Protein AF-G4MP58-F1 (afdb_monomer)

Secondary structure (DSSP, 8-state):
----------------SSSTTTHHHHHHHHHHHHHHHHHHHHHHHHHHHHHHHTT-----------HHHHHHHHHHH-TTHHHHHHHHHHHHHHHHHHHHHHHHHHHHHHHHH--TTS-SSS---HHHHHHHHHHHHHHHHHHHHHHHHHHHHH-SS-----HHHHHHHHHHHHHHHHHHHHHHHHHHHHHHHTT--TTS-SEEEEEEEEE-TTSEEEEEEEEEETTTTEEEEEEEEEEE-SEEEEEETTTTEEEEEEP-S-SEE-EEEETTTTEEEETTS-EETT----S-TTSSS-HHHHHHHHHHHHHHHHHHHHHHHHHHHHHHHHHHHHHHHHHHHHHHHHHHHHHHHHHHHHHHHHHHHHHHTSS---GGGTSGGG--

Organism: Pyricularia oryzae (strain 70-15 / ATCC MYA-4617 / FGSC 8958) (NCBI:txid242507)

Nearest PDB structures (foldseek):
  7o7f-assembly1_C  TM=4.870E-01  e=1.177E+00  Homo sapiens
  4xes-assembly1_A  TM=5.404E-01  e=9.059E+00  Rattus norvegicus
  9auc-assembly1_R  TM=3.483E-01  e=4.834E+00  Homo sapiens

pLDDT: mean 77.24, std 17.96, range [37.91, 98.25]

Structure (mmCIF, N/CA/C/O backbone):
data_AF-G4MP58-F1
#
_entry.id   AF-G4MP58-F1
#
loop_
_atom_site.group_PDB
_atom_site.id
_atom_site.type_symbol
_atom_site.label_atom_id
_atom_site.label_alt_id
_atom_site.label_comp_id
_atom_site.label_asym_id
_atom_site.label_entity_id
_atom_site.label_seq_id
_atom_site.pdbx_PDB_ins_code
_atom_site.Cartn_x
_atom_site.Cartn_y
_atom_site.Cartn_z
_atom_site.occupancy
_atom_site.B_iso_or_equiv
_atom_site.auth_seq_id
_atom_site.auth_comp_id
_atom_site.auth_asym_id
_atom_site.auth_atom_id
_atom_site.pdbx_PDB_model_num
ATOM 1 N N . MET A 1 1 ? 48.056 29.514 14.356 1.00 40.78 1 MET A N 1
ATOM 2 C CA . MET A 1 1 ? 47.279 30.771 14.443 1.00 40.78 1 MET A CA 1
ATOM 3 C C . MET A 1 1 ? 45.844 30.420 14.074 1.00 40.78 1 MET A C 1
ATOM 5 O O . MET A 1 1 ? 45.669 29.938 12.973 1.00 40.78 1 MET A O 1
ATOM 9 N N . ALA A 1 2 ? 44.801 30.498 14.892 1.00 39.44 2 ALA A N 1
ATOM 10 C CA . ALA A 1 2 ? 44.613 30.860 16.290 1.00 39.44 2 ALA A CA 1
ATOM 11 C C . ALA A 1 2 ? 43.508 29.929 16.838 1.00 39.44 2 ALA A C 1
ATOM 13 O O . ALA A 1 2 ? 42.524 29.681 16.146 1.00 39.44 2 ALA A O 1
ATOM 14 N N . ALA A 1 3 ? 43.703 29.382 18.038 1.00 37.91 3 ALA A N 1
ATOM 15 C CA . ALA A 1 3 ? 42.713 28.570 18.738 1.00 37.91 3 ALA A CA 1
ATOM 16 C C . ALA A 1 3 ? 41.927 29.475 19.692 1.00 37.91 3 ALA A C 1
ATOM 18 O O . ALA A 1 3 ? 42.525 30.169 20.513 1.00 37.91 3 ALA A O 1
ATOM 19 N N . THR A 1 4 ? 40.602 29.475 19.573 1.00 50.53 4 THR A N 1
ATOM 20 C CA . THR A 1 4 ? 39.703 30.228 20.450 1.00 50.53 4 THR A CA 1
ATOM 21 C C . THR A 1 4 ? 39.086 29.263 21.454 1.00 50.53 4 THR A C 1
ATOM 23 O O . THR A 1 4 ? 38.201 28.481 21.125 1.00 50.53 4 THR A O 1
ATOM 26 N N . THR A 1 5 ? 39.593 29.295 22.682 1.00 51.03 5 THR A N 1
ATOM 27 C CA . THR A 1 5 ? 39.024 28.622 23.854 1.00 51.03 5 THR A CA 1
ATOM 28 C C . THR A 1 5 ? 37.969 29.510 24.510 1.00 51.03 5 THR A C 1
ATOM 30 O O . THR A 1 5 ? 38.253 30.661 24.839 1.00 51.03 5 THR A O 1
ATOM 33 N N . THR A 1 6 ? 36.774 28.967 24.742 1.00 50.72 6 THR A N 1
ATOM 34 C CA . THR A 1 6 ? 35.695 29.588 25.529 1.00 50.72 6 THR A CA 1
ATOM 35 C C . THR A 1 6 ? 35.582 28.865 26.878 1.00 50.72 6 THR A C 1
ATOM 37 O O . THR A 1 6 ? 35.662 27.635 26.889 1.00 50.72 6 THR A O 1
ATOM 40 N N . PRO A 1 7 ? 35.415 29.567 28.015 1.00 54.19 7 PRO A N 1
ATOM 41 C CA . PRO A 1 7 ? 35.364 28.926 29.323 1.00 54.19 7 PRO A CA 1
ATOM 42 C C . PRO A 1 7 ? 33.952 28.456 29.696 1.00 54.19 7 PRO A C 1
ATOM 44 O O . PRO A 1 7 ? 32.957 29.146 29.482 1.00 54.19 7 PRO A O 1
ATOM 47 N N . SER A 1 8 ? 33.906 27.270 30.300 1.00 38.12 8 SER A N 1
ATOM 48 C CA . SER A 1 8 ? 32.749 26.651 30.940 1.00 38.12 8 SER A CA 1
ATOM 49 C C . SER A 1 8 ? 32.519 27.232 32.339 1.00 38.12 8 SER A C 1
ATOM 51 O O . SER A 1 8 ? 33.384 27.088 33.201 1.00 38.12 8 SER A O 1
ATOM 53 N N . ASN A 1 9 ? 31.334 27.788 32.594 1.00 42.69 9 ASN A N 1
ATOM 54 C CA . ASN A 1 9 ? 30.827 28.028 33.946 1.00 42.69 9 ASN A CA 1
ATOM 55 C C . ASN A 1 9 ? 29.668 27.065 34.210 1.00 42.69 9 ASN A C 1
ATOM 57 O O . ASN A 1 9 ? 28.653 27.098 33.519 1.00 42.69 9 ASN A O 1
ATOM 61 N N . THR A 1 10 ? 29.845 26.193 35.203 1.00 38.75 10 THR A N 1
ATOM 62 C CA . THR A 1 10 ? 28.802 25.307 35.732 1.00 38.75 10 THR A CA 1
ATOM 63 C C . THR A 1 10 ? 28.532 25.736 37.167 1.00 38.75 10 THR A C 1
ATOM 65 O O . THR A 1 10 ? 29.265 25.355 38.075 1.00 38.75 10 THR A O 1
ATOM 68 N N . GLU A 1 11 ? 27.497 26.543 37.370 1.00 41.00 11 GLU A N 1
ATOM 69 C CA . GLU A 1 11 ? 26.975 26.874 38.694 1.00 41.00 11 GLU A CA 1
ATOM 70 C C . GLU A 1 11 ? 25.640 26.138 38.845 1.00 41.00 11 GLU A C 1
ATOM 72 O O . GLU A 1 11 ? 24.614 26.525 38.290 1.00 41.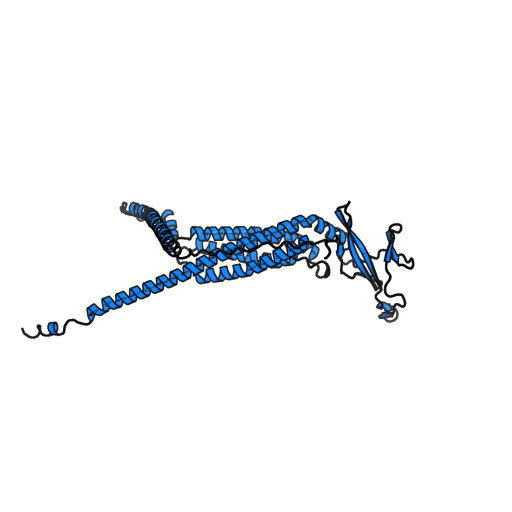00 11 GLU A O 1
ATOM 77 N N . LYS A 1 12 ? 25.683 24.975 39.505 1.00 40.84 12 LYS A N 1
ATOM 78 C CA . LYS A 1 12 ? 24.521 24.112 39.730 1.00 40.84 12 LYS A CA 1
ATOM 79 C C . LYS A 1 12 ? 23.925 24.466 41.092 1.00 40.84 12 LYS A C 1
ATOM 81 O O . LYS A 1 12 ? 24.332 23.927 42.120 1.00 40.84 12 LYS A O 1
ATOM 86 N N . GLY A 1 13 ? 23.003 25.425 41.081 1.00 39.62 13 GLY A N 1
ATOM 87 C CA . GLY A 1 13 ? 22.169 25.787 42.222 1.00 39.62 13 GLY A CA 1
ATOM 88 C C . GLY A 1 13 ? 21.176 24.672 42.554 1.00 39.62 13 GLY A C 1
ATOM 89 O O . GLY A 1 13 ? 20.479 24.162 41.681 1.00 39.62 13 GLY A O 1
ATOM 90 N N . LYS A 1 14 ? 21.167 24.284 43.830 1.00 47.88 14 LYS A N 1
ATOM 91 C CA . LYS A 1 14 ? 20.120 23.507 44.500 1.00 47.88 14 LYS A CA 1
ATOM 92 C C . LYS A 1 14 ? 18.781 24.221 44.330 1.00 47.88 14 LYS A C 1
ATOM 94 O O . LYS A 1 14 ? 18.704 25.336 44.811 1.00 47.88 14 LYS A O 1
ATOM 99 N N . ASP A 1 15 ? 17.784 23.568 43.735 1.00 50.00 15 ASP A N 1
ATOM 100 C CA . ASP A 1 15 ? 16.348 23.808 43.969 1.00 50.00 15 ASP A CA 1
ATOM 101 C C . ASP A 1 15 ? 15.516 22.716 43.265 1.00 50.00 15 ASP A C 1
ATOM 103 O O . ASP A 1 15 ? 14.826 22.951 42.282 1.00 50.00 15 ASP A O 1
ATOM 107 N N . GLU A 1 16 ? 15.579 21.479 43.762 1.00 46.53 16 GLU A N 1
ATOM 108 C CA . GLU A 1 16 ? 14.643 20.415 43.368 1.00 46.53 16 GLU A CA 1
ATOM 109 C C . GLU A 1 16 ? 14.211 19.645 44.617 1.00 46.53 16 GLU A C 1
ATOM 111 O O . GLU A 1 16 ? 14.842 18.669 45.014 1.00 46.53 16 GLU A O 1
ATOM 116 N N . HIS A 1 17 ? 13.149 20.103 45.289 1.00 47.22 17 HIS A N 1
ATOM 117 C CA . HIS A 1 17 ? 12.419 19.229 46.218 1.00 47.22 17 HIS A CA 1
ATOM 118 C C . HIS A 1 17 ? 10.927 19.563 46.424 1.00 47.22 17 HIS A C 1
ATOM 120 O O . HIS A 1 17 ? 10.299 19.044 47.350 1.00 47.22 17 HIS A O 1
ATOM 126 N N . ILE A 1 18 ? 10.316 20.386 45.562 1.00 51.88 18 ILE A N 1
ATOM 127 C CA . ILE A 1 18 ? 8.889 20.747 45.647 1.00 51.88 18 ILE A CA 1
ATOM 128 C C . ILE A 1 18 ? 8.255 20.652 44.249 1.00 51.88 18 ILE A C 1
ATOM 130 O O . ILE A 1 18 ? 7.964 21.663 43.627 1.00 51.88 18 ILE A O 1
ATOM 134 N N . SER A 1 19 ? 8.066 19.438 43.723 1.00 49.84 19 SER A N 1
ATOM 135 C CA . SER A 1 19 ? 7.298 19.227 42.476 1.00 49.84 19 SER A CA 1
ATOM 136 C C . SER A 1 19 ? 6.335 18.030 42.562 1.00 49.84 19 SER A C 1
ATOM 138 O O . SER A 1 19 ? 5.187 18.122 42.139 1.00 49.84 19 SER A O 1
ATOM 140 N N . ASP A 1 20 ? 6.692 16.964 43.287 1.00 47.28 20 ASP A N 1
ATOM 141 C CA . ASP A 1 20 ? 5.914 15.706 43.297 1.00 47.28 20 ASP A CA 1
ATOM 142 C C . ASP A 1 20 ? 4.552 15.728 44.026 1.00 47.28 20 ASP A C 1
ATOM 144 O O . ASP A 1 20 ? 3.834 14.724 44.051 1.00 47.28 20 ASP A O 1
ATOM 148 N N . LYS A 1 21 ? 4.147 16.847 44.643 1.00 47.84 21 LYS A N 1
ATOM 149 C CA . LYS A 1 21 ? 2.822 16.965 45.293 1.00 47.84 21 LYS A CA 1
ATOM 150 C C . LYS A 1 21 ? 1.748 17.617 44.422 1.00 47.84 21 LYS A C 1
ATOM 152 O O . LYS A 1 21 ? 0.570 17.455 44.736 1.00 47.84 21 LYS A O 1
ATOM 157 N N . SER A 1 22 ? 2.126 18.305 43.346 1.00 51.09 22 SER A N 1
ATOM 158 C CA . SER A 1 22 ? 1.184 18.984 42.445 1.00 51.09 22 SER A CA 1
ATOM 159 C C . SER A 1 22 ? 0.425 17.990 41.553 1.00 51.09 22 SER A C 1
ATOM 161 O O . SER A 1 22 ? -0.795 18.083 41.395 1.00 51.09 22 SER A O 1
ATOM 163 N N . ASP A 1 23 ? 1.108 16.954 41.066 1.00 47.44 23 ASP A N 1
ATOM 164 C CA . ASP A 1 23 ? 0.542 16.066 40.042 1.00 47.44 23 ASP A CA 1
ATOM 165 C C . ASP A 1 23 ? -0.533 15.108 40.581 1.00 47.44 23 ASP A C 1
ATOM 167 O O . ASP A 1 23 ? -1.490 14.774 39.881 1.00 47.44 23 ASP A O 1
ATOM 171 N N . ARG A 1 24 ? -0.478 14.746 41.872 1.00 47.56 24 ARG A N 1
ATOM 172 C CA . ARG A 1 24 ? -1.517 13.909 42.509 1.00 47.56 24 ARG A CA 1
ATOM 173 C C . ARG A 1 24 ? -2.845 14.631 42.751 1.00 47.56 24 ARG A C 1
ATOM 175 O O . ARG A 1 24 ? -3.857 13.964 42.976 1.00 47.56 24 ARG A O 1
ATOM 182 N N . VAL A 1 25 ? -2.863 15.965 42.750 1.00 51.78 25 VAL A N 1
ATOM 183 C CA . VAL A 1 25 ? -4.094 16.748 42.953 1.00 51.78 25 VAL A CA 1
ATOM 184 C C . VAL A 1 25 ? -4.828 16.953 41.625 1.00 51.78 25 VAL A C 1
ATOM 186 O O . VAL A 1 25 ? -6.053 16.838 41.588 1.00 51.78 25 VAL A O 1
ATOM 189 N N . SER A 1 26 ? -4.091 17.136 40.524 1.00 48.72 26 SER A N 1
ATOM 190 C CA . SER A 1 26 ? -4.660 17.264 39.174 1.00 48.72 26 SER A CA 1
ATOM 191 C C . SER A 1 26 ? -5.391 15.987 38.719 1.00 48.72 26 SER A C 1
ATOM 193 O O . SER A 1 26 ? -6.506 16.044 38.199 1.00 48.72 26 SER A O 1
ATOM 195 N N . GLU A 1 27 ? -4.847 14.805 39.031 1.00 48.44 27 GLU A N 1
ATOM 196 C CA . GLU A 1 27 ? -5.461 13.522 38.650 1.00 48.44 27 GLU A CA 1
ATOM 197 C C . GLU A 1 27 ? -6.789 13.231 39.391 1.00 48.44 27 GLU A C 1
ATOM 199 O O . GLU A 1 27 ? -7.676 12.555 38.862 1.00 48.44 27 GLU A O 1
ATOM 204 N N . LYS A 1 28 ? -6.976 13.781 40.603 1.00 49.88 28 LYS A N 1
ATOM 205 C CA . LYS A 1 28 ? -8.247 13.681 41.345 1.00 49.88 28 LYS A CA 1
ATOM 206 C C . LYS A 1 28 ? -9.328 14.614 40.798 1.00 49.88 28 LYS A C 1
ATOM 208 O O . LYS A 1 28 ? -10.492 14.225 40.810 1.00 49.88 28 LYS A O 1
ATOM 213 N N . GLY A 1 29 ? -8.960 15.797 40.304 1.00 50.78 29 GLY A N 1
ATOM 214 C CA . GLY A 1 29 ? -9.909 16.745 39.707 1.00 50.78 29 GLY A CA 1
ATOM 215 C C . GLY A 1 29 ? -10.576 16.191 38.445 1.00 50.78 29 GLY A C 1
ATOM 216 O O . GLY A 1 29 ? -11.798 16.246 38.319 1.00 50.78 29 GLY A O 1
ATOM 217 N N . ASN A 1 30 ? -9.798 15.551 37.565 1.00 49.34 30 ASN A N 1
ATOM 218 C CA . ASN A 1 30 ? -10.330 14.966 36.328 1.00 49.34 30 ASN A CA 1
ATOM 219 C C . ASN A 1 30 ? -11.277 13.781 36.579 1.00 49.34 30 ASN A C 1
ATOM 221 O O . ASN A 1 30 ? -12.274 13.642 35.874 1.00 49.34 30 ASN A O 1
ATOM 225 N N . ARG A 1 31 ? -11.037 12.962 37.616 1.00 47.88 31 ARG A N 1
ATOM 226 C CA . ARG A 1 31 ? -11.961 11.869 37.977 1.00 47.88 31 ARG A CA 1
ATOM 227 C C . ARG A 1 31 ? -13.327 12.360 38.454 1.00 47.88 31 ARG A C 1
ATOM 229 O O . ARG A 1 31 ? -14.321 11.709 38.159 1.00 47.88 31 ARG A O 1
ATOM 236 N N . VAL A 1 32 ? -13.377 13.481 39.175 1.00 53.56 32 VAL A N 1
ATOM 237 C CA . VAL A 1 32 ? -14.640 14.036 39.692 1.00 53.56 32 VAL A CA 1
ATOM 238 C C . VAL A 1 32 ? -15.472 14.651 38.561 1.00 53.56 32 VAL A C 1
ATOM 240 O O . VAL A 1 32 ? -16.690 14.491 38.552 1.00 53.56 32 VAL A O 1
ATOM 243 N N . SER A 1 33 ? -14.834 15.274 37.561 1.00 53.00 33 SER A N 1
ATOM 244 C CA . SER A 1 33 ? -15.548 15.839 36.405 1.00 53.00 33 SER A CA 1
ATOM 245 C C . SER A 1 33 ? -16.165 14.761 35.497 1.00 53.00 33 SER A C 1
ATOM 247 O O . SER A 1 33 ? -17.271 14.937 34.998 1.00 53.00 33 SER A O 1
ATOM 249 N N . GLU A 1 34 ? -15.511 13.605 35.326 1.00 53.31 34 GLU A N 1
ATOM 250 C CA . GLU A 1 34 ? -16.088 12.473 34.574 1.00 53.31 34 GLU A CA 1
ATOM 251 C C . GLU A 1 34 ? -17.274 11.793 35.291 1.00 53.31 34 GLU A C 1
ATOM 253 O O . GLU A 1 34 ? -18.053 11.063 34.659 1.00 53.31 34 GLU A O 1
ATOM 258 N N . GLU A 1 35 ? -17.398 12.000 36.606 1.00 55.09 35 GLU A N 1
ATOM 259 C CA . GLU A 1 35 ? -18.453 11.438 37.453 1.00 55.09 35 GLU A CA 1
ATOM 260 C C . GLU A 1 35 ? -19.699 12.343 37.495 1.00 55.09 35 GLU A C 1
ATOM 262 O O . GLU A 1 35 ? -20.822 11.833 37.497 1.00 55.09 35 GLU A O 1
ATOM 267 N N . SER A 1 36 ? -19.538 13.673 37.423 1.00 56.28 36 SER A N 1
ATOM 268 C CA . SER A 1 36 ? -20.666 14.616 37.333 1.00 56.28 36 SER A CA 1
ATOM 269 C C . SER A 1 36 ? -21.409 14.536 35.997 1.00 56.28 36 SER A C 1
ATOM 271 O O . SER A 1 36 ? -22.641 14.546 35.982 1.00 56.28 36 SER A O 1
ATOM 273 N N . ASP A 1 37 ? -20.688 14.362 34.886 1.00 54.09 37 ASP A N 1
ATOM 274 C CA . ASP A 1 37 ? -21.308 14.205 33.561 1.00 54.09 37 ASP A CA 1
ATOM 275 C C . ASP A 1 37 ? -22.105 12.894 33.468 1.00 54.09 37 ASP A C 1
ATOM 277 O O . ASP A 1 37 ? -23.165 12.831 32.843 1.00 54.09 37 ASP A O 1
ATOM 281 N N . TYR A 1 38 ? -21.653 11.854 34.178 1.00 53.78 38 TYR A N 1
ATOM 282 C CA . TYR A 1 38 ? -22.357 10.576 34.282 1.00 53.78 38 TYR A CA 1
ATOM 283 C C . TYR A 1 38 ? -23.684 10.682 35.048 1.00 53.78 38 TYR A C 1
ATOM 285 O O . TYR A 1 38 ? -24.653 10.010 34.691 1.00 53.78 38 TYR A O 1
ATOM 293 N N . ALA A 1 39 ? -23.750 11.512 36.092 1.00 58.34 39 ALA A N 1
ATOM 294 C CA . ALA A 1 39 ? -24.976 11.704 36.865 1.00 58.34 39 ALA A CA 1
ATOM 295 C C . ALA A 1 39 ? -26.045 12.476 36.071 1.00 58.34 39 ALA A C 1
ATOM 297 O O . ALA A 1 39 ? -27.224 12.128 36.147 1.00 58.34 39 ALA A O 1
ATOM 298 N N . SER A 1 40 ? -25.624 13.466 35.277 1.00 56.88 40 SER A N 1
ATOM 299 C CA . SER A 1 40 ? -26.513 14.267 34.428 1.00 56.88 40 SER A CA 1
ATOM 300 C C . SER A 1 40 ? -27.143 13.428 33.305 1.00 56.88 40 SER A C 1
ATOM 302 O O . SER A 1 40 ? -28.365 13.368 33.185 1.00 56.88 40 SER A O 1
ATOM 304 N N . GLU A 1 41 ? -26.340 12.656 32.558 1.00 55.91 41 GLU A N 1
ATOM 305 C CA . GLU A 1 41 ? -26.834 11.850 31.422 1.00 55.91 41 GLU A CA 1
ATOM 306 C C . GLU A 1 41 ? -27.778 10.709 31.851 1.00 55.91 41 GLU A C 1
ATOM 308 O O . GLU A 1 41 ? -28.645 10.268 31.091 1.00 55.91 41 GLU A O 1
ATOM 313 N N . LYS A 1 42 ? -27.640 10.216 33.090 1.00 57.06 42 LYS A N 1
ATOM 314 C CA . LYS A 1 42 ? -28.527 9.180 33.637 1.00 57.06 42 LYS A CA 1
ATOM 315 C C . LYS A 1 42 ? -29.927 9.724 33.940 1.00 57.06 42 LYS A C 1
ATOM 317 O O . LYS A 1 42 ? -30.887 8.957 33.877 1.00 57.06 42 LYS A O 1
ATOM 322 N N . GLY A 1 43 ? -30.050 11.020 34.241 1.00 59.00 43 GLY A N 1
ATOM 323 C CA . GLY A 1 43 ? -31.330 11.687 34.488 1.00 59.00 43 GLY A CA 1
ATOM 324 C C . GLY A 1 43 ? -32.251 11.671 33.266 1.00 59.00 43 GLY A C 1
ATOM 325 O O . GLY A 1 43 ? -33.442 11.386 33.403 1.00 59.00 43 GLY A O 1
ATOM 326 N N . ASP A 1 44 ? -31.691 11.852 32.069 1.00 58.16 44 ASP A N 1
ATOM 327 C CA . ASP A 1 44 ? -32.460 11.942 30.821 1.00 58.16 44 ASP A CA 1
ATOM 328 C C . ASP A 1 44 ? -33.077 10.600 30.393 1.00 58.16 44 ASP A C 1
ATOM 330 O O . ASP A 1 44 ? -34.242 10.545 30.000 1.00 58.16 44 ASP A O 1
ATOM 334 N N . CYS A 1 45 ? -32.357 9.481 30.545 1.00 56.16 45 CYS A N 1
ATOM 335 C CA . CYS A 1 45 ? -32.939 8.153 30.290 1.00 56.16 45 CYS A CA 1
ATOM 336 C C . CYS A 1 45 ? -33.964 7.737 31.369 1.00 56.16 45 CYS A C 1
ATOM 338 O O . CYS A 1 45 ? -34.838 6.909 31.100 1.00 56.16 45 CYS A O 1
ATOM 340 N N . ILE A 1 46 ? -33.869 8.272 32.595 1.00 58.31 46 ILE A N 1
ATOM 341 C CA . ILE A 1 46 ? -34.807 7.962 33.688 1.00 58.31 46 ILE A CA 1
ATOM 342 C C . ILE A 1 46 ? -36.100 8.781 33.557 1.00 58.31 46 ILE A C 1
ATOM 344 O O . ILE A 1 46 ? -37.176 8.231 33.804 1.00 58.31 46 ILE A O 1
ATOM 348 N N . SER A 1 47 ? -36.035 10.043 33.118 1.00 56.75 47 SER A N 1
ATOM 349 C CA . SER A 1 47 ? -37.226 10.889 32.934 1.00 56.75 47 SER A CA 1
ATOM 350 C C . SER A 1 47 ? -38.176 10.328 31.864 1.00 56.75 47 SER A C 1
ATOM 352 O O . SER A 1 47 ? -39.388 10.273 32.082 1.00 56.75 47 SER A O 1
ATOM 354 N N . ALA A 1 48 ? -37.633 9.772 30.774 1.00 55.41 48 ALA A N 1
ATOM 355 C CA . ALA A 1 48 ? -38.414 9.085 29.744 1.00 55.41 48 ALA A CA 1
ATOM 356 C C . ALA A 1 48 ? -39.175 7.863 30.297 1.00 55.41 48 ALA A C 1
ATOM 358 O O . ALA A 1 48 ? -40.314 7.596 29.915 1.00 55.41 48 ALA A O 1
ATOM 359 N N . LYS A 1 49 ? -38.584 7.142 31.260 1.00 54.06 49 LYS A N 1
ATOM 360 C CA . LYS A 1 49 ? -39.219 5.981 31.902 1.00 54.06 49 LYS A CA 1
ATOM 361 C C . LYS A 1 49 ? -40.275 6.379 32.938 1.00 54.06 49 LYS A C 1
ATOM 363 O O . LYS A 1 49 ? -41.257 5.658 33.100 1.00 54.06 49 LYS A O 1
ATOM 368 N N . ALA A 1 50 ? -40.097 7.509 33.623 1.00 56.84 50 ALA A N 1
ATOM 369 C CA . ALA A 1 50 ? -41.068 8.020 34.590 1.00 56.84 50 ALA A CA 1
ATOM 370 C C . ALA A 1 50 ? -42.372 8.479 33.910 1.00 56.84 50 ALA A C 1
ATOM 372 O O . ALA A 1 50 ? -43.455 8.190 34.414 1.00 56.84 50 ALA A O 1
ATOM 373 N N . ASN A 1 51 ? -42.279 9.083 32.721 1.00 54.47 51 ASN A N 1
ATOM 374 C CA . ASN A 1 51 ? -43.452 9.527 31.959 1.00 54.47 51 ASN A CA 1
ATOM 375 C C . ASN A 1 51 ? -44.273 8.364 31.368 1.00 54.47 51 ASN A C 1
ATOM 377 O O . ASN A 1 51 ? -45.476 8.499 31.179 1.00 54.47 51 ASN A O 1
ATOM 381 N N . SER A 1 52 ? -43.663 7.194 31.152 1.00 52.72 52 SER A N 1
ATOM 382 C CA . SER A 1 52 ? -44.353 5.983 30.672 1.00 52.72 52 SER A CA 1
ATOM 383 C C . SER A 1 52 ? -45.187 5.270 31.752 1.00 52.72 52 SER A C 1
ATOM 385 O O . SER A 1 52 ? -46.095 4.505 31.428 1.00 52.72 52 SER A O 1
ATOM 387 N N . ILE A 1 53 ? -44.908 5.491 33.041 1.00 55.50 53 ILE A N 1
ATOM 388 C CA . ILE A 1 53 ? -45.568 4.761 34.142 1.00 55.50 53 ILE A CA 1
ATOM 389 C C . ILE A 1 53 ? -46.890 5.422 34.570 1.00 55.50 53 ILE A C 1
ATOM 391 O O . ILE A 1 53 ? -47.718 4.766 35.203 1.00 55.50 53 ILE A O 1
ATOM 395 N N . SER A 1 54 ? -47.134 6.675 34.177 1.00 53.34 54 SER A N 1
ATOM 396 C CA . SER A 1 54 ? -48.345 7.414 34.554 1.00 53.34 54 SER A CA 1
ATOM 397 C C . SER A 1 54 ? -49.610 7.016 33.776 1.00 53.34 54 SER A C 1
ATOM 399 O O . SER A 1 54 ? -50.682 7.496 34.133 1.00 53.34 54 SER A O 1
ATOM 401 N N . ASP A 1 55 ? -49.522 6.144 32.764 1.00 51.41 55 ASP A N 1
ATOM 402 C CA . ASP A 1 55 ? -50.626 5.898 31.817 1.00 51.41 55 ASP A CA 1
ATOM 403 C C . ASP A 1 55 ? -51.045 4.416 31.736 1.00 51.41 55 ASP A C 1
ATOM 405 O O . ASP A 1 55 ? -51.301 3.842 30.678 1.00 51.41 55 ASP A O 1
ATOM 409 N N . LYS A 1 56 ? -51.099 3.737 32.890 1.00 50.53 56 LYS A N 1
ATOM 410 C CA . LYS A 1 56 ? -51.627 2.365 32.989 1.00 50.53 56 LYS A CA 1
ATOM 411 C C . LYS A 1 56 ? -53.151 2.364 33.109 1.00 50.53 56 LYS A C 1
ATOM 413 O O . LYS A 1 56 ? -53.703 2.059 34.162 1.00 50.53 56 LYS A O 1
ATOM 418 N N . GLY A 1 57 ? -53.817 2.645 31.994 1.00 48.12 57 GLY A N 1
ATOM 419 C CA . GLY A 1 57 ? -55.240 2.398 31.793 1.00 48.12 57 GLY A CA 1
ATOM 420 C C . GLY A 1 57 ? -55.479 1.615 30.505 1.00 48.12 57 GLY A C 1
ATOM 421 O O . GLY A 1 57 ? -55.659 2.218 29.463 1.00 48.12 57 GLY A O 1
ATOM 422 N N . SER A 1 58 ? -55.497 0.279 30.604 1.00 49.03 58 SER A N 1
ATOM 423 C CA . SER A 1 58 ? -56.126 -0.663 29.658 1.00 49.03 58 SER A CA 1
ATOM 424 C C . SER A 1 58 ? -55.842 -0.460 28.160 1.00 49.03 58 SER A C 1
ATOM 426 O O . SER A 1 58 ? -56.578 0.268 27.519 1.00 49.03 58 SER A O 1
ATOM 428 N N . HIS A 1 59 ? -54.910 -1.218 27.569 1.00 43.19 59 HIS A N 1
ATOM 429 C CA . HIS A 1 59 ? -55.137 -1.918 26.290 1.00 43.19 59 HIS A CA 1
ATOM 430 C C . HIS A 1 59 ? -53.949 -2.836 25.946 1.00 43.19 59 HIS A C 1
ATOM 432 O O . HIS A 1 59 ? -52.799 -2.406 25.899 1.00 43.19 59 HIS A O 1
ATOM 438 N N . ASN A 1 60 ? -54.246 -4.114 25.685 1.00 59.25 60 ASN A N 1
ATOM 439 C CA . ASN A 1 60 ? -53.335 -5.046 25.023 1.00 59.25 60 ASN A CA 1
ATOM 440 C C . ASN A 1 60 ? -53.075 -4.525 23.605 1.00 59.25 60 ASN A C 1
ATOM 442 O O . ASN A 1 60 ? -53.935 -4.665 22.738 1.00 59.25 60 ASN A O 1
ATOM 446 N N . SER A 1 61 ? -51.919 -3.913 23.376 1.00 47.44 61 SER A N 1
ATOM 447 C CA . SER A 1 61 ? -51.428 -3.625 22.032 1.00 47.44 61 SER A CA 1
ATOM 448 C C . SER A 1 61 ? -49.985 -4.087 21.927 1.00 47.44 61 SER A C 1
ATOM 450 O O . SER A 1 61 ? -49.222 -4.061 22.895 1.00 47.44 61 SER A O 1
ATOM 452 N N . GLU A 1 62 ? -49.697 -4.652 20.765 1.00 53.94 62 GLU A N 1
ATOM 453 C CA . GLU A 1 62 ? -48.439 -5.267 20.393 1.00 53.94 62 GLU A CA 1
ATOM 454 C C . GLU A 1 62 ? -47.256 -4.335 20.636 1.00 53.94 62 GLU A C 1
ATOM 456 O O . GLU A 1 62 ? -47.372 -3.115 20.649 1.00 53.94 62 GLU A O 1
ATOM 461 N N . THR A 1 63 ? -46.112 -4.972 20.854 1.00 53.59 63 THR A N 1
ATOM 462 C CA . THR A 1 63 ? -44.791 -4.418 21.134 1.00 53.59 63 THR A CA 1
ATOM 463 C C . THR A 1 63 ? -44.351 -3.364 20.118 1.00 53.59 63 THR A C 1
ATOM 465 O O . THR A 1 63 ? -43.505 -3.636 19.268 1.00 53.59 63 THR A O 1
ATOM 468 N N . ASP A 1 64 ? -44.871 -2.149 20.240 1.00 56.44 64 ASP A N 1
ATOM 469 C CA . ASP A 1 64 ? -44.280 -0.964 19.638 1.00 56.44 64 ASP A CA 1
ATOM 470 C C . ASP A 1 64 ? -43.132 -0.542 20.558 1.00 56.44 64 ASP A C 1
ATOM 472 O O . ASP A 1 64 ? -43.283 0.194 21.536 1.00 56.44 64 ASP A O 1
ATOM 476 N N . SER A 1 65 ? -41.969 -1.161 20.340 1.00 63.28 65 SER A N 1
ATOM 477 C CA . SER A 1 65 ? -40.746 -0.820 21.057 1.00 63.28 65 SER A CA 1
ATOM 478 C C . SER A 1 65 ? -40.352 0.600 20.675 1.00 63.28 65 SER A C 1
ATOM 480 O O . SER A 1 65 ? -39.727 0.808 19.634 1.00 63.28 65 SER A O 1
ATOM 482 N N . ASP A 1 66 ? -40.740 1.557 21.515 1.00 75.06 66 ASP A N 1
ATOM 483 C CA . ASP A 1 66 ? -40.409 2.968 21.375 1.00 75.06 66 ASP A CA 1
ATOM 484 C C . ASP A 1 66 ? -38.902 3.107 21.062 1.00 75.06 66 ASP A C 1
ATOM 486 O O . ASP A 1 66 ? -38.070 2.665 21.869 1.00 75.06 66 ASP A O 1
ATOM 490 N N . PRO A 1 67 ? -38.510 3.660 19.896 1.00 71.00 67 PRO A N 1
ATOM 491 C CA . PRO A 1 67 ? -37.116 3.708 19.450 1.00 71.00 67 PRO A CA 1
ATOM 492 C C . PRO A 1 67 ? -36.186 4.396 20.461 1.00 71.00 67 PRO A C 1
ATOM 494 O O . PRO A 1 67 ? -34.985 4.115 20.485 1.00 71.00 67 PRO A O 1
ATOM 497 N N . SER A 1 68 ? -36.727 5.240 21.345 1.00 72.69 68 SER A N 1
ATOM 498 C CA . SER A 1 68 ? -35.993 5.857 22.453 1.00 72.69 68 SER A CA 1
ATOM 499 C C . SER A 1 68 ? -35.461 4.836 23.478 1.00 72.69 68 SER A C 1
ATOM 501 O O . SER A 1 68 ? -34.347 4.988 23.990 1.00 72.69 68 SER A O 1
ATOM 503 N N . THR A 1 69 ? -36.183 3.736 23.726 1.00 78.38 69 THR A N 1
ATOM 504 C CA . THR A 1 69 ? -35.758 2.697 24.681 1.00 78.38 69 THR A CA 1
ATOM 505 C C . THR A 1 69 ? -34.580 1.863 24.183 1.00 78.38 69 THR A C 1
ATOM 507 O O . THR A 1 69 ? -33.741 1.454 24.993 1.00 78.38 69 THR A O 1
ATOM 510 N N . ILE A 1 70 ? -34.455 1.661 22.867 1.00 78.44 70 ILE A N 1
ATOM 511 C CA . ILE A 1 70 ? -33.344 0.904 22.269 1.00 78.44 70 ILE A CA 1
ATOM 512 C C . ILE A 1 70 ? -32.018 1.638 22.502 1.00 78.44 70 ILE A C 1
ATOM 514 O O . ILE A 1 70 ? -31.041 1.035 22.948 1.00 78.44 70 ILE A O 1
ATOM 518 N N . TRP A 1 71 ? -31.984 2.954 22.281 1.00 77.88 71 TRP A N 1
ATOM 519 C CA . TRP A 1 71 ? -30.768 3.750 22.464 1.00 77.88 71 TRP A CA 1
ATOM 520 C C . TRP A 1 71 ? -30.312 3.819 23.924 1.00 77.88 71 TRP A C 1
ATOM 522 O O . TRP A 1 71 ? -29.114 3.692 24.187 1.00 77.88 71 TRP A O 1
ATOM 532 N N . CYS A 1 72 ? -31.238 3.940 24.883 1.00 79.81 72 CYS A N 1
ATOM 533 C CA . CYS A 1 72 ? -30.882 3.877 26.304 1.00 79.81 72 CYS A CA 1
ATOM 534 C C . CYS A 1 72 ? -30.346 2.488 26.699 1.00 79.81 72 CYS A C 1
ATOM 536 O O . CYS A 1 72 ? -29.397 2.412 27.478 1.00 79.81 72 CYS A O 1
ATOM 538 N N . GLN A 1 73 ? -30.872 1.388 26.137 1.00 78.50 73 GLN A N 1
ATOM 539 C CA . GLN A 1 73 ? -30.316 0.047 26.379 1.00 78.50 73 GLN A CA 1
ATOM 540 C C . GLN A 1 73 ? -28.898 -0.110 25.814 1.00 78.50 73 GLN A C 1
ATOM 542 O O . GLN A 1 73 ? -28.027 -0.655 26.492 1.00 78.50 73 GLN A O 1
ATOM 547 N N . VAL A 1 74 ? -28.640 0.398 24.604 1.00 76.19 74 VAL A N 1
ATOM 548 C CA . VAL A 1 74 ? -27.303 0.356 23.987 1.00 76.19 74 VAL A CA 1
ATOM 549 C C . VAL A 1 74 ? -26.302 1.190 24.791 1.00 76.19 74 VAL A C 1
ATOM 551 O O . VAL A 1 74 ? -25.220 0.694 25.114 1.00 76.19 74 VAL A O 1
ATOM 554 N N . LYS A 1 75 ? -26.670 2.419 25.181 1.00 80.06 75 LYS A N 1
ATOM 555 C CA . LYS A 1 75 ? -25.827 3.278 26.031 1.00 80.06 75 LYS A CA 1
ATOM 556 C C . LYS A 1 75 ? -25.543 2.645 27.397 1.00 80.06 75 LYS A C 1
ATOM 558 O O . LYS A 1 75 ? -24.419 2.738 27.883 1.00 80.06 75 LYS A O 1
ATOM 563 N N . ALA A 1 76 ? -26.532 1.983 28.002 1.00 80.31 76 ALA A N 1
ATOM 564 C CA . ALA A 1 76 ? -26.363 1.307 29.287 1.00 80.31 76 ALA A CA 1
ATOM 565 C C . ALA A 1 76 ? -25.432 0.084 29.202 1.00 80.31 76 ALA A C 1
ATOM 567 O O . ALA A 1 76 ? -24.701 -0.191 30.151 1.00 80.31 76 ALA A O 1
ATOM 568 N N . ALA A 1 77 ? -25.439 -0.638 28.077 1.00 82.00 77 ALA A N 1
ATOM 569 C CA . ALA A 1 77 ? -24.606 -1.824 27.884 1.00 82.00 77 ALA A CA 1
ATOM 570 C C . ALA A 1 77 ? -23.133 -1.492 27.580 1.00 82.00 77 ALA A C 1
ATOM 572 O O . ALA A 1 77 ? -22.235 -2.229 27.988 1.00 82.00 77 ALA A O 1
ATOM 573 N N . ASP A 1 78 ? -22.864 -0.395 26.866 1.00 84.12 78 ASP A N 1
ATOM 574 C CA . ASP A 1 78 ? -21.504 0.063 26.575 1.00 84.12 78 ASP A CA 1
ATOM 575 C C . ASP A 1 78 ? -21.446 1.596 26.512 1.00 84.12 78 ASP A C 1
ATOM 577 O O . ASP A 1 78 ? -21.770 2.212 25.494 1.00 84.12 78 ASP A O 1
ATOM 581 N N . ARG A 1 79 ? -20.947 2.205 27.600 1.00 83.81 79 ARG A N 1
ATOM 582 C CA . ARG A 1 79 ? -20.794 3.665 27.766 1.00 83.81 79 ARG A CA 1
ATOM 583 C C . ARG A 1 79 ? -20.079 4.330 26.588 1.00 83.81 79 ARG A C 1
ATOM 585 O O . ARG A 1 79 ? -20.309 5.495 26.295 1.00 83.81 79 ARG A O 1
ATOM 592 N N . PHE A 1 80 ? -19.199 3.599 25.907 1.00 89.19 80 PHE A N 1
ATOM 593 C CA . PHE A 1 80 ? -18.349 4.141 24.851 1.00 89.19 80 PHE A CA 1
ATOM 594 C C . PHE A 1 80 ? -18.668 3.582 23.468 1.00 89.19 80 PHE A C 1
ATOM 596 O O . PHE A 1 80 ? -17.835 3.669 22.561 1.00 89.19 80 PHE A O 1
ATOM 603 N N . TRP A 1 81 ? -19.857 3.009 23.293 1.00 88.31 81 TRP A N 1
ATOM 604 C CA . TRP A 1 81 ? -20.257 2.364 22.049 1.00 88.31 81 TRP A CA 1
ATOM 605 C C . TRP A 1 81 ? -20.169 3.298 20.837 1.00 88.31 81 TRP A C 1
ATOM 607 O O . TRP A 1 81 ? -19.598 2.919 19.812 1.00 88.31 81 TRP A O 1
ATOM 617 N N . ALA A 1 82 ? -20.664 4.534 20.964 1.00 90.75 82 ALA A N 1
ATOM 618 C CA . ALA A 1 82 ? -20.662 5.510 19.872 1.00 90.75 82 ALA A CA 1
ATOM 619 C C . ALA A 1 82 ? -19.233 5.852 19.427 1.00 90.75 82 ALA A C 1
ATOM 621 O O . ALA A 1 82 ? -18.909 5.759 18.246 1.00 90.75 82 ALA A O 1
ATOM 622 N N . TYR A 1 83 ? -18.345 6.144 20.381 1.00 93.69 83 TYR A N 1
ATOM 623 C CA . TYR A 1 83 ? -16.939 6.446 20.107 1.00 93.69 83 TYR A CA 1
ATOM 624 C C . TYR A 1 83 ? -16.201 5.266 19.458 1.00 93.69 83 TYR A C 1
ATOM 626 O O . TYR A 1 83 ? -15.512 5.434 18.452 1.00 93.69 83 TYR A O 1
ATOM 634 N N . LYS A 1 84 ? -16.374 4.047 19.988 1.00 92.81 84 LYS A N 1
ATOM 635 C CA . LYS A 1 84 ? -15.757 2.842 19.411 1.00 92.81 84 LYS A CA 1
ATOM 636 C C . LYS A 1 84 ? -16.258 2.582 17.993 1.00 92.81 84 LYS A C 1
ATOM 638 O O . LYS A 1 84 ? -15.495 2.091 17.166 1.00 92.81 84 LYS A O 1
ATOM 643 N N . SER A 1 85 ? -17.535 2.842 17.724 1.00 93.75 85 SER A N 1
ATOM 644 C CA . SER A 1 85 ? -18.132 2.653 16.399 1.00 93.75 85 SER A CA 1
ATOM 645 C C . SER A 1 85 ? -17.667 3.732 15.424 1.00 93.75 85 SER A C 1
ATOM 647 O O . SER A 1 85 ? -17.343 3.407 14.287 1.00 93.75 85 SER A O 1
ATOM 649 N N . ALA A 1 86 ? -17.509 4.977 15.883 1.00 96.06 86 ALA A N 1
ATOM 650 C CA . ALA A 1 86 ? -16.947 6.068 15.091 1.00 96.06 86 ALA A CA 1
ATOM 651 C C . ALA A 1 86 ? -15.492 5.795 14.674 1.00 96.06 86 ALA A C 1
ATOM 653 O O . ALA A 1 86 ? -15.173 5.902 13.492 1.00 96.06 86 ALA A O 1
ATOM 654 N N . ILE A 1 87 ? -14.624 5.357 15.599 1.00 96.56 87 ILE A N 1
ATOM 655 C CA . ILE A 1 87 ? -13.247 4.958 15.248 1.00 96.56 87 ILE A CA 1
ATOM 656 C C . ILE A 1 87 ? -13.255 3.815 14.235 1.00 96.56 87 ILE A C 1
ATOM 658 O O . ILE A 1 87 ? -12.460 3.818 13.299 1.00 96.56 87 ILE A O 1
ATOM 662 N N . ARG A 1 88 ? -14.146 2.832 14.406 1.00 96.19 88 ARG A N 1
ATOM 663 C CA . ARG A 1 88 ? -14.218 1.682 13.502 1.00 96.19 88 ARG A CA 1
ATOM 664 C C . ARG A 1 88 ? -14.674 2.075 12.101 1.00 96.19 88 ARG A C 1
ATOM 666 O O . ARG A 1 88 ? -14.093 1.615 11.124 1.00 96.19 88 ARG A O 1
ATOM 673 N N . ALA A 1 89 ? -15.661 2.963 12.003 1.00 97.31 89 ALA A N 1
ATOM 674 C CA . ALA A 1 89 ? -16.103 3.531 10.736 1.00 97.31 89 ALA A CA 1
ATOM 675 C C . ALA A 1 89 ? -14.978 4.328 10.059 1.00 97.31 89 ALA A C 1
ATOM 677 O O . ALA A 1 89 ? -14.731 4.146 8.869 1.00 97.31 89 ALA A O 1
ATOM 678 N N . LEU A 1 90 ? -14.238 5.137 10.826 1.00 97.50 90 LEU A N 1
ATOM 679 C CA . LEU A 1 90 ? -13.072 5.863 10.324 1.00 97.50 90 LEU A CA 1
ATOM 680 C C . LEU A 1 90 ? -11.975 4.905 9.830 1.00 97.50 90 LEU A C 1
ATOM 682 O O . LEU A 1 90 ? -11.417 5.117 8.759 1.00 97.50 90 LEU A O 1
ATOM 686 N N . GLN A 1 91 ? -11.705 3.820 10.559 1.00 97.75 91 GLN A N 1
ATOM 687 C CA . GLN A 1 91 ? -10.755 2.782 10.145 1.00 97.75 91 GLN A CA 1
ATOM 688 C C . GLN A 1 91 ? -11.188 2.096 8.842 1.00 97.75 91 GLN A C 1
ATOM 690 O O . GLN A 1 91 ? -10.351 1.896 7.965 1.00 97.75 91 GLN A O 1
ATOM 695 N N . CYS A 1 92 ? -12.480 1.798 8.672 1.00 98.12 92 CYS A N 1
ATOM 696 C CA . CYS A 1 92 ? -13.009 1.256 7.417 1.00 98.12 92 CYS A CA 1
ATOM 697 C C . CYS A 1 92 ? -12.836 2.241 6.255 1.00 98.12 92 CYS A C 1
ATOM 699 O O . CYS A 1 92 ? -12.426 1.839 5.170 1.00 98.12 92 CYS A O 1
ATOM 701 N N . LEU A 1 93 ? -13.103 3.531 6.480 1.00 98.25 93 LEU A N 1
ATOM 702 C CA . LEU A 1 93 ? -12.931 4.572 5.467 1.00 98.25 93 LEU A CA 1
ATOM 703 C C . LEU A 1 93 ? -11.468 4.690 5.020 1.00 98.25 93 LEU A C 1
ATOM 705 O O . LEU A 1 93 ? -11.183 4.679 3.825 1.00 98.25 93 LEU A O 1
ATOM 709 N N . VAL A 1 94 ? -10.539 4.746 5.977 1.00 98.12 94 VAL A N 1
ATOM 710 C CA . VAL A 1 94 ? -9.092 4.795 5.713 1.00 98.12 94 VAL A CA 1
ATOM 711 C C . VAL A 1 94 ? -8.633 3.548 4.953 1.00 98.12 94 VAL A C 1
ATOM 713 O O . VAL A 1 94 ? -7.904 3.665 3.968 1.00 98.12 94 VAL A O 1
ATOM 716 N N . ALA A 1 95 ? -9.090 2.361 5.363 1.00 97.81 95 ALA A N 1
ATOM 717 C CA . ALA A 1 95 ? -8.755 1.112 4.686 1.00 97.81 95 ALA A CA 1
ATOM 718 C C . ALA A 1 95 ? -9.307 1.060 3.254 1.00 97.81 95 ALA A C 1
ATOM 720 O O . ALA A 1 95 ? -8.618 0.585 2.356 1.00 97.81 95 ALA A O 1
ATOM 721 N N . LEU A 1 96 ? -10.512 1.587 3.018 1.00 98.06 96 LEU A N 1
ATOM 722 C CA . LEU A 1 96 ? -11.114 1.663 1.688 1.00 98.06 96 LEU A CA 1
ATOM 723 C C . LEU A 1 96 ? -10.332 2.601 0.759 1.00 98.06 96 LEU A C 1
ATOM 725 O O . LEU A 1 96 ? -10.063 2.239 -0.382 1.00 98.06 96 LEU A O 1
ATOM 729 N N . ILE A 1 97 ? -9.927 3.779 1.246 1.00 98.00 97 ILE A N 1
ATOM 730 C CA . ILE A 1 97 ? -9.101 4.719 0.470 1.00 98.00 97 ILE A CA 1
ATOM 731 C C . ILE A 1 97 ? -7.751 4.074 0.132 1.00 98.00 97 ILE A C 1
ATOM 733 O O . ILE A 1 97 ? -7.350 4.065 -1.032 1.00 98.00 97 ILE A O 1
ATOM 737 N N . GLY A 1 98 ? -7.085 3.474 1.125 1.00 97.19 98 GLY A N 1
ATOM 738 C CA . GLY A 1 98 ? -5.829 2.747 0.925 1.00 97.19 98 GLY A CA 1
ATOM 739 C C . GLY A 1 98 ? -5.959 1.604 -0.086 1.00 97.19 98 GLY A C 1
ATOM 740 O O . GLY A 1 98 ? -5.109 1.463 -0.965 1.00 97.19 98 GLY A O 1
ATOM 741 N N . LEU A 1 99 ? -7.058 0.845 -0.025 1.00 96.88 99 LEU A N 1
ATOM 742 C CA . LEU A 1 99 ? -7.375 -0.227 -0.968 1.00 96.88 99 LEU A CA 1
ATOM 743 C C . LEU A 1 99 ? -7.549 0.295 -2.398 1.00 96.88 99 LEU A C 1
ATOM 745 O O . LEU A 1 99 ? -6.973 -0.277 -3.319 1.00 96.88 99 LEU A O 1
ATOM 749 N N . CYS A 1 100 ? -8.303 1.380 -2.594 1.00 97.31 100 CYS A N 1
ATOM 750 C CA . CYS A 1 100 ? -8.494 1.986 -3.913 1.00 97.31 100 CYS A CA 1
ATOM 751 C C . CYS A 1 100 ? -7.167 2.468 -4.517 1.00 97.31 100 CYS A C 1
ATOM 753 O O . CYS A 1 100 ? -6.904 2.218 -5.693 1.00 97.31 100 CYS A O 1
ATOM 755 N N . CYS A 1 101 ? -6.305 3.103 -3.717 1.00 96.50 101 CYS A N 1
ATOM 756 C CA . CYS A 1 101 ? -4.969 3.517 -4.151 1.00 96.50 101 CYS A CA 1
ATOM 757 C C . CYS A 1 101 ? -4.082 2.317 -4.518 1.00 96.50 101 CYS A C 1
ATOM 759 O O . CYS A 1 101 ? -3.453 2.317 -5.574 1.00 96.50 101 CYS A O 1
ATOM 761 N N . ALA A 1 102 ? -4.060 1.272 -3.686 1.00 94.06 102 ALA A N 1
ATOM 762 C CA . ALA A 1 102 ? -3.269 0.071 -3.951 1.00 94.06 102 ALA A CA 1
ATOM 763 C C . ALA A 1 102 ? -3.774 -0.694 -5.188 1.00 94.06 102 ALA A C 1
ATOM 765 O O . ALA A 1 102 ? -2.976 -1.179 -5.987 1.00 94.06 102 ALA A O 1
ATOM 766 N N . ALA A 1 103 ? -5.094 -0.751 -5.390 1.00 93.94 103 ALA A N 1
ATOM 767 C CA . ALA A 1 103 ? -5.706 -1.339 -6.577 1.00 93.94 103 ALA A CA 1
ATOM 768 C C . ALA A 1 103 ? -5.394 -0.538 -7.849 1.00 93.94 103 ALA A C 1
ATOM 770 O O . ALA A 1 103 ? -5.182 -1.135 -8.902 1.00 93.94 103 ALA A O 1
ATOM 771 N N . TRP A 1 104 ? -5.334 0.795 -7.761 1.00 94.56 104 TRP A N 1
ATOM 772 C CA . TRP A 1 104 ? -4.913 1.648 -8.873 1.00 94.56 104 TRP A CA 1
ATOM 773 C C . TRP A 1 104 ? -3.464 1.351 -9.283 1.00 94.56 104 TRP A C 1
ATOM 775 O O . TRP A 1 104 ? -3.224 1.086 -10.460 1.00 94.56 104 TRP A O 1
ATOM 785 N N . ILE A 1 105 ? -2.532 1.280 -8.318 1.00 91.19 105 ILE A N 1
ATOM 786 C CA . ILE A 1 105 ? -1.135 0.896 -8.592 1.00 91.19 105 ILE A CA 1
ATOM 787 C C . ILE A 1 105 ? -1.092 -0.487 -9.235 1.00 91.19 105 ILE A C 1
ATOM 7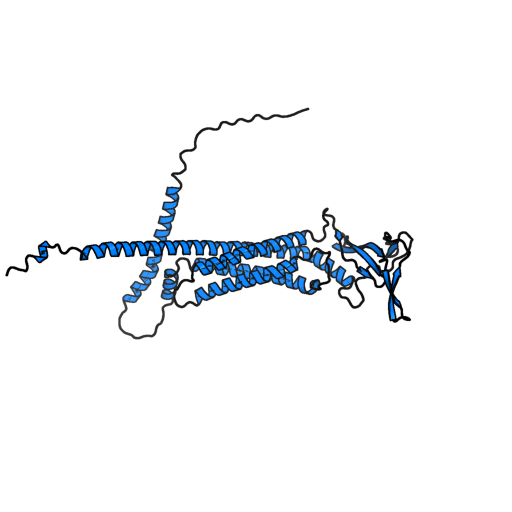89 O O . ILE A 1 105 ? -0.470 -0.658 -10.279 1.00 91.19 105 ILE A O 1
ATOM 793 N N . LEU A 1 106 ? -1.786 -1.473 -8.657 1.00 89.38 106 LEU A N 1
ATOM 794 C CA . LEU A 1 106 ? -1.783 -2.833 -9.187 1.00 89.38 106 LEU A CA 1
ATOM 795 C C . LEU A 1 106 ? -2.358 -2.886 -10.605 1.00 89.38 106 LEU A C 1
ATOM 797 O O . LEU A 1 106 ? -1.837 -3.607 -11.439 1.00 89.38 106 LEU A O 1
ATOM 801 N N . LYS A 1 107 ? -3.402 -2.117 -10.920 1.00 91.12 107 LYS A N 1
ATOM 802 C CA . LYS A 1 107 ? -3.965 -2.081 -12.273 1.00 91.12 107 LYS A CA 1
ATOM 803 C C . LYS A 1 107 ? -2.967 -1.519 -13.287 1.00 91.12 107 LYS A C 1
ATOM 805 O O . LYS A 1 107 ? -2.816 -2.113 -14.349 1.00 91.12 107 LYS A O 1
ATOM 810 N N . ASN A 1 108 ? -2.302 -0.414 -12.955 1.00 87.38 108 ASN A N 1
ATOM 811 C CA . ASN A 1 108 ? -1.370 0.248 -13.872 1.00 87.38 108 ASN A CA 1
ATOM 812 C C . ASN A 1 108 ? -0.009 -0.456 -13.951 1.00 87.38 108 ASN A C 1
ATOM 814 O O . ASN A 1 108 ? 0.718 -0.267 -14.918 1.00 87.38 108 ASN A O 1
ATOM 818 N N . THR A 1 109 ? 0.317 -1.315 -12.978 1.00 81.12 109 THR A N 1
ATOM 819 C CA . THR A 1 109 ? 1.558 -2.104 -12.989 1.00 81.12 109 THR A CA 1
ATOM 820 C C . THR A 1 109 ? 1.362 -3.550 -13.484 1.00 81.12 109 THR A C 1
ATOM 822 O O . THR A 1 109 ? 2.189 -4.115 -14.192 1.00 81.12 109 THR A O 1
ATOM 825 N N . ASN A 1 110 ? 0.251 -4.209 -13.172 1.00 68.81 110 ASN A N 1
ATOM 826 C CA . ASN A 1 110 ? 0.100 -5.643 -13.444 1.00 68.81 110 ASN A CA 1
ATOM 827 C C . ASN A 1 110 ? -0.196 -5.958 -14.925 1.00 68.81 110 ASN A C 1
ATOM 829 O O . ASN A 1 110 ? 0.159 -7.035 -15.403 1.00 68.81 110 ASN A O 1
ATOM 833 N N . SER A 1 111 ? -0.822 -5.046 -15.680 1.00 66.25 111 SER A N 1
ATOM 834 C CA . SER A 1 111 ? -1.109 -5.291 -17.105 1.00 66.25 111 SER A CA 1
ATOM 835 C C . SER A 1 111 ? 0.127 -5.188 -17.999 1.00 66.25 111 SER A C 1
ATOM 837 O O . SER A 1 111 ? 0.179 -5.869 -19.020 1.00 66.25 111 SER A O 1
ATOM 839 N N . LEU A 1 112 ? 1.106 -4.364 -17.620 1.00 65.44 112 LEU A N 1
ATOM 840 C CA . LEU A 1 112 ? 2.283 -4.070 -18.442 1.00 65.44 112 LEU A CA 1
ATOM 841 C C . LEU A 1 112 ? 3.531 -4.844 -17.989 1.00 65.44 112 LEU A C 1
ATOM 843 O O . LEU A 1 112 ? 4.339 -5.230 -18.828 1.00 65.44 112 LEU A O 1
ATOM 847 N N . TYR A 1 113 ? 3.661 -5.148 -16.690 1.00 66.00 113 TYR A N 1
ATOM 848 C CA . TYR A 1 113 ? 4.922 -5.634 -16.108 1.00 66.00 113 TYR A CA 1
ATOM 849 C C . TYR A 1 113 ? 4.865 -7.062 -15.525 1.00 66.00 113 TYR A C 1
ATOM 851 O O . TYR A 1 113 ? 5.848 -7.528 -14.955 1.00 66.00 113 TYR A O 1
ATOM 859 N N . SER A 1 114 ? 3.746 -7.791 -15.648 1.00 58.34 114 SER A N 1
ATOM 860 C CA . SER A 1 114 ? 3.568 -9.123 -15.022 1.00 58.34 114 SER A CA 1
ATOM 861 C C . SER A 1 114 ? 4.270 -10.291 -15.724 1.00 58.34 114 SER A C 1
ATOM 863 O O . SER A 1 114 ? 4.197 -11.434 -15.265 1.00 58.34 114 SER A O 1
ATOM 865 N N . GLY A 1 115 ? 4.982 -10.043 -16.825 1.00 61.31 115 GLY A N 1
ATOM 866 C CA . GLY A 1 115 ? 5.812 -11.069 -17.440 1.00 61.31 115 GLY A CA 1
ATOM 867 C C . GLY A 1 115 ? 6.977 -11.429 -16.518 1.00 61.31 115 GLY A C 1
ATOM 868 O O . GLY A 1 115 ? 7.844 -10.591 -16.302 1.00 61.31 115 GLY A O 1
ATOM 869 N N . ASN A 1 116 ? 7.053 -12.688 -16.058 1.00 57.62 116 ASN A N 1
ATOM 870 C CA . ASN A 1 116 ? 8.145 -13.284 -15.248 1.00 57.62 116 ASN A CA 1
ATOM 871 C C . ASN A 1 116 ? 9.586 -13.044 -15.772 1.00 57.62 116 ASN A C 1
ATOM 873 O O . ASN A 1 116 ? 10.551 -13.481 -15.153 1.00 57.62 116 ASN A O 1
ATOM 877 N N . TRP A 1 117 ? 9.734 -12.400 -16.926 1.00 51.84 117 TRP A N 1
ATOM 878 C CA . TRP A 1 117 ? 10.958 -12.257 -17.704 1.00 51.84 117 TRP A CA 1
ATOM 879 C C . TRP A 1 117 ? 11.350 -10.794 -17.938 1.00 51.84 117 TRP A C 1
ATOM 881 O O . TRP A 1 117 ? 12.423 -10.536 -18.477 1.00 51.84 117 TRP A O 1
ATOM 891 N N . ILE A 1 118 ? 10.490 -9.839 -17.572 1.00 53.12 118 ILE A N 1
ATOM 892 C CA . ILE A 1 118 ? 10.678 -8.422 -17.881 1.00 53.12 118 ILE A CA 1
ATOM 893 C C . ILE A 1 118 ? 11.409 -7.796 -16.685 1.00 53.12 118 ILE A C 1
ATOM 895 O O . ILE A 1 118 ? 10.802 -7.337 -15.725 1.00 53.12 118 ILE A O 1
ATOM 899 N N . TYR A 1 119 ? 12.743 -7.854 -16.764 1.00 53.91 119 TYR A N 1
ATOM 900 C CA . TYR A 1 119 ? 13.747 -7.248 -15.881 1.00 53.91 119 TYR A CA 1
ATOM 901 C C . TYR A 1 119 ? 14.026 -7.894 -14.515 1.00 53.91 119 TYR A C 1
ATOM 903 O O . TYR A 1 119 ? 13.419 -7.589 -13.492 1.00 53.91 119 TYR A O 1
ATOM 911 N N . SER A 1 120 ? 15.105 -8.678 -14.477 1.00 49.41 120 SER A N 1
ATOM 912 C CA . SER A 1 120 ? 15.883 -8.943 -13.259 1.00 49.41 120 SER A CA 1
ATOM 913 C C . SER A 1 120 ? 16.768 -7.758 -12.830 1.00 49.41 120 SER A C 1
ATOM 915 O O . SER A 1 120 ? 17.261 -7.769 -11.708 1.00 49.41 120 SER A O 1
ATOM 917 N N . GLY A 1 121 ? 16.977 -6.767 -13.712 1.00 50.19 121 GLY A N 1
ATOM 918 C CA . GLY A 1 121 ? 17.925 -5.657 -13.522 1.00 50.19 121 GLY A CA 1
ATOM 919 C C . GLY A 1 121 ? 17.319 -4.278 -13.245 1.00 50.19 121 GLY A C 1
ATOM 920 O O . GLY A 1 121 ? 17.936 -3.466 -12.563 1.00 50.19 121 GLY A O 1
ATOM 921 N N . LEU A 1 122 ? 16.101 -3.995 -13.727 1.00 57.16 122 LEU A N 1
ATOM 922 C CA . LEU A 1 122 ? 15.352 -2.850 -13.202 1.00 57.16 122 LEU A CA 1
ATOM 923 C C . LEU A 1 122 ? 14.938 -3.233 -11.785 1.00 57.16 122 LEU A C 1
ATOM 925 O O . LEU A 1 122 ? 14.430 -4.345 -11.611 1.00 57.16 122 LEU A O 1
ATOM 929 N N . PRO A 1 123 ? 15.184 -2.377 -10.777 1.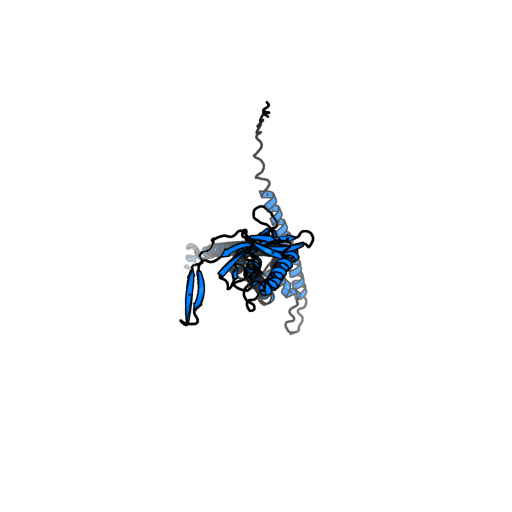00 53.28 123 PRO A N 1
ATOM 930 C CA . PRO A 1 123 ? 14.888 -2.691 -9.388 1.00 53.28 123 PRO A CA 1
ATOM 931 C C . PRO A 1 123 ? 13.448 -3.173 -9.337 1.00 53.28 123 PRO A C 1
ATOM 933 O O . PRO A 1 123 ? 12.562 -2.366 -9.604 1.00 53.28 123 PRO A O 1
ATOM 936 N N . HIS A 1 124 ? 13.250 -4.482 -9.092 1.00 57.62 124 HIS A N 1
ATOM 937 C CA . HIS A 1 124 ? 11.945 -5.141 -9.138 1.00 57.62 124 HIS A CA 1
ATOM 938 C C . HIS A 1 124 ? 10.907 -4.163 -8.626 1.00 57.62 124 HIS A C 1
ATOM 940 O O . HIS A 1 124 ? 11.035 -3.758 -7.467 1.00 57.62 124 HIS A O 1
ATOM 946 N N . PHE A 1 125 ? 9.995 -3.717 -9.498 1.00 64.69 125 PHE A N 1
ATOM 947 C CA . PHE A 1 125 ? 9.084 -2.631 -9.164 1.00 64.69 125 PHE A CA 1
ATOM 948 C C . PHE A 1 125 ? 8.351 -3.021 -7.892 1.00 64.69 125 PHE A C 1
ATOM 950 O O . PHE A 1 125 ? 7.455 -3.870 -7.892 1.00 64.69 125 PHE A O 1
ATOM 957 N N . ASP A 1 126 ? 8.793 -2.436 -6.778 1.00 69.94 126 ASP A N 1
ATOM 958 C CA . ASP A 1 126 ? 8.240 -2.740 -5.471 1.00 69.94 126 ASP A CA 1
ATOM 959 C C . ASP A 1 126 ? 6.781 -2.299 -5.435 1.00 69.94 126 ASP A C 1
ATOM 961 O O . ASP A 1 126 ? 6.059 -2.777 -4.582 1.00 69.94 126 ASP A O 1
ATOM 965 N N . ASP A 1 127 ? 6.309 -1.502 -6.395 1.00 75.62 127 ASP A N 1
ATOM 966 C CA . ASP A 1 127 ? 4.899 -1.197 -6.629 1.00 75.62 127 ASP A CA 1
ATOM 967 C C . ASP A 1 127 ? 4.040 -2.455 -6.800 1.00 75.62 127 ASP A C 1
ATOM 969 O O . ASP A 1 127 ? 2.960 -2.548 -6.211 1.00 75.62 127 ASP A O 1
ATOM 973 N N . PHE A 1 128 ? 4.539 -3.482 -7.500 1.00 81.12 128 PHE A N 1
ATOM 974 C CA . PHE A 1 128 ? 3.848 -4.771 -7.572 1.00 81.12 128 PHE A CA 1
ATOM 975 C C . PHE A 1 128 ? 3.815 -5.455 -6.201 1.00 81.12 128 PHE A C 1
ATOM 977 O O . PHE A 1 128 ? 2.791 -6.015 -5.802 1.00 81.12 128 PHE A O 1
ATOM 984 N N . ARG A 1 129 ? 4.914 -5.387 -5.439 1.00 83.69 129 ARG A N 1
ATOM 985 C CA . ARG A 1 129 ? 4.989 -5.957 -4.083 1.00 83.69 129 ARG A CA 1
ATOM 986 C C . ARG A 1 129 ? 4.116 -5.180 -3.098 1.00 83.69 129 ARG A C 1
ATOM 988 O O . ARG A 1 129 ? 3.446 -5.802 -2.283 1.00 83.69 129 ARG A O 1
ATOM 995 N N . ILE A 1 130 ? 4.054 -3.855 -3.214 1.00 86.94 130 ILE A N 1
ATOM 996 C CA . ILE A 1 130 ? 3.167 -2.971 -2.461 1.00 86.94 130 ILE A CA 1
ATOM 997 C C . ILE A 1 130 ? 1.734 -3.361 -2.767 1.00 86.94 130 ILE A C 1
ATOM 999 O O . ILE A 1 130 ? 0.997 -3.638 -1.834 1.00 86.94 130 ILE A O 1
ATOM 1003 N N . GLY A 1 131 ? 1.339 -3.452 -4.038 1.00 86.44 131 GLY A N 1
ATOM 1004 C CA . GLY A 1 131 ? -0.005 -3.887 -4.412 1.00 86.44 131 GLY A CA 1
ATOM 1005 C C . GLY A 1 131 ? -0.328 -5.273 -3.849 1.00 86.44 131 GLY A C 1
ATOM 1006 O O . GLY A 1 131 ? -1.342 -5.454 -3.182 1.00 86.44 131 GLY A O 1
ATOM 1007 N N . THR A 1 132 ? 0.576 -6.236 -4.028 1.00 88.88 132 THR A N 1
ATOM 1008 C CA . THR A 1 132 ? 0.382 -7.635 -3.610 1.00 88.88 132 THR A CA 1
ATOM 1009 C C . THR A 1 132 ? 0.314 -7.807 -2.091 1.00 88.88 132 THR A C 1
ATOM 1011 O O . THR A 1 132 ? -0.426 -8.661 -1.612 1.00 88.88 132 THR A O 1
ATOM 1014 N N . VAL A 1 133 ? 1.051 -7.006 -1.316 1.00 92.62 133 VAL A N 1
ATOM 1015 C CA . VAL A 1 133 ? 1.067 -7.077 0.156 1.00 92.62 133 VAL A CA 1
ATOM 1016 C C . VAL A 1 133 ? -0.001 -6.170 0.774 1.00 92.62 133 VAL A C 1
ATOM 1018 O O . VAL A 1 133 ? -0.735 -6.596 1.665 1.00 92.62 133 VAL A O 1
ATOM 1021 N N . ALA A 1 134 ? -0.128 -4.928 0.304 1.00 93.50 134 ALA A N 1
ATOM 1022 C CA . ALA A 1 134 ? -1.043 -3.943 0.872 1.00 93.50 134 ALA A CA 1
ATOM 1023 C C . ALA A 1 134 ? -2.511 -4.264 0.567 1.00 93.50 134 ALA A C 1
ATOM 1025 O O . ALA A 1 134 ? -3.349 -4.075 1.447 1.00 93.50 134 ALA A O 1
ATOM 1026 N N . VAL A 1 135 ? -2.844 -4.783 -0.626 1.00 95.38 135 VAL A N 1
ATOM 1027 C CA . VAL A 1 135 ? -4.240 -5.108 -0.980 1.00 95.38 135 VAL A CA 1
ATOM 1028 C C . VAL A 1 135 ? -4.841 -6.138 -0.013 1.00 95.38 135 VAL A C 1
ATOM 1030 O O . VAL A 1 135 ? -5.868 -5.820 0.591 1.00 95.38 135 VAL A O 1
ATOM 1033 N N . PRO A 1 136 ? -4.233 -7.319 0.233 1.00 95.94 136 PRO A N 1
ATOM 1034 C CA . PRO A 1 136 ? -4.759 -8.266 1.215 1.00 95.94 136 PRO A CA 1
ATOM 1035 C C . PRO A 1 136 ? -4.875 -7.671 2.620 1.00 95.94 136 PRO A C 1
ATOM 1037 O O . PRO A 1 136 ? -5.874 -7.902 3.294 1.00 95.94 136 PRO A O 1
ATOM 1040 N N . ILE A 1 137 ? -3.896 -6.870 3.056 1.00 96.50 137 ILE A N 1
ATOM 1041 C CA . ILE A 1 137 ? -3.909 -6.251 4.389 1.00 96.50 137 ILE A CA 1
ATOM 1042 C C . ILE A 1 137 ? -5.076 -5.262 4.525 1.00 96.50 137 ILE A C 1
ATOM 1044 O O . ILE A 1 137 ? -5.813 -5.325 5.511 1.00 96.50 137 ILE A O 1
ATOM 1048 N N . PHE A 1 138 ? -5.301 -4.390 3.536 1.00 97.25 138 PHE A N 1
ATOM 1049 C CA . PHE A 1 138 ? -6.438 -3.466 3.551 1.00 97.25 138 PHE A CA 1
ATOM 1050 C C . PHE A 1 138 ? -7.780 -4.192 3.443 1.00 97.25 138 PHE A C 1
ATOM 1052 O O . PHE A 1 138 ? -8.709 -3.833 4.162 1.00 97.25 138 PHE A O 1
ATOM 1059 N N . VAL A 1 139 ? -7.890 -5.239 2.618 1.00 97.75 139 VAL A N 1
ATOM 1060 C CA . VAL A 1 139 ? -9.111 -6.059 2.518 1.00 97.75 139 VAL A CA 1
ATOM 1061 C C . VAL A 1 139 ? -9.417 -6.748 3.847 1.00 97.75 139 VAL A C 1
ATOM 1063 O O . VAL A 1 139 ? -10.550 -6.688 4.324 1.00 97.75 139 VAL A O 1
ATOM 1066 N N . LEU A 1 140 ? -8.425 -7.369 4.489 1.00 96.56 140 LEU A N 1
ATOM 1067 C CA . LEU A 1 140 ? -8.606 -8.018 5.789 1.00 96.56 140 LEU A CA 1
ATOM 1068 C C . LEU A 1 140 ? -8.952 -6.998 6.886 1.00 96.56 140 LEU A C 1
ATOM 1070 O O . LEU A 1 140 ? -9.849 -7.241 7.689 1.00 96.56 140 LEU A O 1
ATOM 1074 N N . SER A 1 141 ? -8.307 -5.829 6.886 1.00 97.12 141 SER A N 1
ATOM 1075 C CA . SER A 1 141 ? -8.610 -4.741 7.827 1.00 97.12 141 SER A CA 1
ATOM 1076 C C . SER A 1 141 ? -10.033 -4.200 7.632 1.00 97.12 141 SER A C 1
ATOM 1078 O O . SER A 1 141 ? -10.772 -4.025 8.606 1.00 97.12 141 SER A O 1
ATOM 1080 N N . LEU A 1 142 ? -10.457 -3.990 6.381 1.00 97.69 142 LEU A N 1
ATOM 1081 C CA . LEU A 1 142 ? -11.797 -3.516 6.034 1.00 97.69 142 LEU A CA 1
ATOM 1082 C C . LEU A 1 142 ? -12.869 -4.547 6.402 1.00 97.69 142 LEU A C 1
ATOM 1084 O O . LEU A 1 142 ? -13.851 -4.205 7.055 1.00 97.69 142 LEU A O 1
ATOM 1088 N N . THR A 1 143 ? -12.674 -5.812 6.025 1.00 97.12 143 THR A N 1
ATOM 1089 C CA . THR A 1 143 ? -13.615 -6.897 6.348 1.00 97.12 143 THR A CA 1
ATOM 1090 C C . THR A 1 143 ? -13.759 -7.086 7.853 1.00 97.12 143 THR A C 1
ATOM 1092 O O . THR A 1 143 ? -14.879 -7.223 8.340 1.00 97.12 143 THR A O 1
ATOM 1095 N N . TRP A 1 144 ? -12.663 -7.008 8.609 1.00 97.00 144 TRP A N 1
ATOM 1096 C CA . TRP A 1 144 ? -12.697 -7.037 10.069 1.00 97.00 144 TRP A CA 1
ATOM 1097 C C . TRP A 1 144 ? -13.455 -5.847 10.670 1.00 97.00 144 TRP A C 1
ATOM 1099 O O . TRP A 1 144 ? -14.302 -6.036 11.544 1.00 97.00 144 TRP A O 1
ATOM 1109 N N . GLY A 1 145 ? -13.200 -4.630 10.181 1.00 95.56 145 GLY A N 1
ATOM 1110 C CA . GLY A 1 145 ? -13.904 -3.428 10.631 1.00 95.56 145 GLY A CA 1
ATOM 1111 C C . GLY A 1 145 ? -15.412 -3.493 10.361 1.00 95.56 145 GLY A C 1
ATOM 1112 O O . GLY A 1 145 ? -16.213 -3.206 11.253 1.00 95.56 145 GLY A O 1
ATOM 1113 N N . LEU A 1 146 ? -15.807 -3.949 9.168 1.00 96.88 146 LEU A N 1
ATOM 1114 C CA . LEU A 1 146 ? -17.208 -4.149 8.790 1.00 96.88 146 LEU A CA 1
ATOM 1115 C C . LEU A 1 146 ? -17.876 -5.270 9.592 1.00 96.88 146 LEU A C 1
ATOM 1117 O O . LEU A 1 146 ? -19.022 -5.113 10.005 1.00 96.88 146 LEU A O 1
ATOM 1121 N N . LEU A 1 147 ? -17.173 -6.378 9.848 1.00 95.31 147 LEU A N 1
ATOM 1122 C CA . LEU A 1 147 ? -17.683 -7.475 10.670 1.00 95.31 147 LEU A CA 1
ATOM 1123 C C . LEU A 1 147 ? -17.919 -7.014 12.110 1.00 95.31 147 LEU A C 1
ATOM 1125 O O . LEU A 1 147 ? -18.980 -7.283 12.665 1.00 95.31 147 LEU A O 1
ATOM 1129 N N . ASP A 1 148 ? -16.976 -6.287 12.712 1.00 93.75 148 ASP A N 1
ATOM 1130 C CA . ASP A 1 148 ? -17.132 -5.746 14.066 1.00 93.75 148 ASP A CA 1
ATOM 1131 C C . ASP A 1 148 ? -18.277 -4.719 14.146 1.00 93.75 148 ASP A C 1
ATOM 1133 O O . ASP A 1 148 ? -19.086 -4.777 15.074 1.00 93.75 148 ASP A O 1
ATOM 1137 N N . LEU A 1 149 ? -18.422 -3.836 13.149 1.00 94.56 149 LEU A N 1
ATOM 1138 C CA . LEU A 1 149 ? -19.578 -2.936 13.046 1.00 94.56 149 LEU A CA 1
ATOM 1139 C C . LEU A 1 149 ? -20.893 -3.714 12.897 1.00 94.56 149 LEU A C 1
ATOM 1141 O O . LEU A 1 149 ? -21.835 -3.473 13.650 1.00 94.56 149 LEU A O 1
ATOM 1145 N N . GLY A 1 150 ? -20.951 -4.684 11.985 1.00 93.75 150 GLY A N 1
ATOM 1146 C CA . GLY A 1 150 ? -22.126 -5.526 11.765 1.00 93.75 150 GLY A CA 1
ATOM 1147 C C . GLY A 1 150 ? -22.532 -6.283 13.027 1.00 93.75 150 GLY A C 1
ATOM 1148 O O . GLY A 1 150 ? -23.699 -6.274 13.407 1.00 93.75 150 GLY A O 1
ATOM 1149 N N . VAL A 1 151 ? -21.571 -6.859 13.753 1.00 91.88 151 VAL A N 1
ATOM 1150 C CA . VAL A 1 151 ? -21.816 -7.525 15.041 1.00 91.88 151 VAL A CA 1
ATOM 1151 C C . VAL A 1 151 ? -22.390 -6.553 16.079 1.00 91.88 151 VAL A C 1
ATOM 1153 O O . VAL A 1 151 ? -23.252 -6.951 16.863 1.00 91.88 151 VAL A O 1
ATOM 1156 N N . ARG A 1 152 ? -21.958 -5.286 16.091 1.00 88.50 152 ARG A N 1
ATOM 1157 C CA . ARG A 1 152 ? -22.491 -4.260 17.004 1.00 88.50 152 ARG A CA 1
ATOM 1158 C C . ARG A 1 152 ? -23.898 -3.797 16.635 1.00 88.50 152 ARG A C 1
ATOM 1160 O O . ARG A 1 152 ? -24.677 -3.544 17.547 1.00 88.50 152 ARG A O 1
ATOM 1167 N N . PHE A 1 153 ? -24.225 -3.702 15.347 1.00 89.44 153 PHE A N 1
ATOM 1168 C CA . PHE A 1 153 ? -25.546 -3.259 14.886 1.00 89.44 153 PHE A CA 1
ATOM 1169 C C . PHE A 1 153 ? -26.593 -4.383 14.844 1.00 89.44 153 PHE A C 1
ATOM 1171 O O . PHE A 1 153 ? -27.764 -4.130 15.111 1.00 89.44 153 PHE A O 1
ATOM 1178 N N . TRP A 1 154 ? -26.203 -5.628 14.545 1.00 89.69 154 TRP A N 1
ATOM 1179 C CA . TRP A 1 154 ? -27.143 -6.752 14.422 1.00 89.69 154 TRP A CA 1
ATOM 1180 C C . TRP A 1 154 ? -27.426 -7.501 15.723 1.00 89.69 154 TRP A C 1
ATOM 1182 O O . TRP A 1 154 ? -28.401 -8.254 15.796 1.00 89.69 154 TRP A O 1
ATOM 1192 N N . ARG A 1 155 ? -26.614 -7.334 16.772 1.00 81.88 155 ARG A N 1
ATOM 1193 C CA . ARG A 1 155 ? -26.883 -8.005 18.049 1.00 81.88 155 ARG A CA 1
ATOM 1194 C C . ARG A 1 155 ? -28.100 -7.392 18.741 1.00 81.88 155 ARG A C 1
ATOM 1196 O O . ARG A 1 155 ? -27.997 -6.387 19.431 1.00 81.88 155 ARG A O 1
ATOM 1203 N N . LYS A 1 156 ? -29.236 -8.092 18.642 1.00 76.06 156 LYS A N 1
ATOM 1204 C CA . LYS A 1 156 ? -30.493 -7.797 19.358 1.00 76.06 156 LYS A CA 1
ATOM 1205 C C . LYS A 1 156 ? -30.402 -7.893 20.893 1.00 76.06 156 LYS A C 1
ATOM 1207 O O . LYS A 1 156 ? -31.366 -7.559 21.569 1.00 76.06 156 LYS A O 1
ATOM 1212 N N . GLN A 1 157 ? -29.294 -8.369 21.468 1.00 58.72 157 GLN A N 1
ATOM 1213 C CA . GLN A 1 157 ? -29.143 -8.553 22.916 1.00 58.72 157 GLN A CA 1
ATOM 1214 C C . GLN A 1 157 ? -27.741 -8.132 23.359 1.00 58.72 157 GLN A C 1
ATOM 1216 O O . GLN A 1 157 ? -26.751 -8.626 22.817 1.00 58.72 157 GLN A O 1
ATOM 1221 N N . GLY A 1 158 ? -27.674 -7.233 24.347 1.00 62.31 158 GLY A N 1
ATOM 1222 C CA . GLY A 1 158 ? -26.495 -6.491 24.820 1.00 62.31 158 GLY A CA 1
ATOM 1223 C C . GLY A 1 158 ? -25.363 -7.305 25.456 1.00 62.31 158 GLY A C 1
ATOM 1224 O O . GLY A 1 158 ? -24.745 -6.849 26.413 1.00 62.31 158 GLY A O 1
ATOM 1225 N N . ARG A 1 159 ? -25.061 -8.506 24.952 1.00 74.62 159 ARG A N 1
ATOM 1226 C CA . ARG A 1 159 ? -23.860 -9.240 25.347 1.00 74.62 159 ARG A CA 1
ATOM 1227 C C . ARG A 1 159 ? -22.644 -8.605 24.663 1.00 74.62 159 ARG A C 1
ATOM 1229 O O . ARG A 1 159 ? -22.550 -8.661 23.427 1.00 74.62 159 ARG A O 1
ATOM 1236 N N . PRO A 1 160 ? -21.704 -8.022 25.430 1.00 71.44 160 PRO A N 1
ATOM 1237 C CA . PRO A 1 160 ? -20.518 -7.410 24.854 1.00 71.44 160 PRO A CA 1
ATOM 1238 C C . PRO A 1 160 ? -19.717 -8.457 24.074 1.00 71.44 160 PRO A C 1
ATOM 1240 O O . PRO A 1 160 ? -19.639 -9.624 24.464 1.00 71.44 160 PRO A O 1
ATOM 1243 N N . THR A 1 161 ? -19.120 -8.062 22.948 1.00 83.00 161 THR A N 1
ATOM 1244 C CA . THR A 1 161 ? -18.053 -8.861 22.332 1.00 83.00 161 THR A CA 1
ATOM 1245 C C . THR A 1 161 ? -16.980 -9.140 23.380 1.00 83.00 161 THR A C 1
ATOM 1247 O O . THR A 1 161 ? -16.702 -8.302 24.241 1.00 83.00 161 THR A O 1
ATOM 1250 N N . HIS A 1 162 ? -16.414 -10.349 23.354 1.00 88.12 162 HIS A N 1
ATOM 1251 C CA . HIS A 1 162 ? -15.378 -10.708 24.311 1.00 88.12 162 HIS A CA 1
ATOM 1252 C C . HIS A 1 162 ? -14.187 -9.751 24.116 1.00 88.12 162 HIS A C 1
ATOM 1254 O O . HIS A 1 162 ? -13.574 -9.772 23.043 1.00 88.12 162 HIS A O 1
ATOM 1260 N N . PRO A 1 163 ? -13.841 -8.908 25.108 1.00 88.69 163 PRO A N 1
ATOM 1261 C CA . PRO A 1 163 ? -12.903 -7.804 24.910 1.00 88.69 163 PRO A CA 1
ATOM 1262 C C . PRO A 1 163 ? -11.508 -8.304 24.528 1.00 88.69 163 PRO A C 1
ATOM 1264 O O . PRO A 1 163 ? -10.825 -7.666 23.734 1.00 88.69 163 PRO A O 1
ATOM 1267 N N . ALA A 1 164 ? -11.116 -9.493 25.004 1.00 90.25 164 ALA A N 1
ATOM 1268 C CA . ALA A 1 164 ? -9.835 -10.088 24.635 1.00 90.25 164 ALA A CA 1
ATOM 1269 C C . ALA A 1 164 ? -9.770 -10.514 23.158 1.00 90.25 164 ALA A C 1
ATOM 1271 O O . ALA A 1 164 ? -8.714 -10.394 22.553 1.00 90.25 164 ALA A O 1
ATOM 1272 N N . ALA A 1 165 ? -10.877 -10.978 22.561 1.00 91.06 165 ALA A N 1
ATOM 1273 C CA . ALA A 1 165 ? -10.869 -11.403 21.158 1.00 91.06 165 ALA A CA 1
ATOM 1274 C C . ALA A 1 165 ? -10.687 -10.196 20.226 1.00 91.06 165 ALA A C 1
ATOM 1276 O O . ALA A 1 165 ? -9.890 -10.245 19.294 1.00 91.06 165 ALA A O 1
ATOM 1277 N N . VAL A 1 166 ? -11.373 -9.089 20.538 1.00 93.38 166 VAL A N 1
ATOM 1278 C CA . VAL A 1 166 ? -11.218 -7.816 19.819 1.00 93.38 166 VAL A CA 1
ATOM 1279 C C . VAL A 1 166 ? -9.796 -7.276 19.983 1.00 93.38 166 VAL A C 1
ATOM 1281 O O . VAL A 1 166 ? -9.167 -6.926 18.990 1.00 93.38 166 VAL A O 1
ATOM 1284 N N . ALA A 1 167 ? -9.256 -7.288 21.210 1.00 95.00 167 ALA A N 1
ATOM 1285 C CA . ALA A 1 167 ? -7.892 -6.836 21.478 1.00 95.00 167 ALA A CA 1
ATOM 1286 C C . ALA A 1 167 ? -6.841 -7.636 20.688 1.00 95.00 167 ALA A C 1
ATOM 1288 O O . ALA A 1 167 ? -5.966 -7.043 20.067 1.00 95.00 167 ALA A O 1
ATOM 1289 N N . VAL A 1 168 ? -6.935 -8.971 20.673 1.00 96.31 168 VAL A N 1
ATOM 1290 C CA . VAL A 1 168 ? -5.987 -9.823 19.933 1.00 96.31 168 VAL A CA 1
ATOM 1291 C C . VAL A 1 168 ? -6.052 -9.545 18.432 1.00 96.31 168 VAL A C 1
ATOM 1293 O O . VAL A 1 168 ? -5.012 -9.378 17.802 1.00 96.31 168 VAL A O 1
ATOM 1296 N N . ALA A 1 169 ? -7.252 -9.453 17.857 1.00 95.31 169 ALA A N 1
ATOM 1297 C CA . ALA A 1 169 ? -7.403 -9.173 16.434 1.00 95.31 169 ALA A CA 1
ATOM 1298 C C . ALA A 1 169 ? -6.851 -7.788 16.055 1.00 95.31 169 ALA A C 1
ATOM 1300 O O . ALA A 1 169 ? -6.096 -7.675 15.091 1.00 95.31 169 ALA A O 1
ATOM 1301 N N . ASP A 1 170 ? -7.156 -6.743 16.831 1.00 96.56 170 ASP A N 1
ATOM 1302 C CA . ASP A 1 170 ? -6.632 -5.397 16.567 1.00 96.56 170 ASP A CA 1
ATOM 1303 C C . ASP A 1 170 ? -5.109 -5.309 16.753 1.00 96.56 170 ASP A C 1
ATOM 1305 O O . ASP A 1 170 ? -4.453 -4.594 15.998 1.00 96.56 170 ASP A O 1
ATOM 1309 N N . LEU A 1 171 ? -4.527 -6.080 17.679 1.00 97.00 171 LEU A N 1
ATOM 1310 C CA . LEU A 1 171 ? -3.073 -6.203 17.822 1.00 97.00 171 LEU A CA 1
ATOM 1311 C C . LEU A 1 171 ? -2.427 -6.867 16.597 1.00 97.00 171 LEU A C 1
ATOM 1313 O O . LEU A 1 171 ? -1.390 -6.403 16.126 1.00 97.00 171 LEU A O 1
ATOM 1317 N N . LEU A 1 172 ? -3.030 -7.937 16.066 1.00 97.38 172 LEU A N 1
ATOM 1318 C CA . LEU A 1 172 ? -2.537 -8.592 14.851 1.00 97.38 172 LEU A CA 1
ATOM 1319 C C . LEU A 1 172 ? -2.580 -7.634 13.658 1.00 97.38 172 LEU A C 1
ATOM 1321 O O . LEU A 1 172 ? -1.581 -7.494 12.954 1.00 97.38 172 LEU A O 1
ATOM 1325 N N . PHE A 1 173 ? -3.689 -6.912 13.471 1.00 95.75 173 PHE A N 1
ATOM 1326 C CA . PHE A 1 173 ? -3.783 -5.904 12.417 1.00 95.75 173 PHE A CA 1
ATOM 1327 C C . PHE A 1 173 ? -2.761 -4.784 12.595 1.00 95.75 173 PHE A C 1
ATOM 1329 O O . PHE A 1 173 ? -2.101 -4.413 11.626 1.00 95.75 173 PHE A O 1
ATOM 1336 N N . TRP A 1 174 ? -2.563 -4.306 13.825 1.00 97.06 174 TRP A N 1
ATOM 1337 C CA . TRP A 1 174 ? -1.525 -3.330 14.139 1.00 97.06 174 TRP A CA 1
ATOM 1338 C C . TRP A 1 174 ? -0.133 -3.816 13.702 1.00 97.06 174 TRP A C 1
ATOM 1340 O O . TRP A 1 174 ? 0.549 -3.118 12.957 1.00 97.06 174 TRP A O 1
ATOM 1350 N N . LEU A 1 175 ? 0.259 -5.047 14.051 1.00 97.25 175 LEU A N 1
ATOM 1351 C CA . LEU A 1 175 ? 1.543 -5.616 13.621 1.00 97.25 175 LEU A CA 1
ATOM 1352 C C . LEU A 1 175 ? 1.649 -5.738 12.092 1.00 97.25 175 LEU A C 1
ATOM 1354 O O . LEU A 1 175 ? 2.673 -5.378 11.515 1.00 97.25 175 LEU A O 1
ATOM 1358 N N . THR A 1 176 ? 0.597 -6.208 11.417 1.00 95.75 176 THR A N 1
ATOM 1359 C CA . THR A 1 176 ? 0.615 -6.356 9.948 1.00 95.75 176 THR A CA 1
ATOM 1360 C C . THR A 1 176 ? 0.679 -5.017 9.210 1.00 95.75 176 THR A C 1
ATOM 1362 O O . THR A 1 176 ? 1.323 -4.928 8.166 1.00 95.75 176 THR A O 1
ATOM 1365 N N . MET A 1 177 ? 0.090 -3.949 9.760 1.00 95.19 177 MET A N 1
ATOM 1366 C CA . MET A 1 177 ? 0.148 -2.613 9.158 1.00 95.19 177 MET A CA 1
ATOM 1367 C C . MET A 1 177 ? 1.568 -2.036 9.155 1.00 95.19 177 MET A C 1
ATOM 1369 O O . MET A 1 177 ? 1.915 -1.316 8.223 1.00 95.19 177 MET A O 1
ATOM 1373 N N . ILE A 1 178 ? 2.424 -2.398 10.121 1.00 96.88 178 ILE A N 1
ATOM 1374 C CA . ILE A 1 178 ? 3.847 -2.010 10.107 1.00 96.88 178 ILE A CA 1
ATOM 1375 C C . ILE A 1 178 ? 4.528 -2.538 8.838 1.00 96.88 178 ILE A C 1
ATOM 1377 O O . ILE A 1 178 ? 5.264 -1.803 8.182 1.00 96.88 178 ILE A O 1
ATOM 1381 N N . VAL A 1 179 ? 4.236 -3.783 8.451 1.00 95.38 179 VAL A N 1
ATOM 1382 C CA . VAL A 1 179 ? 4.777 -4.386 7.224 1.00 95.38 179 VAL A CA 1
ATOM 1383 C C . VAL A 1 179 ? 4.302 -3.612 5.994 1.00 95.38 179 VAL A C 1
ATOM 1385 O O . VAL A 1 179 ? 5.123 -3.251 5.154 1.00 95.38 179 VAL A O 1
ATOM 1388 N N . ALA A 1 180 ? 3.008 -3.283 5.910 1.00 93.88 180 ALA A N 1
ATOM 1389 C CA . ALA A 1 180 ? 2.468 -2.484 4.807 1.00 93.88 180 ALA A CA 1
ATOM 1390 C C . ALA A 1 180 ? 3.140 -1.102 4.697 1.00 93.88 180 ALA A C 1
ATOM 1392 O O . ALA A 1 180 ? 3.476 -0.676 3.593 1.00 93.88 180 ALA A O 1
ATOM 1393 N N . ILE A 1 181 ? 3.389 -0.430 5.828 1.00 96.06 181 ILE A N 1
ATOM 1394 C CA . ILE A 1 181 ? 4.079 0.869 5.868 1.00 96.06 181 ILE A CA 1
ATOM 1395 C C . ILE A 1 181 ? 5.510 0.737 5.345 1.00 96.06 181 ILE A C 1
ATOM 1397 O O . ILE A 1 181 ? 5.908 1.531 4.501 1.00 96.06 181 ILE A O 1
ATOM 1401 N N . VAL A 1 182 ? 6.268 -0.267 5.801 1.00 95.62 182 VAL A N 1
ATOM 1402 C CA . VAL A 1 182 ? 7.656 -0.488 5.358 1.00 95.62 182 VAL A CA 1
ATOM 1403 C C . VAL A 1 182 ? 7.724 -0.756 3.854 1.00 95.62 182 VAL A C 1
ATOM 1405 O O . VAL A 1 182 ? 8.553 -0.170 3.166 1.00 95.62 182 VAL A O 1
ATOM 1408 N N . TYR A 1 183 ? 6.839 -1.594 3.311 1.00 93.44 183 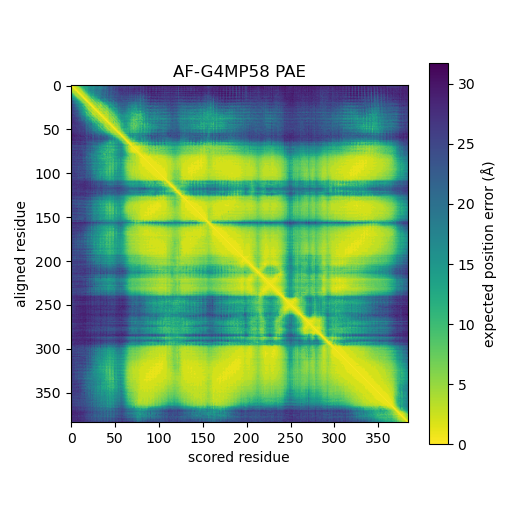TYR A N 1
ATOM 1409 C CA . TYR A 1 183 ? 6.811 -1.829 1.864 1.00 93.44 183 TYR A CA 1
ATOM 1410 C C . TYR A 1 183 ? 6.421 -0.571 1.083 1.00 93.44 183 TYR A C 1
ATOM 1412 O O . TYR A 1 183 ? 7.055 -0.269 0.074 1.00 93.44 183 TYR A O 1
ATOM 1420 N N . ALA A 1 184 ? 5.429 0.190 1.558 1.00 93.75 184 ALA A N 1
ATOM 1421 C CA . ALA A 1 184 ? 5.021 1.436 0.917 1.00 93.75 184 ALA A CA 1
ATOM 1422 C C . ALA A 1 184 ? 6.150 2.481 0.913 1.00 93.75 184 ALA A C 1
ATOM 1424 O O . ALA A 1 184 ? 6.381 3.127 -0.106 1.00 93.75 184 ALA A O 1
ATOM 1425 N N . THR A 1 185 ? 6.893 2.635 2.015 1.00 94.88 185 THR A N 1
ATOM 1426 C CA . THR A 1 185 ? 8.018 3.581 2.077 1.00 94.88 185 THR A CA 1
ATOM 1427 C C . THR A 1 185 ? 9.187 3.146 1.202 1.00 94.88 185 THR A C 1
ATOM 1429 O O . THR A 1 185 ? 9.767 3.995 0.527 1.00 94.88 185 THR A O 1
ATOM 1432 N N . ILE A 1 186 ? 9.506 1.846 1.160 1.00 93.12 186 ILE A N 1
ATOM 1433 C CA . ILE A 1 186 ? 10.544 1.311 0.270 1.00 93.12 186 ILE A CA 1
ATOM 1434 C C . ILE A 1 186 ? 10.170 1.563 -1.193 1.00 93.12 186 ILE A C 1
ATOM 1436 O O . ILE A 1 186 ? 11.000 2.088 -1.932 1.00 93.12 186 ILE A O 1
ATOM 1440 N N . GLY A 1 187 ? 8.938 1.259 -1.616 1.00 91.06 187 GLY A N 1
ATOM 1441 C CA . GLY A 1 187 ? 8.553 1.496 -3.010 1.00 91.06 187 GLY A CA 1
ATOM 1442 C C . GLY A 1 187 ? 8.483 2.979 -3.368 1.00 91.06 187 GLY A C 1
ATOM 1443 O O . GLY A 1 187 ? 8.970 3.350 -4.429 1.00 91.06 187 GLY A O 1
ATOM 1444 N N . VAL A 1 188 ? 8.041 3.861 -2.459 1.00 94.06 188 VAL A N 1
ATOM 1445 C CA . VAL A 1 188 ? 8.154 5.319 -2.668 1.00 94.06 188 VAL A CA 1
ATOM 1446 C C . VAL A 1 188 ? 9.614 5.736 -2.853 1.00 94.06 188 VAL A C 1
ATOM 1448 O O . VAL A 1 188 ? 9.915 6.460 -3.799 1.00 94.06 188 VAL A O 1
ATOM 1451 N N . ALA A 1 189 ? 10.525 5.277 -1.992 1.00 93.44 189 ALA A N 1
ATOM 1452 C CA . ALA A 1 189 ? 11.942 5.618 -2.090 1.00 93.44 189 ALA A CA 1
ATOM 1453 C C . ALA A 1 189 ? 12.562 5.102 -3.399 1.00 93.44 189 ALA A C 1
ATOM 1455 O O . ALA A 1 189 ? 13.291 5.836 -4.067 1.00 93.44 189 ALA A O 1
ATOM 1456 N N . ARG A 1 190 ? 12.230 3.871 -3.809 1.00 90.69 190 ARG A N 1
ATOM 1457 C CA . ARG A 1 190 ? 12.692 3.304 -5.081 1.00 90.69 190 ARG A CA 1
ATOM 1458 C C . ARG A 1 190 ? 12.121 4.035 -6.285 1.00 90.69 190 ARG A C 1
ATOM 1460 O O . ARG A 1 190 ? 12.876 4.338 -7.200 1.00 90.69 190 ARG A O 1
ATOM 1467 N N . MET A 1 191 ? 10.836 4.378 -6.273 1.00 91.06 191 MET A N 1
ATOM 1468 C CA . MET A 1 191 ? 10.224 5.110 -7.380 1.00 91.06 191 MET A CA 1
ATOM 1469 C C . MET A 1 191 ? 10.749 6.546 -7.468 1.00 91.06 191 MET A C 1
ATOM 1471 O O . MET A 1 191 ? 10.918 7.083 -8.557 1.00 91.06 191 MET A O 1
ATOM 1475 N N . GLN A 1 192 ? 11.095 7.171 -6.339 1.00 93.50 192 GLN A N 1
ATOM 1476 C CA . GLN A 1 192 ? 11.807 8.452 -6.337 1.00 93.50 192 GLN A CA 1
ATOM 1477 C C . GLN A 1 192 ? 13.211 8.330 -6.948 1.00 93.50 192 GLN A C 1
ATOM 1479 O O . GLN A 1 192 ? 13.597 9.198 -7.735 1.00 93.50 192 GLN A O 1
ATOM 1484 N N . ALA A 1 193 ? 13.928 7.247 -6.635 1.00 91.94 193 ALA A N 1
ATOM 1485 C CA . ALA A 1 193 ? 15.247 6.936 -7.186 1.00 91.94 193 ALA A CA 1
ATOM 1486 C C . ALA A 1 193 ? 15.213 6.419 -8.637 1.00 91.94 193 ALA A C 1
ATOM 1488 O O . ALA A 1 193 ? 16.254 6.368 -9.283 1.00 91.94 193 ALA A O 1
ATOM 1489 N N . PHE A 1 194 ? 14.042 6.059 -9.177 1.00 91.00 194 PHE A N 1
ATOM 1490 C CA . PHE A 1 194 ? 13.909 5.607 -10.562 1.00 91.00 194 PHE A CA 1
ATOM 1491 C C . PHE A 1 194 ? 14.459 6.660 -11.531 1.00 91.00 194 PHE A C 1
ATOM 1493 O O . PHE A 1 194 ? 14.080 7.833 -11.452 1.00 91.00 194 PHE A O 1
ATOM 1500 N N . GLY A 1 195 ? 15.349 6.235 -12.429 1.00 90.88 195 GLY A N 1
ATOM 1501 C CA . GLY A 1 195 ? 16.059 7.112 -13.360 1.00 90.88 195 GLY A CA 1
ATOM 1502 C C . GLY A 1 195 ? 17.341 7.738 -12.804 1.00 90.88 195 GLY A C 1
ATOM 1503 O O . GLY A 1 195 ? 17.941 8.547 -13.497 1.00 90.88 195 GLY A O 1
ATOM 1504 N N . TYR A 1 196 ? 17.777 7.385 -11.593 1.00 92.88 196 TYR A N 1
ATOM 1505 C CA . TYR A 1 196 ? 19.042 7.854 -11.028 1.00 92.88 196 TYR A CA 1
ATOM 1506 C C . TYR A 1 196 ? 19.964 6.684 -10.676 1.00 92.88 196 TYR A C 1
ATOM 1508 O O . TYR A 1 196 ? 19.523 5.678 -10.117 1.00 92.88 196 TYR A O 1
ATOM 1516 N N . ASP A 1 197 ? 21.255 6.823 -10.979 1.00 90.38 197 ASP A N 1
ATOM 1517 C CA . ASP A 1 197 ? 22.286 5.902 -10.499 1.00 90.38 197 ASP A CA 1
ATOM 1518 C C . ASP A 1 197 ? 22.668 6.193 -9.029 1.00 90.38 197 ASP A C 1
ATOM 1520 O O . ASP A 1 197 ? 22.178 7.134 -8.399 1.00 90.38 197 ASP A O 1
ATOM 1524 N N . ALA A 1 198 ? 23.577 5.393 -8.459 1.00 89.69 198 ALA A N 1
ATOM 1525 C CA . ALA A 1 198 ? 24.041 5.571 -7.077 1.00 89.69 198 ALA A CA 1
ATOM 1526 C C . ALA A 1 198 ? 24.766 6.911 -6.822 1.00 89.69 198 ALA A C 1
ATOM 1528 O O . ALA A 1 198 ? 24.898 7.322 -5.670 1.00 89.69 198 ALA A O 1
ATOM 1529 N N . ASN A 1 199 ? 25.228 7.583 -7.879 1.00 94.06 199 ASN A N 1
ATOM 1530 C CA . ASN A 1 199 ? 25.901 8.879 -7.822 1.00 94.06 199 ASN A CA 1
ATOM 1531 C C . ASN A 1 199 ? 24.937 10.050 -8.098 1.00 94.06 199 ASN A C 1
ATOM 1533 O O . ASN A 1 199 ? 25.360 11.203 -8.048 1.00 94.06 199 ASN A O 1
ATOM 1537 N N . GLY A 1 200 ? 23.659 9.773 -8.380 1.00 92.81 200 GLY A N 1
ATOM 1538 C CA . GLY A 1 200 ? 22.651 10.775 -8.720 1.00 92.81 200 GLY A CA 1
ATOM 1539 C C . GLY A 1 200 ? 22.657 11.215 -10.187 1.00 92.81 200 GLY A C 1
ATOM 1540 O O . GLY A 1 200 ? 22.014 12.211 -10.510 1.00 92.81 200 GLY A O 1
ATOM 1541 N N . ASN A 1 201 ? 23.353 10.508 -11.080 1.00 93.38 201 ASN A N 1
ATOM 1542 C CA . ASN A 1 201 ? 23.303 10.784 -12.516 1.00 93.38 201 ASN A CA 1
ATOM 1543 C C . ASN A 1 201 ? 22.018 10.216 -13.126 1.00 93.38 201 ASN A C 1
ATOM 1545 O O . ASN A 1 201 ? 21.576 9.134 -12.742 1.00 93.38 201 ASN A O 1
ATOM 1549 N N . GLU A 1 202 ? 21.462 10.905 -14.124 1.00 92.31 202 GLU A N 1
ATOM 1550 C CA . GLU A 1 202 ? 20.253 10.485 -14.845 1.00 92.31 202 GLU A CA 1
ATOM 1551 C C . GLU A 1 202 ? 20.551 9.350 -15.838 1.00 92.31 202 GLU A C 1
ATOM 1553 O O . GLU A 1 202 ? 20.648 9.545 -17.052 1.00 92.31 202 GLU A O 1
ATOM 1558 N N . VAL A 1 203 ? 20.751 8.149 -15.296 1.00 90.31 203 VAL A N 1
ATOM 1559 C CA . VAL A 1 203 ? 21.070 6.934 -16.047 1.00 90.31 203 VAL A CA 1
ATOM 1560 C C . VAL A 1 203 ? 20.238 5.778 -15.510 1.00 90.31 203 VAL A C 1
ATOM 1562 O O . VAL A 1 203 ? 20.272 5.474 -14.318 1.00 90.31 203 VAL A O 1
ATOM 1565 N N . LEU A 1 204 ? 19.539 5.083 -16.406 1.00 90.19 204 LEU A N 1
ATOM 1566 C CA . LEU A 1 204 ? 18.850 3.838 -16.085 1.00 90.19 204 LEU A CA 1
ATOM 1567 C C . LEU A 1 204 ? 19.663 2.676 -16.657 1.00 90.19 204 LEU A C 1
ATOM 1569 O O . LEU A 1 204 ? 19.724 2.482 -17.872 1.00 90.19 204 LEU A O 1
ATOM 1573 N N . SER A 1 205 ? 20.326 1.915 -15.790 1.00 84.19 205 SER A N 1
ATOM 1574 C CA . SER A 1 205 ? 21.072 0.736 -16.236 1.00 84.19 205 SER A CA 1
ATOM 1575 C C . SER A 1 205 ? 20.110 -0.404 -16.547 1.00 84.19 205 SER A C 1
ATOM 1577 O O . SER A 1 205 ? 19.323 -0.805 -15.694 1.00 84.19 205 SER A O 1
ATOM 1579 N N . ASP A 1 206 ? 20.179 -0.934 -17.764 1.00 81.12 206 ASP A N 1
ATOM 1580 C CA . ASP A 1 206 ? 19.439 -2.130 -18.147 1.00 81.12 206 ASP A CA 1
ATOM 1581 C C . ASP A 1 206 ? 20.361 -3.333 -17.982 1.00 81.12 206 ASP A C 1
ATOM 1583 O O . ASP A 1 206 ? 21.068 -3.665 -18.917 1.00 81.12 206 ASP A O 1
ATOM 1587 N N . GLU A 1 207 ? 20.401 -3.985 -16.819 1.00 71.62 207 GLU A N 1
ATOM 1588 C CA . GLU A 1 207 ? 21.274 -5.160 -16.610 1.00 71.62 207 GLU A CA 1
ATOM 1589 C C . GLU A 1 207 ? 20.861 -6.407 -17.408 1.00 71.62 207 GLU A C 1
ATOM 1591 O O . GLU A 1 207 ? 21.508 -7.450 -17.288 1.00 71.62 207 GLU A O 1
ATOM 1596 N N . THR A 1 208 ? 19.791 -6.354 -18.207 1.00 68.25 208 THR A N 1
ATOM 1597 C CA . THR A 1 208 ? 19.396 -7.522 -18.990 1.00 68.25 208 THR A CA 1
ATOM 1598 C C . THR A 1 208 ? 20.385 -7.750 -20.130 1.00 68.25 208 THR A C 1
ATOM 1600 O O . THR A 1 208 ? 20.681 -6.871 -20.941 1.00 68.25 208 THR A O 1
ATOM 1603 N N . SER A 1 209 ? 20.939 -8.962 -20.175 1.00 66.88 209 SER A N 1
ATOM 1604 C CA . SER A 1 209 ? 21.728 -9.423 -21.308 1.00 66.88 209 SER A CA 1
ATOM 1605 C C . SER A 1 209 ? 20.783 -9.940 -22.388 1.00 66.88 209 SER A C 1
ATOM 1607 O O . SER A 1 209 ? 20.147 -10.988 -22.252 1.00 66.88 209 SER A O 1
ATOM 1609 N N . TYR A 1 210 ? 20.678 -9.199 -23.488 1.00 66.50 210 TYR A N 1
ATOM 1610 C CA . TYR A 1 210 ? 19.927 -9.659 -24.653 1.00 66.50 210 TYR A CA 1
ATOM 1611 C C . TYR A 1 210 ? 20.817 -10.559 -25.493 1.00 66.50 210 TYR A C 1
ATOM 1613 O O . TYR A 1 210 ? 21.809 -10.087 -26.039 1.00 66.50 210 TYR A O 1
ATOM 1621 N N . ILE A 1 211 ? 20.465 -11.841 -25.600 1.00 62.78 211 ILE A N 1
ATOM 1622 C CA . ILE A 1 211 ? 21.164 -12.797 -26.462 1.00 62.78 211 ILE A CA 1
ATOM 1623 C C . ILE A 1 211 ? 20.514 -12.756 -27.841 1.00 62.78 211 ILE A C 1
ATOM 1625 O O . ILE A 1 211 ? 19.388 -13.223 -28.020 1.00 62.78 211 ILE A O 1
ATOM 1629 N N . SER A 1 212 ? 21.219 -12.219 -28.830 1.00 64.81 212 SER A N 1
ATOM 1630 C CA . SER A 1 212 ? 20.792 -12.325 -30.222 1.00 64.81 212 SER A CA 1
ATOM 1631 C C . SER A 1 212 ? 20.908 -13.774 -30.711 1.00 64.81 212 SER A C 1
ATOM 1633 O O . SER A 1 212 ? 21.735 -14.545 -30.217 1.00 64.81 212 SER A O 1
ATOM 1635 N N . ARG A 1 213 ? 20.157 -14.148 -31.758 1.00 59.66 213 ARG A N 1
ATOM 1636 C CA . ARG A 1 213 ? 20.327 -15.451 -32.442 1.00 59.66 213 ARG A CA 1
ATOM 1637 C C . ARG A 1 213 ? 21.762 -15.696 -32.922 1.00 59.66 213 ARG A C 1
ATOM 1639 O O . ARG A 1 213 ? 22.174 -16.838 -33.079 1.00 59.66 213 ARG A O 1
ATOM 1646 N N . ALA A 1 214 ? 22.529 -14.627 -33.138 1.00 58.25 214 ALA A N 1
ATOM 1647 C CA . ALA A 1 214 ? 23.929 -14.701 -33.529 1.00 58.25 214 ALA A CA 1
ATOM 1648 C C . ALA A 1 214 ? 24.885 -15.003 -32.355 1.00 58.25 214 ALA A C 1
ATOM 1650 O O . ALA A 1 214 ? 26.087 -15.127 -32.604 1.00 58.25 214 ALA A O 1
ATOM 1651 N N . GLY A 1 215 ? 24.375 -15.129 -31.121 1.00 63.34 215 GLY A N 1
ATOM 1652 C CA . GLY A 1 215 ? 25.154 -15.338 -29.896 1.00 63.34 215 GLY A CA 1
ATOM 1653 C C . GLY A 1 215 ? 25.720 -14.047 -29.300 1.00 63.34 215 GLY A C 1
ATOM 1654 O O . GLY A 1 215 ? 26.662 -14.097 -28.515 1.00 63.34 215 GLY A O 1
ATOM 1655 N N . ILE A 1 216 ? 25.193 -12.884 -29.687 1.00 66.00 216 ILE A N 1
ATOM 1656 C CA . ILE A 1 216 ? 25.689 -11.584 -29.224 1.00 66.00 216 ILE A CA 1
ATOM 1657 C C . ILE A 1 216 ? 24.895 -11.169 -27.989 1.00 66.00 216 ILE A C 1
ATOM 1659 O O . ILE A 1 216 ? 23.678 -11.056 -28.070 1.00 66.00 216 ILE A O 1
ATOM 1663 N N . HIS A 1 217 ? 25.579 -10.925 -26.875 1.00 72.50 217 HIS A N 1
ATOM 1664 C CA . HIS A 1 217 ? 25.026 -10.326 -25.663 1.00 72.50 217 HIS A CA 1
ATOM 1665 C C . HIS A 1 217 ? 25.269 -8.822 -25.683 1.00 72.50 217 HIS A C 1
ATOM 1667 O O . HIS A 1 217 ? 26.405 -8.376 -25.527 1.00 72.50 217 HIS A O 1
ATOM 1673 N N . SER A 1 218 ? 24.226 -8.019 -25.839 1.00 72.88 218 SER A N 1
ATOM 1674 C CA . SER A 1 218 ? 24.339 -6.567 -25.677 1.00 72.88 218 SER A CA 1
ATOM 1675 C C . SER A 1 218 ? 23.930 -6.144 -24.270 1.00 72.88 218 SER A C 1
ATOM 1677 O O . SER A 1 218 ? 22.937 -6.639 -23.739 1.00 72.88 218 SER A O 1
ATOM 1679 N N . TRP A 1 219 ? 24.673 -5.195 -23.703 1.00 78.06 219 TRP A N 1
ATOM 1680 C CA . TRP A 1 219 ? 24.320 -4.473 -22.488 1.00 78.06 219 TRP A CA 1
ATOM 1681 C C . TRP A 1 219 ? 24.197 -2.984 -22.804 1.00 78.06 219 TRP A C 1
ATOM 1683 O O . TRP A 1 219 ? 25.078 -2.412 -23.452 1.00 78.06 219 TRP A O 1
ATOM 1693 N N . GLY A 1 220 ? 23.123 -2.350 -22.348 1.00 82.75 220 GLY A N 1
ATOM 1694 C CA . GLY A 1 220 ? 22.861 -0.940 -22.597 1.00 82.75 220 GLY A CA 1
ATOM 1695 C C . GLY A 1 220 ? 22.379 -0.194 -21.368 1.00 82.75 220 GLY A C 1
ATOM 1696 O O . GLY A 1 220 ? 22.193 -0.746 -20.285 1.00 82.75 220 GLY A O 1
ATOM 1697 N N . GLN A 1 221 ? 22.237 1.107 -21.542 1.00 88.56 221 GLN A N 1
ATOM 1698 C CA . GLN A 1 221 ? 21.747 2.025 -20.529 1.00 88.56 221 GLN A CA 1
ATOM 1699 C C . GLN A 1 221 ? 20.824 3.021 -21.211 1.00 88.56 221 GLN A C 1
ATOM 1701 O O . GLN A 1 221 ? 21.084 3.421 -22.347 1.00 88.56 221 GLN A O 1
ATOM 1706 N N . TYR A 1 222 ? 19.769 3.438 -20.523 1.00 90.94 222 TYR A N 1
ATOM 1707 C CA . TYR A 1 222 ? 18.999 4.584 -20.970 1.00 90.94 222 TYR A CA 1
ATOM 1708 C C . TYR A 1 222 ? 19.634 5.867 -20.449 1.00 90.94 222 TYR A C 1
ATOM 1710 O O . TYR A 1 222 ? 20.023 5.959 -19.280 1.00 90.94 222 TYR A O 1
ATOM 1718 N N . HIS A 1 223 ? 19.685 6.861 -21.323 1.00 91.88 223 HIS A N 1
ATOM 1719 C CA . HIS A 1 223 ? 20.046 8.231 -21.004 1.00 91.88 223 HIS A CA 1
ATOM 1720 C C . HIS A 1 223 ? 18.839 9.129 -21.233 1.00 91.88 223 HIS A C 1
ATOM 1722 O O . HIS A 1 223 ? 18.123 8.971 -22.223 1.00 91.88 223 HIS A O 1
ATOM 1728 N N . ARG A 1 224 ? 18.610 10.075 -20.325 1.00 94.25 224 ARG A N 1
ATOM 1729 C CA . ARG A 1 224 ? 17.529 11.040 -20.488 1.00 94.25 224 ARG A CA 1
ATOM 1730 C C . ARG A 1 224 ? 17.947 12.124 -21.475 1.00 94.25 224 ARG A C 1
ATOM 1732 O O . ARG A 1 224 ? 18.963 12.791 -21.290 1.00 94.25 224 ARG A O 1
ATOM 1739 N N . ASN A 1 225 ? 17.147 12.312 -22.515 1.00 93.56 225 ASN A N 1
ATOM 1740 C CA . ASN A 1 225 ? 17.210 13.485 -23.366 1.00 93.56 225 ASN A CA 1
ATOM 1741 C C . ASN A 1 225 ? 16.437 14.615 -22.675 1.00 93.56 225 ASN A C 1
ATOM 1743 O O . ASN A 1 225 ? 15.213 14.555 -22.570 1.00 93.56 225 ASN A O 1
ATOM 1747 N N . ALA A 1 226 ? 17.157 15.628 -22.189 1.00 93.56 226 ALA A N 1
ATOM 1748 C CA . ALA A 1 226 ? 16.574 16.730 -21.428 1.00 93.56 226 ALA A CA 1
ATOM 1749 C C . ALA A 1 226 ? 15.587 17.587 -22.242 1.00 93.56 226 ALA A C 1
ATOM 1751 O O . ALA A 1 226 ? 14.653 18.134 -21.661 1.00 93.56 226 ALA A O 1
ATOM 1752 N N . ASP A 1 227 ? 15.765 17.680 -23.563 1.00 95.88 227 ASP A N 1
ATOM 1753 C CA . ASP A 1 227 ? 14.923 18.513 -24.430 1.00 95.88 227 ASP A CA 1
ATOM 1754 C C . ASP A 1 227 ? 13.570 17.853 -24.719 1.00 95.88 227 ASP A C 1
ATOM 1756 O O . ASP A 1 227 ? 12.552 18.532 -24.841 1.00 95.88 227 ASP A O 1
ATOM 1760 N N . LEU A 1 228 ? 13.562 16.521 -24.829 1.00 94.81 228 LEU A N 1
ATOM 1761 C CA . LEU A 1 228 ? 12.358 15.737 -25.115 1.00 94.81 228 LEU A CA 1
ATOM 1762 C C . LEU A 1 228 ? 11.687 15.185 -23.852 1.00 94.81 228 LEU A C 1
ATOM 1764 O O . LEU A 1 228 ? 10.542 14.752 -23.922 1.00 94.81 228 LEU A O 1
ATOM 1768 N N . ASP A 1 229 ? 12.397 15.184 -22.722 1.00 94.88 229 ASP A N 1
ATOM 1769 C CA . ASP A 1 229 ? 12.025 14.482 -21.487 1.00 94.88 229 ASP A CA 1
ATOM 1770 C C . ASP A 1 229 ? 11.749 12.982 -21.702 1.00 94.88 229 ASP A C 1
ATOM 1772 O O . ASP A 1 229 ? 10.869 12.385 -21.084 1.00 94.88 229 ASP A O 1
ATOM 1776 N N . LEU A 1 230 ? 12.527 12.374 -22.601 1.00 95.06 230 LEU A N 1
ATOM 1777 C CA . LEU A 1 230 ? 12.434 10.959 -22.953 1.00 95.06 230 LEU A CA 1
ATOM 1778 C C . LEU A 1 230 ? 13.741 10.233 -22.642 1.00 95.06 230 LEU A C 1
ATOM 1780 O O . LEU A 1 230 ? 14.838 10.763 -22.818 1.00 95.06 230 LEU A O 1
ATOM 1784 N N . TRP A 1 231 ? 13.619 8.985 -22.221 1.00 93.44 231 TRP A N 1
ATOM 1785 C CA . TRP A 1 231 ? 14.701 8.029 -22.080 1.00 93.44 231 TRP A CA 1
ATOM 1786 C C . TRP A 1 231 ? 15.022 7.401 -23.433 1.00 93.44 231 TRP A C 1
ATOM 1788 O O . TRP A 1 231 ? 14.170 6.776 -24.064 1.00 93.44 231 TRP A O 1
ATOM 1798 N N . LEU A 1 232 ? 16.276 7.550 -23.855 1.00 91.06 232 LEU A N 1
ATOM 1799 C CA . LEU A 1 232 ? 16.826 6.965 -25.071 1.00 91.06 232 LEU A CA 1
ATOM 1800 C C . LEU A 1 232 ? 17.790 5.842 -24.700 1.00 91.06 232 LEU A C 1
ATOM 1802 O O . LEU A 1 232 ? 18.703 6.038 -23.897 1.00 91.06 232 LEU A O 1
ATOM 1806 N N . TYR A 1 233 ? 17.600 4.664 -25.287 1.00 88.00 233 TYR A N 1
ATOM 1807 C CA . TYR A 1 233 ? 18.464 3.517 -25.034 1.00 88.00 233 TYR A CA 1
ATOM 1808 C C . TYR A 1 233 ? 19.777 3.613 -25.816 1.00 88.00 233 TYR A C 1
ATOM 1810 O O . TYR A 1 233 ? 19.797 3.888 -27.012 1.00 88.00 233 TYR A O 1
ATOM 1818 N N . THR A 1 234 ? 20.896 3.337 -25.154 1.00 84.06 234 THR A N 1
ATOM 1819 C CA . THR A 1 234 ? 22.240 3.337 -25.739 1.00 84.06 234 THR A CA 1
ATOM 1820 C C . THR A 1 234 ? 22.960 2.046 -25.350 1.00 84.06 234 THR A C 1
ATOM 1822 O O . THR A 1 234 ? 23.152 1.763 -24.168 1.00 84.06 234 THR A O 1
ATOM 1825 N N . VAL A 1 235 ? 23.390 1.250 -26.332 1.00 81.25 235 VAL A N 1
ATOM 1826 C CA . VAL A 1 235 ? 24.145 0.004 -26.102 1.00 81.25 235 VAL A CA 1
ATOM 1827 C C . VAL A 1 235 ? 25.563 0.339 -25.637 1.00 81.25 235 VAL A C 1
ATOM 1829 O O . VAL A 1 235 ? 26.375 0.811 -26.408 1.00 81.25 235 VAL A O 1
ATOM 1832 N N . LYS A 1 236 ? 25.924 0.085 -24.382 1.00 80.44 236 LYS A N 1
ATOM 1833 C CA . LYS A 1 236 ? 27.264 0.418 -23.872 1.00 80.44 236 LYS A CA 1
ATOM 1834 C C . LYS A 1 236 ? 28.308 -0.639 -24.183 1.00 80.44 236 LYS A C 1
ATOM 1836 O O . LYS A 1 236 ? 29.481 -0.310 -24.335 1.00 80.44 236 LYS A O 1
ATOM 1841 N N . ARG A 1 237 ? 27.921 -1.914 -24.185 1.00 74.00 237 ARG A N 1
ATOM 1842 C CA . ARG A 1 237 ? 28.851 -3.029 -24.386 1.00 74.00 237 ARG A CA 1
ATOM 1843 C C . ARG A 1 237 ? 28.203 -4.135 -25.180 1.00 74.00 237 ARG A C 1
ATOM 1845 O O . ARG A 1 237 ? 27.017 -4.415 -25.032 1.00 74.00 237 ARG A O 1
ATOM 1852 N N . VAL A 1 238 ? 29.026 -4.810 -25.963 1.00 70.38 238 VAL A N 1
ATOM 1853 C CA . VAL A 1 238 ? 28.633 -5.975 -26.738 1.00 70.38 238 VAL A CA 1
ATOM 1854 C C . VAL A 1 238 ? 29.626 -7.086 -26.422 1.00 70.38 238 VAL A C 1
ATOM 1856 O O . VAL A 1 238 ? 30.832 -6.921 -26.592 1.00 70.38 238 VAL A O 1
ATOM 1859 N N . HIS A 1 239 ? 29.121 -8.205 -25.922 1.00 72.25 239 HIS A N 1
ATOM 1860 C CA . HIS A 1 239 ? 29.888 -9.419 -25.688 1.00 72.25 239 HIS A CA 1
ATOM 1861 C C . HIS A 1 239 ? 29.485 -10.444 -26.738 1.00 72.25 239 HIS A C 1
ATOM 1863 O O . HIS A 1 239 ? 28.305 -10.710 -26.947 1.00 72.25 239 HIS A O 1
ATOM 1869 N N . LEU A 1 240 ? 30.459 -11.048 -27.400 1.00 66.88 240 LEU A N 1
ATOM 1870 C CA . LEU A 1 240 ? 30.211 -12.191 -28.269 1.00 66.88 240 LEU A CA 1
ATOM 1871 C C . LEU A 1 240 ? 30.324 -13.446 -27.405 1.00 66.88 240 LEU A C 1
ATOM 1873 O O . LEU A 1 240 ? 31.389 -13.709 -26.848 1.00 66.88 240 LEU A O 1
ATOM 1877 N N . ASN A 1 241 ? 29.232 -14.201 -27.250 1.00 61.84 241 ASN A N 1
ATOM 1878 C CA . ASN A 1 241 ? 29.313 -15.486 -26.568 1.00 61.84 241 ASN A CA 1
ATOM 1879 C C . ASN A 1 241 ? 30.178 -16.421 -27.416 1.00 61.84 241 ASN A C 1
ATOM 1881 O O . ASN A 1 241 ? 29.923 -16.590 -28.609 1.00 61.84 241 ASN A O 1
ATOM 1885 N N . GLN A 1 242 ? 31.200 -17.013 -26.802 1.00 57.81 242 GLN A N 1
ATOM 1886 C CA . GLN A 1 242 ? 32.212 -17.825 -27.490 1.00 57.81 242 GLN A CA 1
ATOM 1887 C C . GLN A 1 242 ? 31.648 -19.109 -28.105 1.00 57.81 242 GLN A C 1
ATOM 1889 O O . GLN A 1 242 ? 32.276 -19.705 -28.978 1.00 57.81 242 GLN A O 1
ATOM 1894 N N . GLU A 1 243 ? 30.465 -19.516 -27.654 1.00 61.09 243 GLU A N 1
ATOM 1895 C CA . GLU A 1 243 ? 29.793 -20.739 -28.051 1.00 61.09 243 GLU A CA 1
ATOM 1896 C C . GLU A 1 243 ? 28.544 -20.381 -28.851 1.00 61.09 243 GLU A C 1
ATOM 1898 O O . GLU A 1 243 ? 27.450 -20.198 -28.309 1.00 61.09 243 GLU A O 1
ATOM 1903 N N . ARG A 1 244 ? 28.705 -20.260 -30.172 1.00 62.72 244 ARG A N 1
ATOM 1904 C CA . ARG A 1 244 ? 27.546 -20.261 -31.060 1.00 62.72 244 ARG A CA 1
ATOM 1905 C C . ARG A 1 244 ? 27.076 -21.705 -31.188 1.00 62.72 244 ARG A C 1
ATOM 1907 O O . ARG A 1 244 ? 27.818 -22.569 -31.656 1.00 62.72 244 ARG A O 1
ATOM 1914 N N . LEU A 1 245 ? 25.840 -21.955 -30.769 1.00 64.62 245 LEU A N 1
ATOM 1915 C CA . LEU A 1 245 ? 25.137 -23.183 -31.110 1.00 64.62 245 LEU A CA 1
ATOM 1916 C C . LEU A 1 245 ? 24.706 -23.067 -32.573 1.00 64.62 245 LEU A C 1
ATOM 1918 O O . LEU A 1 245 ? 23.840 -22.260 -32.906 1.00 64.62 245 LEU A O 1
ATOM 1922 N N . GLU A 1 246 ? 25.321 -23.852 -33.448 1.00 76.44 246 GLU A N 1
ATOM 1923 C CA . GLU A 1 246 ? 24.893 -23.982 -34.840 1.00 76.44 246 GLU A CA 1
ATOM 1924 C C . GLU A 1 246 ? 24.168 -25.312 -35.025 1.00 76.44 246 GLU A C 1
ATOM 1926 O O . GLU A 1 246 ? 24.637 -26.364 -34.586 1.00 76.44 246 GLU A O 1
ATOM 1931 N N . TRP A 1 247 ? 22.992 -25.267 -35.654 1.00 80.31 247 TRP A N 1
ATOM 1932 C CA . TRP A 1 247 ? 22.268 -26.474 -36.026 1.00 80.31 247 TRP A CA 1
ATOM 1933 C C . TRP A 1 247 ? 22.910 -27.073 -37.271 1.00 80.31 247 TRP A C 1
ATOM 1935 O O . TRP A 1 247 ? 22.835 -26.509 -38.365 1.00 80.31 247 TRP A O 1
ATOM 1945 N N . ASN A 1 248 ? 23.540 -28.230 -37.116 1.00 81.69 248 ASN A N 1
ATOM 1946 C CA . ASN A 1 248 ? 24.139 -28.934 -38.231 1.00 81.69 248 ASN A CA 1
ATOM 1947 C C . ASN A 1 248 ? 23.052 -29.735 -38.965 1.00 81.69 248 ASN A C 1
ATOM 1949 O O . ASN A 1 248 ? 22.593 -30.772 -38.487 1.00 81.69 248 ASN A O 1
ATOM 1953 N N . LEU A 1 249 ? 22.646 -29.254 -40.146 1.00 85.75 249 LEU A N 1
ATOM 1954 C CA . LEU A 1 249 ? 21.620 -29.888 -40.988 1.00 85.75 249 LEU A CA 1
ATOM 1955 C C . LEU A 1 249 ? 21.983 -31.320 -41.409 1.00 85.75 249 LEU A C 1
ATOM 1957 O O . LEU A 1 249 ? 21.089 -32.127 -41.648 1.00 85.75 249 LEU A O 1
ATOM 1961 N N . THR A 1 250 ? 23.275 -31.642 -41.487 1.00 87.75 250 THR A N 1
ATOM 1962 C CA . THR A 1 250 ? 23.764 -32.963 -41.898 1.00 87.75 250 THR A CA 1
ATOM 1963 C C . THR A 1 250 ? 23.675 -33.978 -40.762 1.00 87.75 250 THR A C 1
ATOM 1965 O O . THR A 1 250 ? 23.360 -35.139 -41.004 1.00 87.75 250 THR A O 1
ATOM 1968 N N . THR A 1 251 ? 23.951 -33.564 -39.521 1.00 89.06 251 THR A N 1
ATOM 1969 C CA . THR A 1 251 ? 23.925 -34.464 -38.353 1.00 89.06 251 THR A CA 1
ATOM 1970 C C . THR A 1 251 ? 22.615 -34.408 -37.572 1.00 89.06 251 THR A C 1
ATOM 1972 O O . THR A 1 251 ? 22.361 -35.295 -36.760 1.00 89.06 251 THR A O 1
ATOM 1975 N N . GLY A 1 252 ? 21.785 -33.384 -37.790 1.00 90.56 252 GLY A N 1
ATOM 1976 C CA . GLY A 1 252 ? 20.578 -33.143 -37.000 1.00 90.56 252 GLY A CA 1
ATOM 1977 C C . GLY A 1 252 ? 20.882 -32.869 -35.523 1.00 90.56 252 GLY A C 1
ATOM 1978 O O . GLY A 1 252 ? 20.091 -33.237 -34.657 1.00 90.56 252 GLY A O 1
ATOM 1979 N N . GLN A 1 253 ? 22.049 -32.293 -35.223 1.00 87.38 253 GLN A N 1
ATOM 1980 C CA . GLN A 1 253 ? 22.486 -31.969 -33.865 1.00 87.38 253 GLN A CA 1
ATOM 1981 C C . GLN A 1 253 ? 22.965 -30.519 -33.777 1.00 87.38 253 GLN A C 1
ATOM 1983 O O . GLN A 1 253 ? 23.511 -29.967 -34.734 1.00 87.38 253 GLN A O 1
ATOM 1988 N N . TRP A 1 254 ? 22.794 -29.912 -32.603 1.00 76.62 254 TRP A N 1
ATOM 1989 C CA . TRP A 1 254 ? 23.442 -28.647 -32.269 1.00 76.62 254 TRP A CA 1
ATOM 1990 C C . TRP A 1 254 ? 24.929 -28.894 -31.998 1.00 76.62 254 TRP A C 1
ATOM 1992 O O . TRP A 1 254 ? 25.272 -29.740 -31.174 1.00 76.62 254 TRP A O 1
ATOM 2002 N N . SER A 1 255 ? 25.808 -28.156 -32.672 1.00 81.81 255 SER A N 1
ATOM 2003 C CA . SER A 1 255 ? 27.251 -28.160 -32.417 1.00 81.81 255 SER A CA 1
ATOM 2004 C C . SER A 1 255 ? 27.710 -26.799 -31.908 1.00 81.81 255 SER A C 1
ATOM 2006 O O . SER A 1 255 ? 27.274 -25.769 -32.421 1.00 81.81 255 SER A O 1
ATOM 2008 N N . ILE A 1 256 ? 28.606 -26.802 -30.919 1.00 78.12 256 ILE A N 1
ATOM 2009 C CA . ILE A 1 256 ? 29.274 -25.596 -30.424 1.00 78.12 256 ILE A CA 1
ATOM 2010 C C . ILE A 1 256 ? 30.456 -25.300 -31.346 1.00 78.12 256 ILE A C 1
ATOM 2012 O O . ILE A 1 256 ? 31.382 -26.108 -31.437 1.00 78.12 256 ILE A O 1
ATOM 2016 N N . VAL A 1 257 ? 30.432 -24.153 -32.024 1.00 75.12 257 VAL A N 1
ATOM 2017 C CA . VAL A 1 257 ? 31.574 -23.678 -32.816 1.00 75.12 257 VAL A CA 1
ATOM 2018 C C . VAL A 1 257 ? 32.318 -22.616 -31.999 1.00 75.12 257 VAL A C 1
ATOM 2020 O O . VAL A 1 257 ? 31.708 -21.598 -31.660 1.00 75.12 257 VAL A O 1
ATOM 2023 N N . PRO A 1 258 ? 33.605 -22.825 -31.655 1.00 66.44 258 PRO A N 1
ATOM 2024 C CA . PRO A 1 258 ? 34.369 -21.858 -30.879 1.00 66.44 258 PRO A CA 1
ATOM 2025 C C . PRO A 1 258 ? 34.645 -20.603 -31.711 1.00 66.44 258 PRO A C 1
ATOM 2027 O O . PRO A 1 258 ? 35.222 -20.669 -32.798 1.00 66.44 258 PRO A O 1
ATOM 2030 N N . TYR A 1 259 ? 34.253 -19.445 -31.189 1.00 63.84 259 TYR A N 1
ATOM 2031 C CA . TYR A 1 259 ? 34.569 -18.155 -31.795 1.00 63.84 259 TYR A CA 1
ATOM 2032 C C . TYR A 1 259 ? 36.055 -17.810 -31.599 1.00 63.84 259 TYR A C 1
ATOM 2034 O O . TYR A 1 259 ? 36.537 -17.731 -30.471 1.00 63.84 259 TYR A O 1
ATOM 2042 N N . THR A 1 260 ? 36.792 -17.572 -32.688 1.00 65.88 260 THR A N 1
ATOM 2043 C CA . THR A 1 260 ? 38.244 -17.289 -32.662 1.00 65.88 260 THR A CA 1
ATOM 2044 C C . THR A 1 260 ? 38.599 -15.792 -32.660 1.00 65.88 260 THR A C 1
ATOM 2046 O O . THR A 1 260 ? 39.762 -15.444 -32.855 1.00 65.88 260 THR A O 1
ATOM 2049 N N . GLY A 1 261 ? 37.626 -14.890 -32.490 1.00 60.62 261 GLY A N 1
ATOM 2050 C CA . GLY A 1 261 ? 37.841 -13.434 -32.477 1.00 60.62 261 GLY A CA 1
ATOM 2051 C C . GLY A 1 261 ? 38.050 -12.827 -31.074 1.00 60.62 261 GLY A C 1
ATOM 2052 O O . GLY A 1 261 ? 37.927 -13.528 -30.069 1.00 60.62 261 GLY A O 1
ATOM 2053 N N . PRO A 1 262 ? 38.358 -11.516 -30.977 1.00 56.97 262 PRO A N 1
ATOM 2054 C CA . PRO A 1 262 ? 38.537 -10.814 -29.699 1.00 56.97 262 PRO A CA 1
ATOM 2055 C C . PRO A 1 262 ? 37.258 -10.830 -28.835 1.00 56.97 262 PRO A C 1
ATOM 2057 O O . PRO A 1 262 ? 36.158 -10.625 -29.342 1.00 56.97 262 PRO A O 1
ATOM 2060 N N . MET A 1 263 ? 37.423 -11.077 -27.525 1.00 55.59 263 MET A N 1
ATOM 2061 C CA . MET A 1 263 ? 36.339 -11.337 -26.551 1.00 55.59 263 MET A CA 1
ATOM 2062 C C . MET A 1 263 ? 35.475 -10.122 -26.195 1.00 55.59 263 MET A C 1
ATOM 2064 O O . MET A 1 263 ? 34.307 -10.275 -25.846 1.00 55.59 263 MET A O 1
ATOM 2068 N N . PHE A 1 264 ? 36.050 -8.925 -26.257 1.00 55.94 264 PHE A N 1
ATOM 2069 C CA . PHE A 1 264 ? 35.365 -7.680 -25.944 1.00 55.94 264 PHE A CA 1
ATOM 2070 C C . PHE A 1 264 ? 35.698 -6.702 -27.046 1.00 55.94 264 PHE A C 1
ATOM 2072 O O . PHE A 1 264 ? 36.871 -6.471 -27.340 1.00 55.94 264 PHE A O 1
ATOM 2079 N N . LEU A 1 265 ? 34.667 -6.141 -27.654 1.00 62.94 265 LEU A N 1
ATOM 2080 C CA . LEU A 1 265 ? 34.837 -5.016 -28.544 1.00 62.94 265 LEU A CA 1
ATOM 2081 C C . LEU A 1 265 ? 34.047 -3.871 -27.934 1.00 62.94 265 LEU A C 1
ATOM 2083 O O . LEU A 1 265 ? 32.832 -3.967 -27.747 1.00 62.94 265 LEU A O 1
ATOM 2087 N N . THR A 1 266 ? 34.756 -2.806 -27.568 1.00 64.06 266 THR A N 1
ATOM 2088 C CA . THR A 1 266 ? 34.103 -1.536 -27.285 1.00 64.06 266 THR A CA 1
ATOM 2089 C C . THR A 1 266 ? 33.418 -1.110 -28.576 1.00 64.06 266 THR A C 1
ATOM 2091 O O . THR A 1 266 ? 34.031 -1.097 -29.648 1.00 64.06 266 THR A O 1
ATOM 2094 N N . ALA A 1 267 ? 32.128 -0.828 -28.485 1.00 64.94 267 ALA A N 1
ATOM 2095 C CA . ALA A 1 267 ? 31.386 -0.238 -29.577 1.00 64.94 267 ALA A CA 1
ATOM 2096 C C . ALA A 1 267 ? 31.204 1.242 -29.250 1.00 64.94 267 ALA A C 1
ATOM 2098 O O . ALA A 1 267 ? 30.866 1.578 -28.115 1.00 64.94 267 ALA A O 1
ATOM 2099 N N . ASN A 1 268 ? 31.420 2.108 -30.235 1.00 70.00 268 ASN A N 1
ATOM 2100 C CA . ASN A 1 268 ? 31.020 3.507 -30.162 1.00 70.00 268 ASN A CA 1
ATOM 2101 C C . ASN A 1 268 ? 29.825 3.708 -31.092 1.00 70.00 268 ASN A C 1
ATOM 2103 O O . ASN A 1 268 ? 29.770 3.121 -32.175 1.00 70.00 268 ASN A O 1
ATOM 2107 N N . TYR A 1 269 ? 28.851 4.500 -30.655 1.00 64.38 269 TYR A N 1
ATOM 2108 C CA . TYR A 1 269 ? 27.732 4.857 -31.512 1.00 64.38 269 TYR A CA 1
ATOM 2109 C C . TYR A 1 269 ? 28.214 5.905 -32.503 1.00 64.38 269 TYR A C 1
ATOM 2111 O O . TYR A 1 269 ? 28.758 6.931 -32.094 1.00 64.38 269 TYR A O 1
ATOM 2119 N N . ASP A 1 270 ? 28.058 5.622 -33.790 1.00 71.81 270 ASP A N 1
ATOM 2120 C CA . ASP A 1 270 ? 28.345 6.584 -34.840 1.00 71.81 270 ASP A CA 1
ATOM 2121 C C . ASP A 1 270 ? 27.033 7.259 -35.250 1.00 71.81 270 ASP A C 1
ATOM 2123 O O . ASP A 1 270 ? 26.212 6.669 -35.960 1.00 71.81 270 ASP A O 1
ATOM 2127 N N . ASP A 1 271 ? 26.842 8.503 -34.797 1.00 66.38 271 ASP A N 1
ATOM 2128 C CA . ASP A 1 271 ? 25.660 9.321 -35.102 1.00 66.38 271 ASP A CA 1
ATOM 2129 C C . ASP A 1 271 ? 25.440 9.490 -36.613 1.00 66.38 271 ASP A C 1
ATOM 2131 O O . ASP A 1 271 ? 24.304 9.646 -37.058 1.00 66.38 271 ASP A O 1
ATOM 2135 N N . SER A 1 272 ? 26.508 9.439 -37.419 1.00 74.25 272 SER A N 1
ATOM 2136 C CA . SER A 1 272 ? 26.416 9.591 -38.875 1.00 74.25 272 SER A CA 1
ATOM 2137 C C . SER A 1 272 ? 25.874 8.343 -39.572 1.00 74.25 272 SER A C 1
ATOM 2139 O O . SER A 1 272 ? 25.232 8.449 -40.618 1.00 74.25 272 SER A O 1
ATOM 2141 N N . LEU A 1 273 ? 26.103 7.166 -38.984 1.00 67.88 273 LEU A N 1
ATOM 2142 C CA . LEU A 1 273 ? 25.649 5.876 -39.504 1.00 67.88 273 LEU A CA 1
ATOM 2143 C C . LEU A 1 273 ? 24.363 5.390 -38.830 1.00 67.88 273 LEU A C 1
ATOM 2145 O O . LEU A 1 273 ? 23.769 4.419 -39.298 1.00 67.88 273 LEU A O 1
ATOM 2149 N N . GLY A 1 274 ? 23.953 6.021 -37.726 1.00 63.53 274 GLY A N 1
ATOM 2150 C CA . GLY A 1 274 ? 22.835 5.557 -36.904 1.00 63.53 274 GLY A CA 1
ATOM 2151 C C . GLY A 1 274 ? 23.059 4.143 -36.362 1.00 63.53 274 GLY A C 1
ATOM 2152 O O . GLY A 1 274 ? 22.108 3.386 -36.180 1.00 63.53 274 GLY A O 1
ATOM 2153 N N . SER A 1 275 ? 24.321 3.744 -36.183 1.00 64.19 275 SER A N 1
ATOM 2154 C CA . SER A 1 275 ? 24.687 2.364 -35.883 1.00 64.19 275 SER A CA 1
ATOM 2155 C C . SER A 1 275 ? 25.897 2.299 -34.965 1.00 64.19 275 SER A C 1
ATOM 2157 O O . SER A 1 275 ? 26.757 3.178 -34.948 1.00 64.19 275 SER A O 1
ATOM 2159 N N . TRP A 1 276 ? 25.983 1.210 -34.206 1.00 66.38 276 TRP A N 1
ATOM 2160 C CA . TRP A 1 276 ? 27.161 0.917 -33.404 1.00 66.38 276 TRP A CA 1
ATOM 2161 C C . TRP A 1 276 ? 28.288 0.455 -34.310 1.00 66.38 276 TRP A C 1
ATOM 2163 O O . TRP A 1 276 ? 28.113 -0.465 -35.108 1.00 66.38 276 TRP A O 1
ATOM 2173 N N . VAL A 1 277 ? 29.446 1.084 -34.170 1.00 71.44 277 VAL A N 1
ATOM 2174 C CA . VAL A 1 277 ? 30.658 0.713 -34.887 1.00 71.44 277 VAL A CA 1
ATOM 2175 C C . VAL A 1 277 ? 31.648 0.193 -33.859 1.00 71.44 277 VAL A C 1
ATOM 2177 O O . VAL A 1 277 ? 31.968 0.850 -32.867 1.00 71.44 277 VAL A O 1
ATOM 2180 N N . LEU A 1 278 ? 32.096 -1.038 -34.066 1.00 72.56 278 LEU A N 1
ATOM 2181 C CA . LEU A 1 278 ? 33.174 -1.624 -33.281 1.00 72.56 278 LEU A CA 1
ATOM 2182 C C . LEU A 1 278 ? 34.469 -0.846 -33.538 1.00 72.56 278 LEU A C 1
ATOM 2184 O O . LEU A 1 278 ? 34.645 -0.293 -34.619 1.00 72.56 278 LEU A O 1
ATOM 2188 N N . GLU A 1 279 ? 35.419 -0.851 -32.599 1.00 76.31 279 GLU A N 1
ATOM 2189 C CA . GLU A 1 279 ? 36.734 -0.196 -32.788 1.00 76.31 279 GLU A CA 1
ATOM 2190 C C . GLU A 1 279 ? 37.450 -0.596 -34.097 1.00 76.31 279 GLU A C 1
ATOM 2192 O O . GLU A 1 279 ? 38.254 0.164 -34.629 1.00 76.31 279 GLU A O 1
ATOM 2197 N N . ASN A 1 280 ? 37.138 -1.771 -34.653 1.00 74.56 280 ASN A N 1
ATOM 2198 C CA . ASN A 1 280 ? 37.670 -2.248 -35.930 1.00 74.56 280 ASN A CA 1
ATOM 2199 C C . ASN A 1 280 ? 36.905 -1.741 -37.177 1.00 74.56 280 ASN A C 1
ATOM 2201 O O . ASN A 1 280 ? 37.151 -2.237 -38.274 1.00 74.56 280 ASN A O 1
ATOM 2205 N N . GLY A 1 281 ? 35.961 -0.808 -37.023 1.00 75.44 281 GLY A N 1
ATOM 2206 C CA . GLY A 1 281 ? 35.141 -0.257 -38.107 1.00 75.44 281 GLY A CA 1
ATOM 2207 C C . GLY A 1 281 ? 33.949 -1.127 -38.517 1.00 75.44 281 GLY A C 1
ATOM 2208 O O . GLY A 1 281 ? 33.215 -0.766 -39.434 1.00 75.44 281 GLY A O 1
ATOM 2209 N N . THR A 1 282 ? 33.730 -2.274 -37.864 1.00 69.50 282 THR A N 1
ATOM 2210 C CA . THR A 1 282 ? 32.586 -3.137 -38.181 1.00 69.50 282 THR A CA 1
ATOM 2211 C C . THR A 1 282 ? 31.306 -2.485 -37.679 1.00 69.50 282 THR A C 1
ATOM 2213 O O . THR A 1 282 ? 31.114 -2.329 -36.472 1.00 69.50 282 THR A O 1
ATOM 2216 N N . VAL A 1 283 ? 30.423 -2.141 -38.612 1.00 64.81 283 VAL A N 1
ATOM 2217 C CA . VAL A 1 283 ? 29.073 -1.666 -38.317 1.00 64.81 283 VAL A CA 1
ATOM 2218 C C . VAL A 1 283 ? 28.258 -2.852 -37.808 1.00 64.81 283 VAL A C 1
ATOM 2220 O O . VAL A 1 283 ? 27.928 -3.771 -38.559 1.00 64.81 283 VAL A O 1
ATOM 2223 N N . LEU A 1 284 ? 27.961 -2.866 -36.515 1.00 61.66 284 LEU A N 1
ATOM 2224 C CA . LEU A 1 284 ? 26.992 -3.786 -35.947 1.00 61.66 284 LEU A CA 1
ATOM 2225 C C . LEU A 1 284 ? 25.596 -3.246 -36.277 1.00 61.66 284 LEU A C 1
ATOM 2227 O O . LEU A 1 284 ? 25.100 -2.352 -35.592 1.00 61.66 284 LEU A O 1
ATOM 2231 N N . GLY A 1 285 ? 24.976 -3.772 -37.334 1.00 55.38 285 GLY A N 1
ATOM 2232 C CA . GLY A 1 285 ? 23.572 -3.482 -37.630 1.00 55.38 285 GLY A CA 1
ATOM 2233 C C . GLY A 1 285 ? 22.672 -3.833 -36.439 1.00 55.38 285 GLY A C 1
ATOM 2234 O O . GLY A 1 285 ? 22.901 -4.850 -35.786 1.00 55.38 285 GLY A O 1
ATOM 2235 N N . GLU A 1 286 ? 21.704 -2.953 -36.150 1.00 55.62 286 GLU A N 1
ATOM 2236 C CA . GLU A 1 286 ? 20.601 -3.093 -35.175 1.00 55.62 286 GLU A CA 1
ATOM 2237 C C . GLU A 1 286 ? 20.895 -4.022 -33.978 1.00 55.62 286 GLU A C 1
ATOM 2239 O O . GLU A 1 286 ? 20.294 -5.077 -33.793 1.00 55.62 286 GLU A O 1
ATOM 2244 N N . VAL A 1 287 ? 21.859 -3.646 -33.133 1.00 57.59 287 VAL A N 1
ATOM 2245 C CA . VAL A 1 287 ? 22.356 -4.528 -32.049 1.00 57.59 287 VAL A CA 1
ATOM 2246 C C . VAL A 1 287 ? 21.404 -4.632 -30.868 1.00 57.59 287 VAL A C 1
ATOM 2248 O O . VAL A 1 287 ? 21.599 -5.473 -29.991 1.00 57.59 287 VAL A O 1
ATOM 2251 N N . ARG A 1 288 ? 20.369 -3.791 -30.812 1.00 67.06 288 ARG A N 1
ATOM 2252 C CA . ARG A 1 288 ? 19.338 -3.947 -29.795 1.00 67.06 288 ARG A CA 1
ATOM 2253 C C . ARG A 1 288 ? 18.401 -5.067 -30.226 1.00 67.06 288 ARG A C 1
ATOM 2255 O O . ARG A 1 288 ? 17.318 -4.839 -30.750 1.00 67.06 288 ARG A O 1
ATOM 2262 N N . ALA A 1 289 ? 18.840 -6.296 -29.992 1.00 62.50 289 ALA A N 1
ATOM 2263 C CA . ALA A 1 289 ? 18.014 -7.475 -30.162 1.00 62.50 289 ALA A CA 1
ATOM 2264 C C . ALA A 1 289 ? 17.038 -7.577 -28.981 1.00 62.50 289 ALA A C 1
ATOM 2266 O O . ALA A 1 289 ? 17.190 -8.441 -28.116 1.00 62.50 289 ALA A O 1
ATOM 2267 N N . CYS A 1 290 ? 16.023 -6.707 -28.924 1.00 67.81 290 CYS A N 1
ATOM 2268 C CA . CYS A 1 290 ? 14.840 -7.074 -28.151 1.00 67.81 290 CYS A CA 1
ATOM 2269 C C . CYS A 1 290 ? 14.309 -8.356 -28.784 1.00 67.81 290 CYS A C 1
ATOM 2271 O O . CYS A 1 290 ? 14.293 -8.499 -30.007 1.00 67.81 290 CYS A O 1
ATOM 2273 N N . LYS A 1 291 ? 14.062 -9.332 -27.917 1.00 59.34 291 LYS A N 1
ATOM 2274 C CA . LYS A 1 291 ? 13.862 -10.750 -28.220 1.00 59.34 291 LYS A CA 1
ATOM 2275 C C . LYS A 1 291 ? 12.941 -10.950 -29.437 1.00 59.34 291 LYS A C 1
ATOM 2277 O O . LYS A 1 291 ? 12.076 -10.124 -29.672 1.00 59.34 291 LYS A O 1
ATOM 2282 N N . GLU A 1 292 ? 13.172 -12.042 -30.177 1.00 56.44 292 GLU A N 1
ATOM 2283 C CA . GLU A 1 292 ? 12.549 -12.432 -31.462 1.00 56.44 292 GLU A CA 1
ATOM 2284 C C . GLU A 1 292 ? 11.136 -11.887 -31.733 1.00 56.44 292 GLU A C 1
ATOM 2286 O O . GLU A 1 292 ? 10.351 -11.762 -30.810 1.00 56.44 292 GLU A O 1
ATOM 2291 N N . GLU A 1 293 ? 10.766 -11.733 -33.008 1.00 55.34 293 GLU A N 1
ATOM 2292 C CA . GLU A 1 293 ? 9.472 -11.264 -33.564 1.00 55.34 293 GLU A CA 1
ATOM 2293 C C . GLU A 1 293 ? 8.168 -11.760 -32.870 1.00 55.34 293 GLU A C 1
ATOM 2295 O O . GLU A 1 293 ? 7.096 -11.199 -33.079 1.00 55.34 293 GLU A O 1
ATOM 2300 N N . TYR A 1 294 ? 8.242 -12.777 -32.004 1.00 56.94 294 TYR A N 1
ATOM 2301 C CA . TYR A 1 294 ? 7.134 -13.358 -31.236 1.00 56.94 294 TYR A CA 1
ATOM 2302 C C . TYR A 1 294 ? 7.219 -13.169 -29.706 1.00 56.94 294 TYR A C 1
ATOM 2304 O O . TYR A 1 294 ? 6.290 -13.546 -28.989 1.00 56.94 294 TYR A O 1
ATOM 2312 N N . ALA A 1 295 ? 8.305 -12.611 -29.173 1.00 57.56 295 ALA A N 1
ATOM 2313 C CA . ALA A 1 295 ? 8.502 -12.374 -27.750 1.00 57.56 295 ALA A CA 1
ATOM 2314 C C . ALA A 1 295 ? 8.140 -10.925 -27.398 1.00 57.56 295 ALA A C 1
ATOM 2316 O O . ALA A 1 295 ? 8.918 -10.007 -27.620 1.00 57.56 295 ALA A O 1
ATOM 2317 N N . ARG A 1 296 ? 6.953 -10.720 -26.817 1.00 63.59 296 ARG A N 1
ATOM 2318 C CA . ARG A 1 296 ? 6.579 -9.421 -26.240 1.00 63.59 296 ARG A CA 1
ATOM 2319 C C . ARG A 1 296 ? 7.347 -9.161 -24.933 1.00 63.59 296 ARG A C 1
ATOM 2321 O O . ARG A 1 296 ? 7.445 -10.098 -24.129 1.00 63.59 296 ARG A O 1
ATOM 2328 N N . PRO A 1 297 ? 7.809 -7.924 -24.671 1.00 72.62 297 PRO A N 1
ATOM 2329 C CA . PRO A 1 297 ? 7.679 -6.721 -25.508 1.00 72.62 297 PRO A CA 1
ATOM 2330 C C . PRO A 1 297 ? 8.810 -6.548 -26.547 1.00 72.62 297 PRO A C 1
ATOM 2332 O O . PRO A 1 297 ? 9.947 -6.954 -26.298 1.00 72.62 297 PRO A O 1
ATOM 2335 N N . ASN A 1 298 ? 8.507 -5.920 -27.693 1.00 81.81 298 ASN A N 1
ATOM 2336 C CA . ASN A 1 298 ? 9.525 -5.489 -28.670 1.00 81.81 298 ASN A CA 1
ATOM 2337 C C . ASN A 1 298 ? 10.291 -4.233 -28.171 1.00 81.81 298 ASN A C 1
ATOM 2339 O O . ASN A 1 298 ? 9.955 -3.679 -27.126 1.00 81.81 298 ASN A O 1
ATOM 2343 N N . CYS A 1 299 ? 11.334 -3.773 -28.880 1.00 82.81 299 CYS A N 1
ATOM 2344 C CA . CYS A 1 299 ? 12.133 -2.621 -28.416 1.00 82.81 299 CYS A CA 1
ATOM 2345 C C . CYS A 1 299 ? 11.346 -1.316 -28.315 1.00 82.81 299 CYS A C 1
ATOM 2347 O O . CYS A 1 299 ? 11.585 -0.534 -27.401 1.00 82.81 299 CYS A O 1
ATOM 2349 N N . GLU A 1 300 ? 10.432 -1.085 -29.249 1.00 86.44 300 GLU A N 1
ATOM 2350 C CA . GLU A 1 300 ? 9.611 0.122 -29.276 1.00 86.44 300 GLU A CA 1
ATOM 2351 C C . GLU A 1 300 ? 8.612 0.123 -28.112 1.00 86.44 300 GLU A C 1
ATOM 2353 O O . GLU A 1 300 ? 8.497 1.109 -27.392 1.00 86.44 300 GLU A O 1
ATOM 2358 N N . GLU A 1 301 ? 7.962 -1.014 -27.855 1.00 86.25 301 GLU A N 1
ATOM 2359 C CA . GLU A 1 301 ? 7.091 -1.236 -26.699 1.00 86.25 301 GLU A CA 1
ATOM 2360 C C . GLU A 1 301 ? 7.859 -1.066 -25.386 1.00 86.25 301 GLU A C 1
ATOM 2362 O O . GLU A 1 301 ? 7.335 -0.500 -24.429 1.00 86.25 301 GLU A O 1
ATOM 2367 N N . LEU A 1 302 ? 9.107 -1.530 -25.340 1.00 84.31 302 LEU A N 1
ATOM 2368 C CA . LEU A 1 302 ? 9.981 -1.400 -24.183 1.00 84.31 302 LEU A CA 1
ATOM 2369 C C . LEU A 1 302 ? 10.368 0.061 -23.911 1.00 84.31 302 LEU A C 1
ATOM 2371 O O . LEU A 1 302 ? 10.297 0.507 -22.766 1.00 84.31 302 LEU A O 1
ATOM 2375 N N . ASP A 1 303 ? 10.734 0.812 -24.950 1.00 89.19 303 ASP A N 1
ATOM 2376 C CA . ASP A 1 303 ? 11.032 2.243 -24.843 1.00 89.19 303 ASP A CA 1
ATOM 2377 C C . ASP A 1 303 ? 9.802 3.040 -24.436 1.00 89.19 303 ASP A C 1
ATOM 2379 O O . ASP A 1 303 ? 9.879 3.886 -23.545 1.00 89.19 303 ASP A O 1
ATOM 2383 N N . MET A 1 304 ? 8.660 2.749 -25.058 1.00 90.31 304 MET A N 1
ATOM 2384 C CA . MET A 1 304 ? 7.382 3.352 -24.705 1.00 90.31 304 MET A CA 1
ATOM 2385 C C . MET A 1 304 ? 7.061 3.084 -23.234 1.00 90.31 304 MET A C 1
ATOM 2387 O O . MET A 1 304 ? 6.755 4.014 -22.504 1.00 90.31 304 MET A O 1
ATOM 2391 N N . MET A 1 305 ? 7.252 1.855 -22.757 1.00 86.94 305 MET A N 1
ATOM 2392 C CA . MET A 1 305 ? 7.007 1.482 -21.365 1.00 86.94 305 MET A CA 1
ATOM 2393 C C . MET A 1 305 ? 7.923 2.219 -20.371 1.00 86.94 305 MET A C 1
ATOM 2395 O O . MET A 1 305 ? 7.445 2.702 -19.344 1.00 86.94 305 MET A O 1
ATOM 2399 N N . VAL A 1 306 ? 9.229 2.339 -20.651 1.00 89.81 306 VAL A N 1
ATOM 2400 C CA . VAL A 1 306 ? 10.160 3.102 -19.792 1.00 89.81 306 VAL A CA 1
ATOM 2401 C C . VAL A 1 306 ? 9.774 4.583 -19.746 1.00 89.81 306 VAL A C 1
ATOM 2403 O O . VAL A 1 306 ? 9.814 5.197 -18.677 1.00 89.81 306 VAL A O 1
ATOM 2406 N N . ASN A 1 307 ? 9.375 5.147 -20.885 1.00 93.38 307 ASN A N 1
ATOM 2407 C CA . ASN A 1 307 ? 8.954 6.540 -20.989 1.00 93.38 307 ASN A CA 1
ATOM 2408 C C . ASN A 1 307 ? 7.602 6.802 -20.315 1.00 93.38 307 ASN A C 1
ATOM 2410 O O . ASN A 1 307 ? 7.491 7.754 -19.546 1.00 93.38 307 ASN A O 1
ATOM 2414 N N . ASP A 1 308 ? 6.609 5.939 -20.512 1.00 91.81 308 ASP A N 1
ATOM 2415 C CA . ASP A 1 308 ? 5.306 6.027 -19.846 1.00 91.81 308 ASP A CA 1
ATOM 2416 C C . ASP A 1 308 ? 5.478 5.991 -18.328 1.00 91.81 308 ASP A C 1
ATOM 2418 O O . ASP A 1 308 ? 4.944 6.828 -17.602 1.00 91.81 308 ASP A O 1
ATOM 2422 N N . LEU A 1 309 ? 6.309 5.074 -17.834 1.00 89.50 309 LEU A N 1
ATOM 2423 C CA . LEU A 1 309 ? 6.613 4.982 -16.415 1.00 89.50 309 LEU A CA 1
ATOM 2424 C C . LEU A 1 309 ? 7.331 6.231 -15.881 1.00 89.50 309 LEU A C 1
ATOM 2426 O O . LEU A 1 309 ? 7.056 6.675 -14.763 1.00 89.50 309 LEU A O 1
ATOM 2430 N N . TRP A 1 310 ? 8.256 6.801 -16.658 1.00 93.12 310 TRP A N 1
ATOM 2431 C CA . TRP A 1 310 ? 8.915 8.057 -16.305 1.00 93.12 310 TRP A CA 1
ATOM 2432 C C . TRP A 1 310 ? 7.909 9.206 -16.191 1.00 93.12 310 TRP A C 1
ATOM 2434 O O . TRP A 1 310 ? 7.920 9.930 -15.194 1.00 93.12 310 TRP A O 1
ATOM 2444 N N . LEU A 1 311 ? 6.993 9.322 -17.152 1.00 93.75 311 LEU A N 1
ATOM 2445 C CA . LEU A 1 311 ? 5.935 10.331 -17.148 1.00 93.75 311 LEU A CA 1
A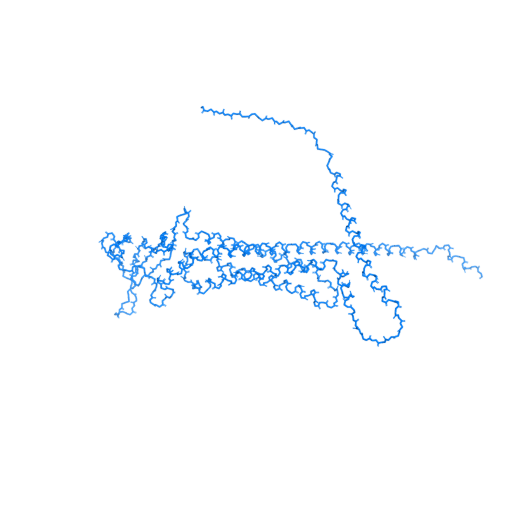TOM 2446 C C . LEU A 1 311 ? 4.950 10.125 -15.984 1.00 93.75 311 LEU A C 1
ATOM 2448 O O . LEU A 1 311 ? 4.498 11.091 -15.367 1.00 93.75 311 LEU A O 1
ATOM 2452 N N . GLU A 1 312 ? 4.652 8.875 -15.622 1.00 92.88 312 GLU A N 1
ATOM 2453 C CA . GLU A 1 312 ? 3.775 8.544 -14.495 1.00 92.88 312 GLU A CA 1
ATOM 2454 C C . GLU A 1 312 ? 4.468 8.598 -13.123 1.00 92.88 312 GLU A C 1
ATOM 2456 O O . GLU A 1 312 ? 3.787 8.559 -12.090 1.00 92.88 312 GLU A O 1
ATOM 2461 N N . LYS A 1 313 ? 5.802 8.718 -13.067 1.00 92.94 313 LYS A N 1
ATOM 2462 C CA . LYS A 1 313 ? 6.593 8.721 -11.824 1.00 92.94 313 LYS A CA 1
ATOM 2463 C C . LYS A 1 313 ? 6.024 9.631 -10.728 1.00 92.94 313 LYS A C 1
ATOM 2465 O O . LYS A 1 313 ? 5.898 9.157 -9.593 1.00 92.94 313 LYS A O 1
ATOM 2470 N N . PRO A 1 314 ? 5.649 10.902 -10.986 1.00 95.88 314 PRO A N 1
ATOM 2471 C CA . PRO A 1 314 ? 5.101 11.770 -9.944 1.00 95.88 314 PRO A CA 1
ATOM 2472 C C . PRO A 1 314 ? 3.804 11.215 -9.347 1.00 95.88 314 PRO A C 1
ATOM 2474 O O . PRO A 1 314 ? 3.596 11.295 -8.134 1.00 95.88 314 PRO A O 1
ATOM 2477 N N . THR A 1 315 ? 2.962 10.612 -10.187 1.00 95.19 315 THR A N 1
ATOM 2478 C CA . THR A 1 315 ? 1.693 10.006 -9.785 1.00 95.19 315 THR A CA 1
ATOM 2479 C C . THR A 1 315 ? 1.933 8.763 -8.934 1.00 95.19 315 THR A C 1
ATOM 2481 O O . THR A 1 315 ? 1.374 8.678 -7.841 1.00 95.19 315 THR A O 1
ATOM 2484 N N . HIS A 1 316 ? 2.815 7.846 -9.351 1.00 92.81 316 HIS A N 1
ATOM 2485 C CA . HIS A 1 316 ? 3.166 6.658 -8.553 1.00 92.81 316 HIS A CA 1
ATOM 2486 C C . HIS A 1 316 ? 3.741 7.040 -7.186 1.00 92.81 316 HIS A C 1
ATOM 2488 O O . HIS A 1 316 ? 3.292 6.532 -6.159 1.00 92.81 316 HIS A O 1
ATOM 2494 N N . VAL A 1 317 ? 4.648 8.022 -7.136 1.00 94.56 317 VAL A N 1
ATOM 2495 C CA . VAL A 1 317 ? 5.201 8.538 -5.871 1.00 94.56 317 VAL A CA 1
ATOM 2496 C C . VAL A 1 317 ? 4.109 9.151 -4.988 1.00 94.56 317 VAL A C 1
ATOM 2498 O O . VAL A 1 317 ? 4.094 8.919 -3.777 1.00 94.56 317 VAL A O 1
ATOM 2501 N N . ALA A 1 318 ? 3.192 9.936 -5.560 1.00 96.44 318 ALA A N 1
ATOM 2502 C CA . ALA A 1 318 ? 2.093 10.538 -4.811 1.00 96.44 318 ALA A CA 1
ATOM 2503 C C . ALA A 1 318 ? 1.142 9.473 -4.243 1.00 96.44 318 ALA A C 1
ATOM 2505 O O . ALA A 1 318 ? 0.828 9.505 -3.052 1.00 96.44 318 ALA A O 1
ATOM 2506 N N . VAL A 1 319 ? 0.734 8.495 -5.056 1.00 95.19 319 VAL A N 1
ATOM 2507 C CA . VAL A 1 319 ? -0.158 7.408 -4.630 1.00 95.19 319 VAL A CA 1
ATOM 2508 C C . VAL A 1 319 ? 0.526 6.519 -3.588 1.00 95.19 319 VAL A C 1
ATOM 2510 O O . VAL A 1 319 ? -0.085 6.212 -2.566 1.00 95.19 319 VAL A O 1
ATOM 2513 N N . GLY A 1 320 ? 1.806 6.183 -3.767 1.00 94.31 320 GLY A N 1
ATOM 2514 C CA . GLY A 1 320 ? 2.590 5.436 -2.780 1.00 94.31 320 GLY A CA 1
ATOM 2515 C C . GLY A 1 320 ? 2.671 6.150 -1.425 1.00 94.31 320 GLY A C 1
ATOM 2516 O O . GLY A 1 320 ? 2.479 5.528 -0.377 1.00 94.31 320 GLY A O 1
ATOM 2517 N N . LYS A 1 321 ? 2.851 7.480 -1.421 1.00 96.44 321 LYS A N 1
ATOM 2518 C CA . LYS A 1 321 ? 2.791 8.290 -0.191 1.00 96.44 321 LYS A CA 1
ATOM 2519 C C . LYS A 1 321 ? 1.411 8.242 0.456 1.00 96.44 321 LYS A C 1
ATOM 2521 O O . LYS A 1 321 ? 1.326 8.071 1.670 1.00 96.44 321 LYS A O 1
ATOM 2526 N N . VAL A 1 322 ? 0.335 8.355 -0.326 1.00 97.31 322 VAL A N 1
ATOM 2527 C CA . VAL A 1 322 ? -1.037 8.233 0.195 1.00 97.31 322 VAL A CA 1
ATOM 2528 C C . VAL A 1 322 ? -1.253 6.858 0.828 1.00 97.31 322 VAL A C 1
ATOM 2530 O O . VAL A 1 322 ? -1.772 6.793 1.938 1.00 97.31 322 VAL A O 1
ATOM 2533 N N . ILE A 1 323 ? -0.794 5.773 0.198 1.00 96.06 323 ILE A N 1
ATOM 2534 C CA . ILE A 1 323 ? -0.864 4.418 0.767 1.00 96.06 323 ILE A CA 1
ATOM 2535 C C . ILE A 1 323 ? -0.131 4.353 2.112 1.00 96.06 323 ILE A C 1
ATOM 2537 O O . ILE A 1 323 ? -0.703 3.863 3.086 1.00 96.06 323 ILE A O 1
ATOM 2541 N N . ALA A 1 324 ? 1.090 4.890 2.201 1.00 97.06 324 ALA A N 1
ATOM 2542 C CA . ALA A 1 324 ? 1.857 4.919 3.448 1.00 97.06 324 ALA A CA 1
ATOM 2543 C C . ALA A 1 324 ? 1.146 5.722 4.554 1.00 97.06 324 ALA A C 1
ATOM 2545 O O . ALA A 1 324 ? 1.099 5.286 5.708 1.00 97.06 324 ALA A O 1
ATOM 2546 N N . VAL A 1 325 ? 0.541 6.866 4.209 1.00 98.12 325 VAL A N 1
ATOM 2547 C CA . VAL A 1 325 ? -0.251 7.686 5.141 1.00 98.12 325 VAL A CA 1
ATOM 2548 C C . VAL A 1 325 ? -1.501 6.937 5.603 1.00 98.12 325 VAL A C 1
ATOM 2550 O O . VAL A 1 325 ? -1.752 6.867 6.804 1.00 98.12 325 VAL A O 1
ATOM 2553 N N . MET A 1 326 ? -2.261 6.327 4.690 1.00 98.06 326 MET A N 1
ATOM 2554 C CA . MET A 1 326 ? -3.463 5.562 5.039 1.00 98.06 326 MET A CA 1
ATOM 2555 C C . MET A 1 326 ? -3.127 4.342 5.900 1.00 98.06 326 MET A C 1
ATOM 2557 O O . MET A 1 326 ? -3.805 4.096 6.895 1.00 98.06 326 MET A O 1
ATOM 2561 N N . ALA A 1 327 ? -2.049 3.617 5.590 1.00 97.38 327 ALA A N 1
ATOM 2562 C CA . ALA A 1 327 ? -1.577 2.508 6.417 1.00 97.38 327 ALA A CA 1
ATOM 2563 C C . ALA A 1 327 ? -1.150 2.983 7.819 1.00 97.38 327 ALA A C 1
ATOM 2565 O O . ALA A 1 327 ? -1.476 2.336 8.813 1.00 97.38 327 ALA A O 1
ATOM 2566 N N . SER A 1 328 ? -0.504 4.149 7.923 1.00 98.06 328 SER A N 1
ATOM 2567 C CA . SER A 1 328 ? -0.124 4.763 9.207 1.00 98.06 328 SER A CA 1
ATOM 2568 C C . SER A 1 328 ? -1.338 5.206 10.030 1.00 98.06 328 SER A C 1
ATOM 2570 O O . SER A 1 328 ? -1.387 4.988 11.240 1.00 98.06 328 SER A O 1
ATOM 2572 N N . LEU A 1 329 ? -2.357 5.781 9.391 1.00 98.12 329 LEU A N 1
ATOM 2573 C CA . LEU A 1 329 ? -3.614 6.119 10.058 1.00 98.12 329 LEU A CA 1
ATOM 2574 C C . LEU A 1 329 ? -4.350 4.856 10.520 1.00 98.12 329 LEU A C 1
ATOM 2576 O O . LEU A 1 329 ? -4.789 4.793 11.666 1.00 98.12 329 LEU A O 1
ATOM 2580 N N . ALA A 1 330 ? -4.431 3.822 9.677 1.00 97.38 330 ALA A N 1
ATOM 2581 C CA . ALA A 1 330 ? -5.016 2.536 10.047 1.00 97.38 330 ALA A CA 1
ATOM 2582 C C . ALA A 1 330 ? -4.270 1.894 11.230 1.00 97.38 330 ALA A C 1
ATOM 2584 O O . ALA A 1 330 ? -4.913 1.406 12.160 1.00 97.38 330 ALA A O 1
ATOM 2585 N N . LEU A 1 331 ? -2.933 1.961 11.243 1.00 97.62 331 LEU A N 1
ATOM 2586 C CA . LEU A 1 331 ? -2.090 1.529 12.358 1.00 97.62 331 LEU A CA 1
ATOM 2587 C C . LEU A 1 331 ? -2.491 2.236 13.663 1.00 97.62 331 LEU A C 1
ATOM 2589 O O . LEU A 1 331 ? -2.769 1.571 14.660 1.00 97.62 331 LEU A O 1
ATOM 2593 N N . ILE A 1 332 ? -2.569 3.571 13.660 1.00 98.25 332 ILE A N 1
ATOM 2594 C CA . ILE A 1 332 ? -2.941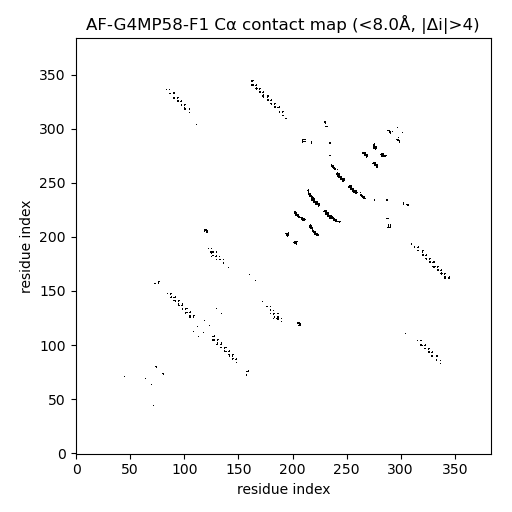 4.363 14.846 1.00 98.25 332 ILE A CA 1
ATOM 2595 C C . ILE A 1 332 ? -4.355 4.003 15.325 1.00 98.25 332 ILE A C 1
ATOM 2597 O O . ILE A 1 332 ? -4.576 3.832 16.525 1.00 98.25 332 ILE A O 1
ATOM 2601 N N . LEU A 1 333 ? -5.311 3.841 14.405 1.00 97.69 333 LEU A N 1
ATOM 2602 C CA . LEU A 1 333 ? -6.694 3.498 14.745 1.00 97.69 333 LEU A CA 1
ATOM 2603 C C . LEU A 1 333 ? -6.805 2.084 15.339 1.00 97.69 333 LEU A C 1
ATOM 2605 O O . LEU A 1 333 ? -7.480 1.908 16.355 1.00 97.69 333 LEU A O 1
ATOM 2609 N N . HIS A 1 334 ? -6.108 1.090 14.775 1.00 97.50 334 HIS A N 1
ATOM 2610 C CA . HIS A 1 334 ? -6.041 -0.256 15.356 1.00 97.50 334 HIS A CA 1
ATOM 2611 C C . HIS A 1 334 ? -5.383 -0.241 16.740 1.00 97.50 334 HIS A C 1
ATOM 2613 O O . HIS A 1 334 ? -5.905 -0.862 17.666 1.00 97.50 334 HIS A O 1
ATOM 2619 N N . PHE A 1 335 ? -4.301 0.523 16.921 1.00 97.75 335 PHE A N 1
ATOM 2620 C CA . PHE A 1 335 ? -3.652 0.671 18.224 1.00 97.75 335 PHE A CA 1
ATOM 2621 C C . PHE A 1 335 ? -4.586 1.287 19.272 1.00 97.75 335 PHE A C 1
ATOM 2623 O O . PHE A 1 335 ? -4.680 0.782 20.390 1.00 97.75 335 PHE A O 1
ATOM 2630 N N . ALA A 1 336 ? -5.317 2.347 18.913 1.00 96.94 336 ALA A N 1
ATOM 2631 C CA . ALA A 1 336 ? -6.260 3.005 19.813 1.00 96.94 336 ALA A CA 1
ATOM 2632 C C . ALA A 1 336 ? -7.379 2.051 20.267 1.00 96.94 336 ALA A C 1
ATOM 2634 O O . ALA A 1 336 ? -7.735 2.018 21.450 1.00 96.94 336 ALA A O 1
ATOM 2635 N N . LEU A 1 337 ? -7.910 1.237 19.349 1.00 95.50 337 LEU A N 1
ATOM 2636 C CA . LEU A 1 337 ? -8.913 0.217 19.664 1.00 95.50 337 LEU A CA 1
ATOM 2637 C C . LEU A 1 337 ? -8.340 -0.902 20.541 1.00 95.50 337 LEU A C 1
ATOM 2639 O O . LEU A 1 337 ? -8.967 -1.264 21.539 1.00 95.50 337 LEU A O 1
ATOM 2643 N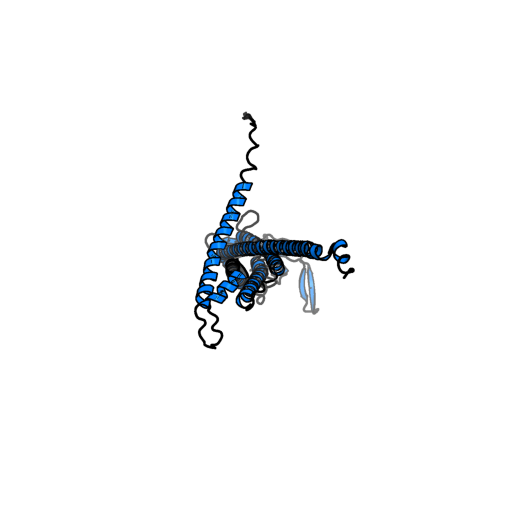 N . PHE A 1 338 ? -7.132 -1.381 20.236 1.00 96.56 338 PHE A N 1
ATOM 2644 C CA . PHE A 1 338 ? -6.416 -2.378 21.031 1.00 96.56 338 PHE A CA 1
ATOM 2645 C C . PHE A 1 338 ? -6.157 -1.905 22.469 1.00 96.56 338 PHE A C 1
ATOM 2647 O O . PHE A 1 338 ? -6.499 -2.606 23.428 1.00 96.56 338 PHE A O 1
ATOM 2654 N N . ALA A 1 339 ? -5.582 -0.710 22.634 1.00 96.62 339 ALA A N 1
ATOM 2655 C CA . ALA A 1 339 ? -5.279 -0.137 23.941 1.00 96.62 339 ALA A CA 1
ATOM 2656 C C . ALA A 1 339 ? -6.557 -0.010 24.775 1.00 96.62 339 ALA A C 1
ATOM 2658 O O . ALA A 1 339 ? -6.606 -0.429 25.933 1.00 96.62 339 ALA A O 1
ATOM 2659 N N . ARG A 1 340 ? -7.640 0.474 24.156 1.00 94.75 340 ARG A N 1
ATOM 2660 C CA . ARG A 1 340 ? -8.937 0.599 24.821 1.00 94.75 340 ARG A CA 1
ATOM 2661 C C . ARG A 1 340 ? -9.534 -0.754 25.205 1.00 94.75 340 ARG A C 1
ATOM 2663 O O . ARG A 1 340 ? -10.034 -0.896 26.319 1.00 94.75 340 ARG A O 1
ATOM 2670 N N . ALA A 1 341 ? -9.485 -1.745 24.317 1.00 93.44 341 ALA A N 1
ATOM 2671 C CA . ALA A 1 341 ? -9.971 -3.093 24.603 1.00 93.44 341 ALA A CA 1
ATOM 2672 C C . ALA A 1 341 ? -9.184 -3.747 25.753 1.00 93.44 341 ALA A C 1
ATOM 2674 O O . ALA A 1 341 ? -9.772 -4.417 26.603 1.00 93.44 341 ALA A O 1
ATOM 2675 N N . SER A 1 342 ? -7.879 -3.481 25.834 1.00 94.62 342 SER A N 1
ATOM 2676 C CA . SER A 1 342 ? -7.011 -3.947 26.919 1.00 94.62 342 SER A CA 1
ATOM 2677 C C . SER A 1 342 ? -7.350 -3.286 28.257 1.00 94.62 342 SER A C 1
ATOM 2679 O O . SER A 1 342 ? -7.505 -3.982 29.261 1.00 94.62 342 SER A O 1
ATOM 2681 N N . VAL A 1 343 ? -7.537 -1.960 28.276 1.00 94.69 343 VAL A N 1
ATOM 2682 C CA . VAL A 1 343 ? -7.977 -1.224 29.476 1.00 94.69 343 VAL A CA 1
ATOM 2683 C C . VAL A 1 343 ? -9.324 -1.752 29.970 1.00 94.69 343 VAL A C 1
ATOM 2685 O O . VAL A 1 343 ? -9.482 -2.016 31.160 1.00 94.69 343 VAL A O 1
ATOM 2688 N N . GLU A 1 344 ? -10.274 -1.975 29.062 1.00 91.81 344 GLU A N 1
ATOM 2689 C CA . GLU A 1 344 ? -11.589 -2.524 29.396 1.00 91.81 344 GLU A CA 1
ATOM 2690 C C . GLU A 1 344 ? -11.493 -3.951 29.956 1.00 91.81 344 GLU A C 1
ATOM 2692 O O . GLU A 1 344 ? -12.148 -4.272 30.946 1.00 91.81 344 GLU A O 1
ATOM 2697 N N . ALA A 1 345 ? -10.640 -4.804 29.382 1.00 91.69 345 ALA A N 1
ATOM 2698 C CA . ALA A 1 345 ? -10.414 -6.154 29.893 1.00 91.69 345 ALA A CA 1
ATOM 2699 C C . ALA A 1 345 ? -9.803 -6.146 31.307 1.00 91.69 345 ALA A C 1
ATOM 2701 O O . ALA A 1 345 ? -10.224 -6.921 32.168 1.00 91.69 345 ALA A O 1
ATOM 2702 N N . ILE A 1 346 ? -8.841 -5.254 31.573 1.00 94.12 346 ILE A N 1
ATOM 2703 C CA . ILE A 1 346 ? -8.249 -5.079 32.909 1.00 94.12 346 ILE A CA 1
ATOM 2704 C C . ILE A 1 346 ? -9.300 -4.562 33.894 1.00 94.12 346 ILE A C 1
ATOM 2706 O O . ILE A 1 346 ? -9.373 -5.057 35.020 1.00 94.12 346 ILE A O 1
ATOM 2710 N N . ARG A 1 347 ? -10.118 -3.587 33.480 1.00 93.12 347 ARG A N 1
ATOM 2711 C CA . ARG A 1 347 ? -11.186 -3.015 34.305 1.00 93.12 347 ARG A CA 1
ATOM 2712 C C . ARG A 1 347 ? -12.196 -4.083 34.720 1.00 93.12 347 ARG A C 1
ATOM 2714 O O . ARG A 1 347 ? -12.432 -4.226 35.914 1.00 93.12 347 ARG A O 1
ATOM 2721 N N . ARG A 1 348 ? -12.675 -4.904 33.780 1.00 90.25 348 ARG A N 1
ATOM 2722 C CA . ARG A 1 348 ? -13.600 -6.015 34.073 1.00 90.25 348 ARG A CA 1
ATOM 2723 C C . ARG A 1 348 ? -13.014 -7.033 35.042 1.00 90.25 348 ARG A C 1
ATOM 2725 O O . ARG A 1 348 ? -13.657 -7.370 36.023 1.00 90.25 348 ARG A O 1
ATOM 2732 N N . ARG A 1 349 ? -11.754 -7.443 34.850 1.00 93.88 349 ARG A N 1
ATOM 2733 C CA . ARG A 1 349 ? -11.077 -8.345 35.802 1.00 93.88 349 ARG A CA 1
ATOM 2734 C C . ARG A 1 349 ? -10.978 -7.748 37.208 1.00 93.88 349 ARG A C 1
ATOM 2736 O O . ARG A 1 349 ? -11.028 -8.479 38.193 1.00 93.88 349 ARG A O 1
ATOM 2743 N N . ARG A 1 350 ? -10.794 -6.426 37.320 1.00 95.81 350 ARG A N 1
ATOM 2744 C CA . ARG A 1 350 ? -10.781 -5.734 38.619 1.00 95.81 350 ARG A CA 1
ATOM 2745 C C . ARG A 1 350 ? -12.175 -5.697 39.241 1.00 95.81 350 ARG A C 1
ATOM 2747 O O . ARG A 1 350 ? -12.281 -5.975 40.428 1.00 95.81 350 ARG A O 1
ATOM 2754 N N . GLU A 1 351 ? -13.206 -5.389 38.459 1.00 93.50 351 GLU A N 1
ATOM 2755 C CA . GLU A 1 351 ? -14.607 -5.382 38.902 1.00 93.50 351 GLU A CA 1
ATOM 2756 C C . GLU A 1 351 ? -15.042 -6.775 39.383 1.00 93.50 351 GLU A C 1
ATOM 2758 O O . GLU A 1 351 ? -15.479 -6.900 40.521 1.00 93.50 351 GLU A O 1
ATOM 2763 N N . GLU A 1 352 ? -14.778 -7.833 38.610 1.00 93.38 352 GLU A N 1
ATOM 2764 C CA . GLU A 1 352 ? -15.047 -9.230 38.995 1.00 93.38 352 GLU A CA 1
ATOM 2765 C C . GLU A 1 352 ? -14.325 -9.623 40.292 1.00 93.38 352 GLU A C 1
ATOM 2767 O O . GLU A 1 352 ? -14.898 -10.264 41.173 1.00 93.38 352 GLU A O 1
ATOM 2772 N N . LYS A 1 353 ? -13.059 -9.210 40.453 1.00 97.06 353 LYS A N 1
ATOM 2773 C CA . LYS A 1 353 ? -12.306 -9.459 41.689 1.00 97.06 353 LYS A CA 1
ATOM 2774 C C . LYS A 1 353 ? -12.921 -8.722 42.880 1.00 97.06 353 LYS A C 1
ATOM 2776 O O . LYS A 1 353 ? -12.978 -9.287 43.967 1.00 97.06 353 LYS A O 1
ATOM 2781 N N . ILE A 1 354 ? -13.366 -7.479 42.696 1.00 96.88 354 ILE A N 1
ATOM 2782 C CA . ILE A 1 354 ? -14.026 -6.690 43.745 1.00 96.88 354 ILE A CA 1
ATOM 2783 C C . ILE A 1 354 ? -15.378 -7.308 44.111 1.00 96.88 354 ILE A C 1
ATOM 2785 O O . ILE A 1 354 ? -15.690 -7.405 45.292 1.00 96.88 354 ILE A O 1
ATOM 2789 N N . GLU A 1 355 ? -16.170 -7.744 43.133 1.00 96.19 355 GLU A N 1
ATOM 2790 C CA . GLU A 1 355 ? -17.452 -8.413 43.368 1.00 96.19 355 GLU A CA 1
ATOM 2791 C C . GLU A 1 355 ? -17.275 -9.733 44.108 1.00 96.19 355 GLU A C 1
ATOM 2793 O O . GLU A 1 355 ? -17.989 -9.976 45.077 1.00 96.19 355 GLU A O 1
ATOM 2798 N N . LYS A 1 356 ? -16.271 -10.532 43.731 1.00 97.12 356 LYS A N 1
ATOM 2799 C CA . LYS A 1 356 ? -15.920 -11.750 44.461 1.00 97.12 356 LYS A CA 1
ATOM 2800 C C . LYS A 1 356 ? -15.548 -11.448 45.913 1.00 97.12 356 LYS A C 1
ATOM 2802 O O . LYS A 1 356 ? -16.117 -12.043 46.814 1.00 97.12 356 LYS A O 1
ATOM 2807 N N . LEU A 1 357 ? -14.674 -10.466 46.148 1.00 96.69 357 LEU A N 1
ATOM 2808 C CA . LEU A 1 357 ? -14.297 -10.058 47.507 1.00 96.69 357 LEU A CA 1
ATOM 2809 C C . LEU A 1 357 ? -15.491 -9.528 48.318 1.00 96.69 357 LEU A C 1
ATOM 2811 O O . LEU A 1 357 ? -15.564 -9.763 49.519 1.00 96.69 357 LEU A O 1
ATOM 2815 N N . ARG A 1 358 ? -16.437 -8.825 47.681 1.00 96.88 358 ARG A N 1
ATOM 2816 C CA . ARG A 1 358 ? -17.681 -8.383 48.332 1.00 96.88 358 ARG A CA 1
ATOM 2817 C C . ARG A 1 358 ? -18.604 -9.554 48.662 1.00 96.88 358 ARG A C 1
ATOM 2819 O O . ARG A 1 358 ? -19.224 -9.530 49.719 1.00 96.88 358 ARG A O 1
ATOM 2826 N N . ALA A 1 359 ? -18.710 -10.545 47.779 1.00 95.44 359 ALA A N 1
ATOM 2827 C CA . ALA A 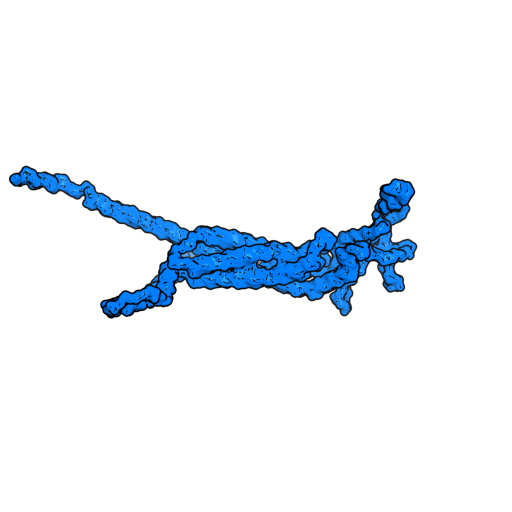1 359 ? -19.499 -11.750 48.019 1.00 95.44 359 ALA A CA 1
ATOM 2828 C C . ALA A 1 359 ? -18.904 -12.583 49.163 1.00 95.44 359 ALA A C 1
ATOM 2830 O O . ALA A 1 359 ? -19.639 -12.974 50.065 1.00 95.44 359 ALA A O 1
ATOM 2831 N N . ASP A 1 360 ? -17.581 -12.759 49.172 1.00 95.62 360 ASP A N 1
ATOM 2832 C CA . ASP A 1 360 ? -16.852 -13.458 50.234 1.00 95.62 360 ASP A CA 1
ATOM 2833 C C . ASP A 1 360 ? -17.034 -12.738 51.588 1.00 95.62 360 ASP A C 1
ATOM 2835 O O . ASP A 1 360 ? -17.380 -13.367 52.585 1.00 95.62 360 ASP A O 1
ATOM 2839 N N . ALA A 1 361 ? -16.904 -11.404 51.619 1.00 94.75 361 ALA A N 1
ATOM 2840 C CA . ALA A 1 361 ? -17.126 -10.607 52.831 1.00 94.75 361 ALA A CA 1
ATOM 2841 C C . ALA A 1 361 ? -18.582 -10.656 53.327 1.00 94.75 361 ALA A C 1
ATOM 2843 O O . ALA A 1 361 ? -18.830 -10.670 54.530 1.00 94.75 361 ALA A O 1
ATOM 2844 N N . LYS A 1 362 ? -19.557 -10.687 52.409 1.00 95.19 362 LYS A N 1
ATOM 2845 C CA . LYS A 1 362 ? -20.974 -10.829 52.759 1.00 95.19 362 LYS A CA 1
ATOM 2846 C C . LYS A 1 362 ? -21.259 -12.202 53.375 1.00 95.19 362 LYS A C 1
ATOM 2848 O O . LYS A 1 362 ? -21.971 -12.268 54.369 1.00 95.19 362 LYS A O 1
ATOM 2853 N N . PHE A 1 363 ? -20.677 -13.265 52.823 1.00 94.12 363 PHE A N 1
ATOM 2854 C CA . PHE A 1 363 ? -20.808 -14.617 53.365 1.00 94.12 363 PHE A CA 1
ATOM 2855 C C . PHE A 1 363 ? -20.171 -14.743 54.757 1.00 94.12 363 PHE A C 1
ATOM 2857 O O . PHE A 1 363 ? -20.737 -15.397 55.624 1.00 94.12 363 PHE A O 1
ATOM 2864 N N . GLU A 1 364 ? -19.036 -14.079 55.005 1.00 93.38 364 GLU A N 1
ATOM 2865 C CA . GLU A 1 364 ? -18.419 -14.053 56.339 1.00 93.38 364 GLU A CA 1
ATOM 2866 C C . GLU A 1 364 ? -19.294 -13.328 57.378 1.00 93.38 364 GLU A C 1
ATOM 2868 O O . GLU A 1 364 ? -19.368 -13.759 58.528 1.00 93.38 364 GLU A O 1
ATOM 2873 N N . LEU A 1 365 ? -19.968 -12.242 56.982 1.00 91.19 365 LEU A N 1
ATOM 2874 C CA . LEU A 1 365 ? -20.906 -11.531 57.854 1.00 91.19 365 LEU A CA 1
ATOM 2875 C C . LEU A 1 365 ? -22.162 -12.365 58.136 1.00 91.19 365 LEU A C 1
ATOM 2877 O O . LEU A 1 365 ? -22.543 -12.493 59.290 1.00 91.19 365 LEU A O 1
ATOM 2881 N N . GLU A 1 366 ? -22.766 -12.968 57.109 1.00 90.94 366 GLU A N 1
ATOM 2882 C CA . GLU A 1 366 ? -23.973 -13.793 57.268 1.00 90.94 366 GLU A CA 1
ATOM 2883 C C . GLU A 1 366 ? -23.685 -15.121 57.991 1.00 90.94 366 GLU A C 1
ATOM 2885 O O . GLU A 1 366 ? -24.547 -15.619 58.706 1.00 90.94 366 GLU A O 1
ATOM 2890 N N . GLY A 1 367 ? -22.484 -15.693 57.853 1.00 82.50 367 GLY A N 1
ATOM 2891 C CA . GLY A 1 367 ? -22.094 -16.938 58.525 1.00 82.50 367 GLY A CA 1
ATOM 2892 C C . GLY A 1 367 ? -21.914 -16.803 60.041 1.00 82.50 367 GLY A C 1
ATOM 2893 O O . GLY A 1 367 ? -22.180 -17.756 60.768 1.00 82.50 367 GLY A O 1
ATOM 2894 N N . LYS A 1 368 ? -21.524 -15.621 60.538 1.00 67.62 368 LYS A N 1
ATOM 2895 C CA . LYS A 1 368 ? -21.362 -15.365 61.983 1.00 67.62 368 LYS A CA 1
ATOM 2896 C C . LYS A 1 368 ? -22.688 -15.261 62.739 1.00 67.62 368 LYS A C 1
ATOM 2898 O O . LYS A 1 368 ? -22.695 -15.469 63.947 1.00 67.62 368 LYS A O 1
ATOM 2903 N N . ASP A 1 369 ? -23.798 -15.014 62.048 1.00 63.72 369 ASP A N 1
ATOM 2904 C CA . ASP A 1 369 ? -25.120 -14.911 62.678 1.00 63.72 369 ASP A CA 1
ATOM 2905 C C . ASP A 1 369 ? -25.764 -16.285 62.973 1.00 63.72 369 ASP A C 1
ATOM 2907 O O . ASP A 1 369 ? -26.795 -16.340 63.640 1.00 63.72 369 ASP A O 1
ATOM 2911 N N . TYR A 1 370 ? -25.169 -17.401 62.520 1.00 59.97 370 TYR A N 1
ATOM 2912 C CA . TYR A 1 370 ? -25.728 -18.752 62.703 1.00 59.97 370 TYR A CA 1
ATOM 2913 C C . TYR A 1 370 ? -24.967 -19.657 63.684 1.00 59.97 370 TYR A C 1
ATOM 2915 O O . TYR A 1 370 ? -25.471 -20.740 63.978 1.00 59.97 370 TYR A O 1
ATOM 2923 N N . GLU A 1 371 ? -23.793 -19.269 64.195 1.00 58.94 371 GLU A N 1
ATOM 2924 C CA . GLU A 1 371 ? -22.945 -20.202 64.963 1.00 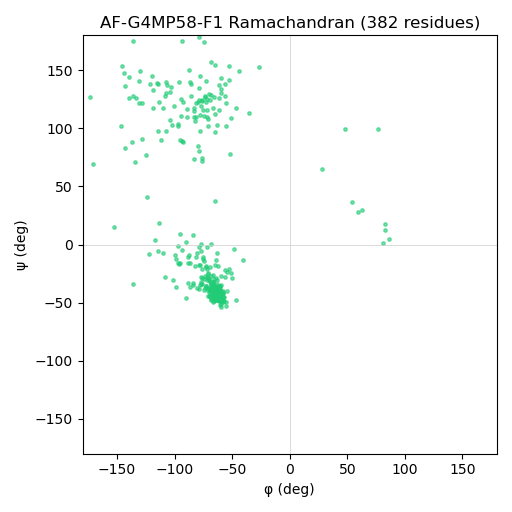58.94 371 GLU A CA 1
ATOM 2925 C C . GLU A 1 371 ? -23.012 -20.105 66.493 1.00 58.94 371 GLU A C 1
ATOM 2927 O O . GLU A 1 371 ? -22.547 -21.034 67.143 1.00 58.94 371 GLU A O 1
ATOM 2932 N N . GLU A 1 372 ? -23.659 -19.111 67.107 1.00 57.75 372 GLU A N 1
ATOM 2933 C CA . GLU A 1 372 ? -23.829 -19.112 68.571 1.00 57.75 372 GLU A CA 1
ATOM 2934 C C . GLU A 1 372 ? -25.197 -18.553 68.984 1.00 57.75 372 GLU A C 1
ATOM 2936 O O . GLU A 1 372 ? -25.330 -17.396 69.380 1.00 57.75 372 GLU A O 1
ATOM 2941 N N . GLU A 1 373 ? -26.233 -19.403 68.957 1.00 59.84 373 GLU A N 1
ATOM 2942 C CA . GLU A 1 373 ? -27.256 -19.293 70.000 1.00 59.84 373 GLU A CA 1
ATOM 2943 C C . GLU A 1 373 ? -26.518 -19.656 71.300 1.00 59.84 373 GLU A C 1
ATOM 2945 O O . GLU A 1 373 ? -26.021 -20.779 71.416 1.00 59.84 373 GLU A O 1
ATOM 2950 N N . PRO A 1 374 ? -26.315 -18.718 72.238 1.00 63.09 374 PRO A N 1
ATOM 2951 C CA . PRO A 1 374 ? -25.476 -18.989 73.390 1.00 63.09 374 PRO A CA 1
ATOM 2952 C C . PRO A 1 374 ? -26.036 -20.173 74.180 1.00 63.09 374 PRO A C 1
ATOM 2954 O O . PRO A 1 374 ? -27.225 -20.186 74.493 1.00 63.09 374 PRO A O 1
ATOM 2957 N N . ASP A 1 375 ? -25.187 -21.125 74.567 1.00 60.22 375 ASP A N 1
ATOM 2958 C CA . ASP A 1 375 ? -25.566 -22.368 75.272 1.00 60.22 375 ASP A CA 1
ATOM 2959 C C . ASP A 1 375 ? -26.416 -22.123 76.544 1.00 60.22 375 ASP A C 1
ATOM 2961 O O . ASP A 1 375 ? -27.176 -22.977 77.004 1.00 60.22 375 ASP A O 1
ATOM 2965 N N . TRP A 1 376 ? -26.356 -20.911 77.108 1.00 68.25 376 TRP A N 1
ATOM 2966 C CA . TRP A 1 376 ? -27.193 -20.498 78.234 1.00 68.25 376 TRP A CA 1
ATOM 2967 C C . TRP A 1 376 ? -28.677 -20.273 77.880 1.00 68.25 376 TRP A C 1
ATOM 2969 O O . TRP A 1 376 ? -29.515 -20.383 78.772 1.00 68.25 376 TRP A O 1
ATOM 2979 N N . MET A 1 377 ? -29.041 -20.032 76.614 1.00 59.16 377 MET A N 1
ATOM 2980 C CA . MET A 1 377 ? -30.442 -19.932 76.163 1.00 59.16 377 MET A CA 1
ATOM 2981 C C . MET A 1 377 ? -31.127 -21.295 75.974 1.00 59.16 377 MET A C 1
ATOM 2983 O O . MET A 1 377 ? -32.360 -21.368 75.962 1.00 59.16 377 MET A O 1
ATOM 2987 N N . LEU A 1 378 ? -30.367 -22.389 75.878 1.00 59.78 378 LEU A N 1
ATOM 2988 C CA . LEU A 1 378 ? -30.926 -23.739 75.750 1.00 59.78 378 LEU A CA 1
ATOM 2989 C C . LEU A 1 378 ? -31.345 -24.347 77.101 1.00 59.78 378 LEU A C 1
ATOM 2991 O O . LEU A 1 378 ? -32.188 -25.244 77.131 1.00 59.78 378 LEU A O 1
ATOM 2995 N N . ASN A 1 379 ? -30.845 -23.826 78.228 1.00 60.94 379 ASN A N 1
ATOM 2996 C CA . ASN A 1 379 ? -31.091 -24.406 79.556 1.00 60.94 379 ASN A CA 1
ATOM 2997 C C . ASN A 1 379 ? -32.360 -23.905 80.279 1.00 60.94 379 ASN A C 1
ATOM 2999 O O . ASN A 1 379 ? -32.772 -24.512 81.265 1.00 60.94 379 ASN A O 1
ATOM 3003 N N . GLU A 1 380 ? -33.033 -22.850 79.805 1.00 57.62 380 GLU A N 1
ATOM 3004 C CA . GLU A 1 380 ? -34.238 -22.321 80.479 1.00 57.62 380 GLU A CA 1
ATOM 3005 C C . GLU A 1 380 ? -35.561 -22.979 80.047 1.00 57.62 380 GLU A C 1
ATOM 3007 O O . GLU A 1 380 ? -36.588 -22.786 80.698 1.00 57.62 380 GLU A O 1
ATOM 3012 N N . ARG A 1 381 ? -35.575 -23.812 78.997 1.00 55.50 381 ARG A N 1
ATOM 3013 C CA . ARG A 1 381 ? -36.805 -24.495 78.539 1.00 55.50 381 ARG A CA 1
ATOM 3014 C C . ARG A 1 381 ? -37.066 -25.864 79.186 1.00 55.50 381 ARG A C 1
ATOM 3016 O O . ARG A 1 381 ? -38.067 -26.494 78.861 1.00 55.50 381 ARG A O 1
ATOM 3023 N N . GLY A 1 382 ? -36.219 -26.301 80.122 1.00 57.12 382 GLY A N 1
ATOM 3024 C CA . GLY A 1 382 ? -36.335 -27.599 80.807 1.00 57.12 382 GLY A CA 1
ATOM 3025 C C . GLY A 1 382 ? -37.084 -27.609 82.148 1.00 57.12 382 GLY A C 1
ATOM 3026 O O . GLY A 1 382 ? -37.276 -28.684 82.707 1.00 57.12 382 GLY A O 1
ATOM 3027 N N . TYR A 1 383 ? -37.514 -26.459 82.677 1.00 53.28 383 TYR A N 1
ATOM 3028 C CA . TYR A 1 383 ? -38.237 -26.375 83.956 1.00 53.28 383 TYR A CA 1
ATOM 3029 C C . TYR A 1 383 ? -39.579 -25.652 83.793 1.00 53.28 383 TYR A C 1
ATOM 3031 O O . TYR A 1 383 ? -39.723 -24.486 84.161 1.00 53.28 383 TYR A O 1
ATOM 3039 N N . ARG A 1 384 ? -40.578 -26.349 83.248 1.00 50.75 384 ARG A N 1
ATOM 3040 C CA . ARG A 1 384 ? -41.994 -26.067 83.516 1.00 50.75 384 ARG A CA 1
ATOM 3041 C C . ARG A 1 384 ? -42.799 -27.347 83.586 1.00 50.75 384 ARG A C 1
ATOM 3043 O O . ARG A 1 384 ? -42.602 -28.199 82.694 1.00 50.75 384 ARG A O 1
#

Sequence (384 aa):
MAATTTPSNTEKGKDEHISDKSDRVSEKGNRVSEESDYASEKGDCISAKANSISDKGSHNSETDSDPSTIWCQVKAADRFWAYKSAIRALQCLVALIGLCCAAWILKNTNSLYSGNWIYSGLPHFDDFRIGTVAVPIFVLSLTWGLLDLGVRFWRKQGRPTHPAAVAVADLLFWLTMIVAIVYATIGVARMQAFGYDANGNEVLSDETSYISRAGIHSWGQYHRNADLDLWLYTVKRVHLNQERLEWNLTTGQWSIVPYTGPMFLTANYDDSLGSWVLENGTVLGEVRACKEEYARPNCEELDMMVNDLWLEKPTHVAVGKVIAVMASLALILHFALFARASVEAIRRRREEKIEKLRADAKFELEGKDYEEEPDWMLNERGYR

Mean predicted aligned error: 12.65 Å

Solvent-accessible surface area (backbone atoms only — not comparable to full-atom values): 21999 Å² total; per-residue (Å²): 140,83,86,86,86,80,88,88,83,86,84,83,77,89,83,87,88,86,62,88,72,59,62,67,54,56,59,55,55,57,56,53,56,64,50,54,57,52,56,57,60,51,48,60,63,46,52,61,56,57,65,63,66,78,67,87,70,88,78,98,68,78,90,74,74,56,71,68,58,56,55,49,52,50,45,71,62,35,86,56,48,66,62,57,50,49,52,36,53,51,37,28,51,35,24,49,53,28,32,53,47,28,50,51,49,31,55,73,42,50,79,80,57,65,54,98,77,69,53,96,42,47,76,68,63,38,54,55,52,30,19,66,52,36,34,58,51,25,51,54,51,27,51,50,33,51,48,55,51,48,55,66,73,66,52,91,58,83,71,74,76,61,41,65,60,54,21,52,52,26,46,51,50,28,58,54,28,54,55,41,29,53,42,22,50,50,28,28,54,50,52,67,42,59,54,41,42,99,86,68,46,64,34,37,64,42,67,55,71,34,68,32,98,83,26,35,30,33,33,34,31,31,37,63,40,81,90,76,74,37,61,44,80,43,73,62,40,44,37,58,51,50,62,34,75,42,76,38,84,88,76,76,42,76,42,74,48,78,60,89,67,84,69,69,47,63,41,47,78,35,83,92,74,77,33,37,26,30,83,85,68,49,70,44,72,79,66,80,40,46,52,61,105,84,43,84,64,42,60,65,57,46,46,48,49,56,36,52,50,59,72,41,36,67,54,54,37,50,46,29,48,49,35,27,50,28,32,50,50,36,26,53,48,26,45,54,51,19,54,50,27,47,52,51,44,53,49,51,55,49,51,54,50,50,52,49,53,50,50,52,53,49,50,57,58,60,54,64,76,72,76,67,80,56,75,75,71,70,65,69,79,78,78,126

Radius of gyration: 38.75 Å; Cα contacts (8 Å, |Δi|>4): 375; chains: 1; bounding box: 103×65×126 Å

Foldseek 3Di:
DDDDDDDDDDDDDDDPDPDVVVVVVVVVVVVVVVVVVVVVVVVVLVVVVVVVVVDPDDDDDDDPPPVSVVVVQLCVLPVCLVVLLVLLVVLLVLLVLLLVLLVVLCVVCCVQPVPPPRDPPLPPQLSNVLSVLSNVLSVVSNVVSVVVNCCSVPPPDSDDDQLVVLLVVLVVSLVSLVVSLVSLVVNLVSLVCPQQDPVRARKAWRPDFDQDLQQKTWGWIWHQDPVVRFTDIDTQWIFRHQFNFDQDPVVRDTDTDGDPDDGTWGWDQDPVVNATATPVRDTPPPPPCPDDPPDPDDPVSVRVVSSVSSVCSVVSSVSSVSSSVSSVSSSVSSVVSSVVSVVVVVVVVVVVVVVVVVVVVVCVVVVVVPDDPPPVVVPPVPDD